Protein AF-A0A7W7GB30-F1 (afdb_monomer)

Mean predicted aligned error: 19.41 Å

InterPro domains:
  IPR011010 DNA breaking-rejoining enzyme, catalytic core [SSF56349] (79-182)

Structure (mmCIF, N/CA/C/O backbone):
data_AF-A0A7W7GB30-F1
#
_entry.id   AF-A0A7W7GB30-F1
#
loop_
_atom_site.group_PDB
_atom_site.id
_atom_site.type_symbol
_atom_site.label_atom_id
_atom_site.label_alt_id
_atom_site.label_comp_id
_atom_site.label_asym_id
_atom_site.label_entity_id
_atom_site.label_seq_id
_atom_site.pdbx_PDB_ins_code
_atom_site.Cartn_x
_atom_site.Cartn_y
_atom_site.Cartn_z
_atom_site.occupancy
_atom_site.B_iso_or_equiv
_atom_site.auth_seq_id
_atom_site.auth_comp_id
_atom_site.auth_asym_id
_atom_site.auth_atom_id
_atom_site.pdbx_PDB_model_num
ATOM 1 N N . MET A 1 1 ? -34.385 2.955 15.523 1.00 50.72 1 MET A N 1
ATOM 2 C CA . MET A 1 1 ? -33.123 3.112 16.278 1.00 50.72 1 MET A CA 1
ATOM 3 C C . MET A 1 1 ? -32.454 1.751 16.339 1.00 50.72 1 MET A C 1
ATOM 5 O O . MET A 1 1 ? -33.062 0.823 16.847 1.00 50.72 1 MET A O 1
ATOM 9 N N . THR A 1 2 ? -31.277 1.584 15.737 1.00 62.88 2 THR A N 1
ATOM 10 C CA . THR A 1 2 ? -30.484 0.353 15.895 1.00 62.88 2 THR A CA 1
ATOM 11 C C . THR A 1 2 ? -29.870 0.348 17.289 1.00 62.88 2 THR A C 1
ATOM 13 O O . THR A 1 2 ? -29.187 1.315 17.632 1.00 62.88 2 THR A O 1
ATOM 16 N N . LEU A 1 3 ? -30.128 -0.707 18.067 1.00 80.94 3 LEU A N 1
ATOM 17 C CA . LEU A 1 3 ? -29.499 -0.943 19.369 1.00 80.94 3 LEU A CA 1
ATOM 18 C C . LEU A 1 3 ? -27.974 -0.814 19.249 1.00 80.94 3 LEU A C 1
ATOM 20 O O . LEU A 1 3 ? -27.394 -1.232 18.243 1.00 80.94 3 LEU A O 1
ATOM 24 N N . ALA A 1 4 ? -27.342 -0.199 20.250 1.00 86.75 4 ALA A N 1
ATOM 25 C CA . ALA A 1 4 ? -25.893 -0.066 20.279 1.00 86.75 4 ALA A CA 1
ATOM 26 C C . ALA A 1 4 ? -25.252 -1.465 20.352 1.00 86.75 4 ALA A C 1
ATOM 28 O O . ALA A 1 4 ? -25.660 -2.276 21.189 1.00 86.75 4 ALA A O 1
ATOM 29 N N . PRO A 1 5 ? -24.276 -1.781 19.486 1.00 93.31 5 PRO A N 1
ATOM 30 C CA . PRO A 1 5 ? -23.567 -3.045 19.566 1.00 93.31 5 PRO A CA 1
ATOM 31 C C . PRO A 1 5 ? -22.719 -3.083 20.839 1.00 93.31 5 PRO A C 1
ATOM 33 O O . PRO A 1 5 ? -21.984 -2.143 21.137 1.00 93.31 5 PRO A O 1
ATOM 36 N N . VAL A 1 6 ? -22.799 -4.195 21.570 1.00 94.06 6 VAL A N 1
ATOM 37 C CA . VAL A 1 6 ? -21.991 -4.413 22.781 1.00 94.06 6 VAL A CA 1
ATOM 38 C C . VAL A 1 6 ? -20.529 -4.660 22.415 1.00 94.06 6 VAL A C 1
ATOM 40 O O . VAL A 1 6 ? -19.630 -4.211 23.118 1.00 94.06 6 VAL A O 1
ATOM 43 N N . GLU A 1 7 ? -20.276 -5.343 21.300 1.00 96.12 7 GLU A N 1
ATOM 44 C CA . GLU A 1 7 ? -18.932 -5.726 20.873 1.00 96.12 7 GLU A CA 1
ATOM 45 C C . GLU A 1 7 ? -18.311 -4.717 19.901 1.00 96.12 7 GLU A C 1
ATOM 47 O O . GLU A 1 7 ? -18.917 -4.319 18.901 1.00 96.12 7 GLU A O 1
ATOM 52 N N . TYR A 1 8 ? -17.038 -4.392 20.135 1.00 95.56 8 TYR A N 1
ATOM 53 C CA . TYR A 1 8 ? -16.217 -3.559 19.257 1.00 95.56 8 TYR A CA 1
ATOM 54 C C . TYR A 1 8 ? -16.175 -4.105 17.823 1.00 95.56 8 TYR A C 1
ATOM 56 O O . TYR A 1 8 ? -16.339 -3.353 16.866 1.00 95.56 8 TYR A O 1
ATOM 64 N N . ALA A 1 9 ? -16.002 -5.420 17.654 1.00 95.06 9 ALA A N 1
ATOM 65 C CA . ALA A 1 9 ? -15.925 -6.046 16.333 1.00 95.06 9 ALA A CA 1
ATOM 66 C C . ALA A 1 9 ? -17.226 -5.873 15.527 1.00 95.06 9 ALA A C 1
ATOM 68 O O . ALA A 1 9 ? -17.185 -5.582 14.331 1.00 95.06 9 ALA A O 1
ATOM 69 N N . VAL A 1 10 ? -18.381 -5.968 16.189 1.00 96.00 10 VAL A N 1
ATOM 70 C CA . VAL A 1 10 ? -19.688 -5.734 15.562 1.00 96.00 10 VAL A CA 1
ATOM 71 C C . VAL A 1 10 ? -19.838 -4.258 15.178 1.00 96.00 10 VAL A C 1
ATOM 73 O O . VAL A 1 10 ? -20.246 -3.944 14.058 1.00 96.00 10 VAL A O 1
ATOM 76 N N . ALA A 1 11 ? -19.423 -3.335 16.053 1.00 96.38 11 ALA A N 1
ATOM 77 C CA . ALA A 1 11 ? -19.405 -1.901 15.757 1.00 96.38 11 ALA A CA 1
ATOM 78 C C . ALA A 1 11 ? -18.512 -1.551 14.550 1.00 96.38 11 ALA A C 1
ATOM 80 O O . ALA A 1 11 ? -18.861 -0.677 13.747 1.00 96.38 11 ALA A O 1
ATOM 81 N N . VAL A 1 12 ? -17.382 -2.252 14.400 1.00 96.56 12 VAL A N 1
ATOM 82 C CA . VAL A 1 12 ? -16.482 -2.148 13.245 1.00 96.56 12 VAL A CA 1
ATOM 83 C C . VAL A 1 12 ? -17.181 -2.586 11.965 1.00 96.56 12 VAL A C 1
ATOM 85 O O . VAL A 1 12 ? -17.162 -1.831 10.996 1.00 96.56 12 VAL A O 1
ATOM 88 N N . GLU A 1 13 ? -17.825 -3.754 11.934 1.00 96.06 13 GLU A N 1
ATOM 89 C CA . GLU A 1 13 ? -18.503 -4.216 10.715 1.00 96.06 13 GLU A CA 1
ATOM 90 C C . GLU A 1 13 ? -19.661 -3.288 10.317 1.00 96.06 13 GLU A C 1
ATOM 92 O O . GLU A 1 13 ? -19.817 -2.988 9.131 1.00 96.06 13 GLU A O 1
ATOM 97 N N . HIS A 1 14 ? -20.399 -2.722 11.280 1.00 96.19 14 HIS A N 1
ATOM 98 C CA . HIS A 1 14 ? -21.390 -1.682 10.987 1.00 96.19 14 HIS A CA 1
ATOM 99 C C . HIS A 1 14 ? -20.763 -0.438 10.349 1.00 96.19 14 HIS A C 1
ATOM 101 O O . HIS A 1 14 ? -21.266 0.040 9.331 1.00 96.19 14 HIS A O 1
ATOM 107 N N . TYR A 1 15 ? -19.655 0.067 10.901 1.00 96.38 15 TYR A N 1
ATOM 108 C CA . TYR A 1 15 ? -18.940 1.210 10.332 1.00 96.38 15 TYR A CA 1
ATOM 109 C C . TYR A 1 15 ? -18.457 0.910 8.908 1.00 96.38 15 TYR A C 1
ATOM 111 O O . TYR A 1 15 ? -18.752 1.667 7.983 1.00 96.38 15 TYR A O 1
ATOM 119 N N . LEU A 1 16 ? -17.795 -0.231 8.692 1.00 96.19 16 LEU A N 1
ATOM 120 C CA . LEU A 1 16 ? -17.301 -0.642 7.373 1.00 96.19 16 LEU A CA 1
ATOM 121 C C . LEU A 1 16 ? -18.426 -0.868 6.357 1.00 96.19 16 LEU A C 1
ATOM 123 O O . LEU A 1 16 ? -18.218 -0.628 5.165 1.00 96.19 16 LEU A O 1
ATOM 127 N N . GLY A 1 17 ? -19.601 -1.303 6.815 1.00 94.81 17 GLY A N 1
ATOM 128 C CA . GLY A 1 17 ? -20.804 -1.446 5.998 1.00 94.81 17 GLY A CA 1
ATOM 129 C C . GLY A 1 17 ? -21.335 -0.116 5.461 1.00 94.81 17 GLY A C 1
ATOM 130 O O . GLY A 1 17 ? -21.933 -0.092 4.389 1.00 94.81 17 GLY A O 1
ATOM 131 N N . THR A 1 18 ? -21.069 1.003 6.146 1.00 94.19 18 THR A N 1
ATOM 132 C CA . THR A 1 18 ? -21.464 2.338 5.662 1.00 94.19 18 THR A CA 1
ATOM 133 C C . THR A 1 18 ? -20.530 2.914 4.601 1.00 94.19 18 THR A C 1
ATOM 135 O O . THR A 1 18 ? -20.921 3.808 3.850 1.00 94.19 18 THR A O 1
ATOM 138 N N . LEU A 1 19 ? -19.295 2.413 4.512 1.00 93.62 19 LEU A N 1
ATOM 139 C CA . LEU A 1 19 ? -18.290 2.960 3.611 1.00 93.62 19 LEU A CA 1
ATOM 140 C C . LEU A 1 19 ? -18.364 2.291 2.233 1.00 93.62 19 LEU A C 1
ATOM 142 O O . LEU A 1 19 ? -18.304 1.065 2.101 1.00 93.62 19 LEU A O 1
ATOM 146 N N . ARG A 1 20 ? -18.388 3.103 1.171 1.00 93.44 20 ARG A N 1
ATOM 147 C CA . ARG A 1 20 ? -18.291 2.633 -0.224 1.00 93.44 20 ARG A CA 1
ATOM 148 C C . ARG A 1 20 ? -16.833 2.349 -0.604 1.00 93.44 20 ARG A C 1
ATOM 150 O O . ARG A 1 20 ? -16.244 3.041 -1.428 1.00 93.44 20 ARG A O 1
ATOM 157 N N . LEU A 1 21 ? -16.236 1.347 0.037 1.00 90.75 21 LEU A N 1
ATOM 158 C CA . LEU A 1 21 ? -14.849 0.935 -0.193 1.00 90.75 21 LEU A CA 1
ATOM 159 C C . LEU A 1 21 ? -14.760 -0.264 -1.138 1.00 90.75 21 LEU A C 1
ATOM 161 O O . LEU A 1 21 ? -15.560 -1.195 -1.059 1.00 90.75 21 LEU A O 1
ATOM 165 N N . ALA A 1 22 ? -13.712 -0.282 -1.965 1.00 87.81 22 ALA A N 1
ATOM 166 C CA . ALA A 1 22 ? -13.272 -1.500 -2.638 1.00 87.81 22 ALA A CA 1
ATOM 167 C C . ALA A 1 22 ? -12.814 -2.550 -1.608 1.00 87.81 22 ALA A C 1
ATOM 169 O O . ALA A 1 22 ? -12.314 -2.204 -0.534 1.00 87.81 22 ALA A O 1
ATOM 170 N N . GLU A 1 23 ? -12.913 -3.835 -1.957 1.00 85.00 23 GLU A N 1
ATOM 171 C CA . GLU A 1 23 ? -12.659 -4.942 -1.021 1.00 85.00 23 GLU A CA 1
ATOM 172 C C . GLU A 1 23 ? -11.237 -4.925 -0.432 1.00 85.00 23 GLU A C 1
ATOM 174 O O . GLU A 1 23 ? -11.037 -5.156 0.761 1.00 85.00 23 GLU A O 1
ATOM 179 N N . ALA A 1 24 ? -10.241 -4.545 -1.238 1.00 82.56 24 ALA A N 1
ATOM 180 C CA . ALA A 1 24 ? -8.867 -4.378 -0.770 1.00 82.56 24 ALA A CA 1
ATOM 181 C C . ALA A 1 24 ? -8.749 -3.296 0.321 1.00 82.56 24 ALA A C 1
ATOM 183 O O . ALA A 1 24 ? -8.087 -3.512 1.337 1.00 82.56 24 ALA A O 1
ATOM 184 N N . SER A 1 25 ? -9.423 -2.157 0.149 1.00 89.62 25 SER A N 1
ATOM 185 C CA . SER A 1 25 ? -9.425 -1.059 1.122 1.00 89.62 25 SER A CA 1
ATOM 186 C C . SER A 1 25 ? -10.202 -1.429 2.383 1.00 89.62 25 SER A C 1
ATOM 188 O O . SER A 1 25 ? -9.717 -1.186 3.488 1.00 89.62 25 SER A O 1
ATOM 190 N N . ARG A 1 26 ? -11.358 -2.092 2.241 1.00 93.75 26 ARG A N 1
ATOM 191 C CA . ARG A 1 26 ? -12.136 -2.604 3.380 1.00 93.75 26 ARG A CA 1
ATOM 192 C C . ARG A 1 26 ? -11.302 -3.559 4.232 1.00 93.75 26 ARG A C 1
ATOM 194 O O . ARG A 1 26 ? -11.289 -3.439 5.455 1.00 93.75 26 ARG A O 1
ATOM 201 N N . ARG A 1 27 ? -10.535 -4.453 3.598 1.00 91.56 27 ARG A N 1
ATOM 202 C CA . ARG A 1 27 ? -9.600 -5.344 4.296 1.00 91.56 27 ARG A CA 1
ATOM 203 C C . ARG A 1 27 ? -8.535 -4.572 5.078 1.00 91.56 27 ARG A C 1
ATOM 205 O O . ARG A 1 27 ? -8.247 -4.944 6.212 1.00 91.56 27 ARG A O 1
ATOM 212 N N . VAL A 1 28 ? -7.962 -3.510 4.509 1.00 91.12 28 VAL A N 1
ATOM 213 C CA . VAL A 1 28 ? -6.982 -2.658 5.212 1.00 91.12 28 VAL A CA 1
ATOM 214 C C . VAL A 1 28 ? -7.612 -1.986 6.433 1.00 91.12 28 VAL A C 1
ATOM 216 O O . VAL A 1 28 ? -7.005 -1.998 7.501 1.00 91.12 28 VAL A O 1
ATOM 219 N N . TYR A 1 29 ? -8.831 -1.459 6.303 1.00 95.56 29 TYR A N 1
ATOM 220 C CA . TYR A 1 29 ? -9.545 -0.827 7.416 1.00 95.56 29 TYR A CA 1
ATOM 221 C C . TYR A 1 29 ? -9.851 -1.824 8.533 1.00 95.56 29 TYR A C 1
ATOM 223 O O . TYR A 1 29 ? -9.589 -1.537 9.699 1.00 95.56 29 TYR A O 1
ATOM 231 N N . ARG A 1 30 ? -10.328 -3.022 8.179 1.00 94.81 30 ARG A N 1
ATOM 232 C CA . ARG A 1 30 ? -10.577 -4.099 9.142 1.00 94.81 30 ARG A CA 1
ATOM 233 C C . ARG A 1 30 ? -9.308 -4.493 9.893 1.00 94.81 30 ARG A C 1
ATOM 235 O O . ARG A 1 30 ? -9.342 -4.613 11.109 1.00 94.81 30 ARG A O 1
ATOM 242 N N . ILE A 1 31 ? -8.181 -4.651 9.192 1.00 91.44 31 ILE A N 1
ATOM 243 C CA . ILE A 1 31 ? -6.888 -4.966 9.824 1.00 91.44 31 ILE A CA 1
ATOM 244 C C . ILE A 1 31 ? -6.461 -3.846 10.780 1.00 91.44 31 ILE A C 1
ATOM 246 O O . ILE A 1 31 ? -6.005 -4.142 11.883 1.00 91.44 31 ILE A O 1
ATOM 250 N N . ALA A 1 32 ? -6.611 -2.581 10.381 1.00 92.75 32 ALA A N 1
ATOM 251 C CA . ALA A 1 32 ? -6.275 -1.436 11.224 1.00 92.75 32 ALA A CA 1
ATOM 252 C C . ALA A 1 32 ? -7.112 -1.418 12.515 1.00 92.75 32 ALA A C 1
ATOM 254 O O . ALA A 1 32 ? -6.551 -1.366 13.603 1.00 92.75 32 ALA A O 1
ATOM 255 N N . LEU A 1 33 ? -8.437 -1.540 12.412 1.00 94.69 33 LEU A N 1
ATOM 256 C CA . LEU A 1 33 ? -9.340 -1.529 13.572 1.00 94.69 33 LEU A CA 1
ATOM 257 C C . LEU A 1 33 ? -9.144 -2.763 14.467 1.00 94.69 33 LEU A C 1
ATOM 259 O O . LEU A 1 33 ? -9.066 -2.637 15.684 1.00 94.69 33 LEU A O 1
ATOM 263 N N . ALA A 1 34 ? -8.953 -3.947 13.879 1.00 92.44 34 ALA A N 1
ATOM 264 C CA . ALA A 1 34 ? -8.632 -5.156 14.637 1.00 92.44 34 ALA A CA 1
ATOM 265 C C . ALA A 1 34 ? -7.302 -5.034 15.394 1.00 92.44 34 ALA A C 1
ATOM 267 O O . ALA A 1 34 ? -7.166 -5.593 16.475 1.00 92.44 34 ALA A O 1
ATOM 268 N N . THR A 1 35 ? -6.328 -4.295 14.853 1.00 90.44 35 THR A N 1
ATOM 269 C CA . THR A 1 35 ? -5.049 -4.037 15.534 1.00 90.44 35 THR A CA 1
ATOM 270 C C . THR A 1 35 ? -5.269 -3.244 16.825 1.00 90.44 35 THR A C 1
ATOM 272 O O . THR A 1 35 ? -4.697 -3.601 17.850 1.00 90.44 35 THR A O 1
ATOM 275 N N . TRP A 1 36 ? -6.158 -2.245 16.810 1.00 90.19 36 TRP A N 1
ATOM 276 C CA . TRP A 1 36 ? -6.515 -1.470 18.003 1.00 90.19 36 TRP A CA 1
ATOM 277 C C . TRP A 1 36 ? -7.332 -2.263 19.033 1.00 90.19 36 TRP A C 1
ATOM 279 O O . TRP A 1 36 ? -7.238 -1.970 20.220 1.00 90.19 36 TRP A O 1
ATOM 289 N N . ALA A 1 37 ? -8.070 -3.301 18.627 1.00 91.75 37 ALA A N 1
ATOM 290 C CA . ALA A 1 37 ? -8.775 -4.175 19.570 1.00 91.75 37 ALA A CA 1
ATOM 291 C C . ALA A 1 37 ? -7.814 -4.912 20.526 1.00 91.75 37 ALA A C 1
ATOM 293 O O . ALA A 1 37 ? -8.091 -5.000 21.716 1.00 91.75 37 ALA A O 1
ATOM 294 N N . TRP A 1 38 ? -6.661 -5.390 20.038 1.00 89.19 38 TRP A N 1
ATOM 295 C CA . TRP A 1 38 ? -5.622 -5.993 20.892 1.00 89.19 38 TRP A CA 1
ATOM 296 C C . TRP A 1 38 ? -5.118 -5.010 21.945 1.00 89.19 38 TRP A C 1
ATOM 298 O O . TRP A 1 38 ? -5.065 -5.315 23.135 1.00 89.19 38 TRP A O 1
ATOM 308 N N . SER A 1 39 ? -4.823 -3.800 21.488 1.00 81.56 39 SER A N 1
ATOM 309 C CA . SER A 1 39 ? -4.314 -2.713 22.307 1.00 81.56 39 SER A CA 1
ATOM 310 C C . SER A 1 39 ? -5.272 -2.260 23.406 1.00 81.56 39 SER A C 1
ATOM 312 O O . SER A 1 39 ? -4.826 -1.920 24.494 1.00 81.56 39 SER A O 1
ATOM 314 N N . LEU A 1 40 ? -6.579 -2.274 23.143 1.00 85.00 40 LEU A N 1
ATOM 315 C CA . LEU A 1 40 ? -7.595 -1.893 24.125 1.00 85.00 40 LEU A CA 1
ATOM 316 C C . LEU A 1 40 ? -7.622 -2.822 25.350 1.00 85.00 40 LEU A C 1
ATOM 318 O O . LEU A 1 40 ? -8.011 -2.389 26.429 1.00 85.00 40 LEU A O 1
ATOM 322 N N . VAL A 1 41 ? -7.162 -4.067 25.207 1.00 87.00 41 VAL A N 1
ATOM 323 C CA . VAL A 1 41 ? -7.065 -5.048 26.302 1.00 87.00 41 VAL A CA 1
ATOM 324 C C . VAL A 1 41 ? -5.623 -5.275 26.770 1.00 87.00 41 VAL A C 1
ATOM 326 O O . VAL A 1 41 ? -5.307 -6.350 27.274 1.00 87.00 41 VAL A O 1
ATOM 329 N N . ASP A 1 42 ? -4.743 -4.290 26.560 1.00 82.75 42 ASP A N 1
ATOM 330 C CA . ASP A 1 42 ? -3.316 -4.318 26.924 1.00 82.75 42 ASP A CA 1
ATOM 331 C C . ASP A 1 42 ? -2.546 -5.522 26.355 1.00 82.75 42 ASP A C 1
ATOM 333 O O . ASP A 1 42 ? -1.576 -6.005 26.939 1.00 82.75 42 ASP A O 1
ATOM 337 N N . ARG A 1 43 ? -2.967 -6.028 25.188 1.00 83.56 43 ARG A N 1
ATOM 338 C CA . ARG A 1 43 ? -2.262 -7.097 24.474 1.00 83.56 43 ARG A CA 1
ATOM 339 C C . ARG A 1 43 ? -1.596 -6.534 23.219 1.00 83.56 43 ARG A C 1
ATOM 341 O O . ARG A 1 43 ? -2.248 -5.828 22.447 1.00 83.56 43 ARG A O 1
ATOM 348 N N . PRO A 1 44 ? -0.320 -6.851 22.952 1.00 79.75 44 PRO A N 1
ATOM 349 C CA . PRO A 1 44 ? 0.294 -6.476 21.689 1.00 79.75 44 PRO A CA 1
ATOM 350 C C . PRO A 1 44 ? -0.354 -7.272 20.543 1.00 79.75 44 PRO A C 1
ATOM 352 O O . PRO A 1 44 ? -0.651 -8.462 20.702 1.00 79.75 44 PRO A O 1
ATOM 355 N N . PRO A 1 45 ? -0.598 -6.653 19.375 1.00 82.31 45 PRO A N 1
ATOM 356 C CA . PRO A 1 45 ? -1.080 -7.387 18.216 1.00 82.31 45 PRO A CA 1
ATOM 357 C C . PRO A 1 45 ? -0.008 -8.387 17.749 1.00 82.31 45 PRO A C 1
ATOM 359 O O . PRO A 1 45 ? 1.175 -8.050 17.724 1.00 82.31 45 PRO A O 1
ATOM 362 N N . PRO A 1 46 ? -0.390 -9.601 17.319 1.00 82.81 46 PRO A N 1
ATOM 363 C CA . PRO A 1 46 ? 0.573 -10.599 16.877 1.00 82.81 46 PRO A CA 1
ATOM 364 C C . PRO A 1 46 ? 1.321 -10.151 15.618 1.00 82.81 46 PRO A C 1
ATOM 366 O O . PRO A 1 46 ? 0.741 -9.592 14.679 1.00 82.81 46 PRO A O 1
ATOM 369 N N . GLU A 1 47 ? 2.616 -10.458 15.578 1.00 79.00 47 GLU A N 1
ATOM 370 C CA . GLU A 1 47 ? 3.526 -10.033 14.517 1.00 79.00 47 GLU A CA 1
ATOM 371 C C . GLU A 1 47 ? 3.876 -11.158 13.533 1.00 79.00 47 GLU A C 1
ATOM 373 O O . GLU A 1 47 ? 3.610 -12.346 13.743 1.00 79.00 47 GLU A O 1
ATOM 378 N N . GLY A 1 48 ? 4.471 -10.772 12.401 1.00 76.62 48 GLY A N 1
ATOM 379 C CA . GLY A 1 48 ? 5.047 -11.703 11.435 1.00 76.62 48 GLY A CA 1
ATOM 380 C C . GLY A 1 48 ? 4.085 -12.804 10.973 1.00 76.62 48 GLY A C 1
ATOM 381 O O . GLY A 1 48 ? 3.013 -12.541 10.421 1.00 76.62 48 GLY A O 1
ATOM 382 N N . ARG A 1 49 ? 4.497 -14.068 11.145 1.00 72.56 49 ARG A N 1
ATOM 383 C CA . ARG A 1 49 ? 3.698 -15.237 10.740 1.00 72.56 49 ARG A CA 1
ATOM 384 C C . ARG A 1 49 ? 2.496 -15.476 11.658 1.00 72.56 49 ARG A C 1
ATOM 386 O O . ARG A 1 49 ? 1.464 -15.893 11.141 1.00 72.56 49 ARG A O 1
ATOM 393 N N . ALA A 1 50 ? 2.603 -15.147 12.949 1.00 75.25 50 ALA A N 1
ATOM 394 C CA . ALA A 1 50 ? 1.537 -15.329 13.938 1.00 75.25 50 ALA A CA 1
ATOM 395 C C . ALA A 1 50 ? 0.317 -14.434 13.668 1.00 75.25 50 ALA A C 1
ATOM 397 O O . ALA A 1 50 ? -0.795 -14.750 14.075 1.00 75.25 50 ALA A O 1
ATOM 398 N N . ARG A 1 51 ? 0.491 -13.346 12.904 1.00 79.81 51 ARG A N 1
ATOM 399 C CA . ARG A 1 51 ? -0.617 -12.476 12.487 1.00 79.81 51 ARG A CA 1
ATOM 400 C C . ARG A 1 51 ? -1.619 -13.165 11.554 1.00 79.81 51 ARG A C 1
ATOM 402 O O . ARG A 1 51 ? -2.764 -12.728 11.448 1.00 79.81 51 ARG A O 1
ATOM 409 N N . ARG A 1 52 ? -1.211 -14.211 10.824 1.00 74.75 52 ARG A N 1
ATOM 410 C CA . ARG A 1 52 ? -2.115 -14.921 9.907 1.00 74.75 52 ARG A CA 1
ATOM 411 C C . ARG A 1 52 ? -3.039 -15.840 10.698 1.00 74.75 52 ARG A C 1
ATOM 413 O O . ARG A 1 52 ? -2.584 -16.833 11.244 1.00 74.75 52 ARG A O 1
ATOM 420 N N . GLY A 1 53 ? -4.331 -15.524 10.696 1.00 75.25 53 GLY A N 1
ATOM 421 C CA . GLY A 1 53 ? -5.354 -16.323 11.378 1.00 75.25 53 GLY A CA 1
ATOM 422 C C . GLY A 1 53 ? -5.561 -15.958 12.847 1.00 75.25 53 GLY A C 1
ATOM 423 O O . GLY A 1 53 ? -6.417 -16.554 13.489 1.00 75.25 53 GLY A O 1
ATOM 424 N N . ALA A 1 54 ? -4.836 -14.966 13.372 1.00 82.00 54 ALA A N 1
ATOM 425 C CA . ALA A 1 54 ? -5.089 -14.457 14.711 1.00 82.00 54 ALA A CA 1
ATOM 426 C C . ALA A 1 54 ? -6.476 -13.802 14.788 1.00 82.00 54 ALA A C 1
ATOM 428 O O . ALA A 1 54 ? -6.761 -12.849 14.056 1.00 82.00 54 ALA A O 1
ATOM 429 N N . ALA A 1 55 ? -7.317 -14.307 15.687 1.00 85.12 55 ALA A N 1
ATOM 430 C CA . ALA A 1 55 ? -8.601 -13.704 16.007 1.00 85.12 55 ALA A CA 1
ATOM 431 C C . ALA A 1 55 ? -8.383 -12.574 17.026 1.00 85.12 55 ALA A C 1
ATOM 433 O O . ALA A 1 55 ? -7.775 -12.834 18.066 1.00 85.12 55 ALA A O 1
ATOM 434 N N . PRO A 1 56 ? -8.824 -11.333 16.743 1.00 86.94 56 PRO A N 1
ATOM 435 C CA . PRO A 1 56 ? -8.740 -10.253 17.718 1.00 86.94 56 PRO A CA 1
ATOM 436 C C . PRO A 1 56 ? -9.534 -10.604 18.985 1.00 86.94 56 PRO A C 1
ATOM 438 O O . PRO A 1 56 ? -10.517 -11.345 18.899 1.00 86.94 56 PRO A O 1
ATOM 441 N N . PRO A 1 57 ? -9.127 -10.086 20.155 1.00 90.19 57 PRO A N 1
ATOM 442 C CA . PRO A 1 57 ? -9.862 -10.304 21.390 1.00 90.19 57 PRO A CA 1
ATOM 443 C C . PRO A 1 57 ? -11.271 -9.719 21.282 1.00 90.19 57 PRO A C 1
ATOM 445 O O . PRO A 1 57 ? -11.501 -8.730 20.581 1.00 90.19 57 PRO A O 1
ATOM 448 N N . ILE A 1 58 ? -12.211 -10.326 22.003 1.00 92.81 58 ILE A N 1
ATOM 449 C CA . ILE A 1 58 ? -13.560 -9.784 22.156 1.00 92.81 58 ILE A CA 1
ATOM 450 C C . ILE A 1 58 ? -13.458 -8.609 23.128 1.00 92.81 58 ILE A C 1
ATOM 452 O O . ILE A 1 58 ? -13.077 -8.785 24.284 1.00 92.81 58 ILE A O 1
ATOM 456 N N . VAL A 1 59 ? -13.758 -7.408 22.638 1.00 93.94 59 VAL A N 1
ATOM 457 C CA . VAL A 1 59 ? -13.657 -6.160 23.403 1.00 93.94 59 VAL A CA 1
ATOM 458 C C . VAL A 1 59 ? -15.035 -5.509 23.474 1.00 93.94 59 VAL A C 1
ATOM 460 O O . VAL A 1 59 ? -15.645 -5.306 22.418 1.00 93.94 59 VAL A O 1
ATOM 463 N N . PRO A 1 60 ? -15.538 -5.153 24.669 1.00 94.88 60 PRO A N 1
ATOM 464 C CA . PRO A 1 60 ? -16.740 -4.338 24.788 1.00 94.88 60 PRO A CA 1
ATOM 465 C C . PRO A 1 60 ? -16.520 -2.958 24.161 1.00 94.88 60 PRO A C 1
ATOM 467 O O . PRO A 1 60 ? -15.531 -2.292 24.463 1.00 94.88 60 PRO A O 1
ATOM 470 N N . LEU A 1 61 ? -17.450 -2.488 23.327 1.00 94.44 61 LEU A N 1
ATOM 471 C CA . LEU A 1 61 ? -17.379 -1.149 22.732 1.00 94.44 61 LEU A CA 1
ATOM 472 C C . LEU A 1 61 ? -17.341 -0.058 23.814 1.00 94.44 61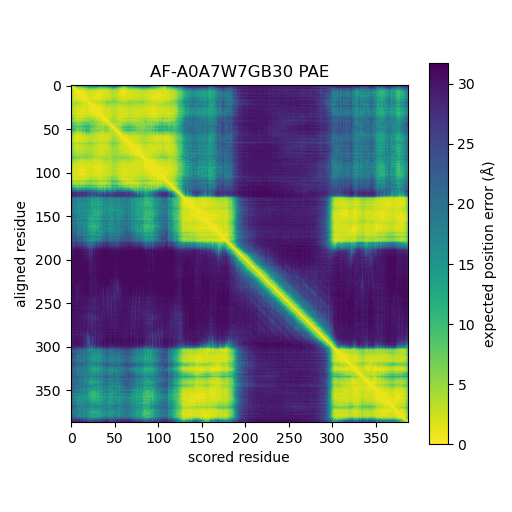 LEU A C 1
ATOM 474 O O . LEU A 1 61 ? -16.616 0.924 23.669 1.00 94.44 61 LEU A O 1
ATOM 478 N N . ALA A 1 62 ? -18.057 -0.277 24.922 1.00 93.12 62 ALA A N 1
ATOM 479 C CA . ALA A 1 62 ? -18.112 0.623 26.074 1.00 93.12 62 ALA A CA 1
ATOM 480 C C . ALA A 1 62 ? -16.744 0.877 26.732 1.00 93.12 62 ALA A C 1
ATOM 482 O O . ALA A 1 62 ? -16.583 1.878 27.422 1.00 93.12 62 ALA A O 1
ATOM 483 N N . LEU A 1 63 ? -15.734 0.031 26.483 1.00 92.69 63 LEU A N 1
ATOM 484 C CA . LEU A 1 63 ? -14.373 0.272 26.965 1.00 92.69 63 LEU A CA 1
ATOM 485 C C . LEU A 1 63 ? -13.780 1.571 26.391 1.00 92.69 63 LEU A C 1
ATOM 487 O O . LEU A 1 63 ? -12.883 2.146 26.989 1.00 92.69 63 LEU A O 1
ATOM 491 N N . LEU A 1 64 ? -14.288 2.066 25.257 1.00 92.69 64 LEU A N 1
ATOM 492 C CA . LEU A 1 64 ? -13.883 3.358 24.694 1.00 92.69 64 LEU A CA 1
ATOM 493 C C . LEU A 1 64 ? -14.388 4.568 25.497 1.00 92.69 64 LEU A C 1
ATOM 495 O O . LEU A 1 64 ? -13.810 5.642 25.361 1.00 92.69 64 LEU A O 1
ATOM 499 N N . ASP A 1 65 ? -15.430 4.401 26.314 1.00 93.06 65 ASP A N 1
ATOM 500 C CA . ASP A 1 65 ? -15.937 5.428 27.235 1.00 93.06 65 ASP A CA 1
ATOM 501 C C . ASP A 1 65 ? -15.346 5.286 28.650 1.00 93.06 65 ASP A C 1
ATOM 503 O O . ASP A 1 65 ? -15.626 6.105 29.527 1.00 93.06 65 ASP A O 1
ATOM 507 N N . ALA A 1 66 ? -14.517 4.263 28.889 1.00 91.25 66 ALA A N 1
ATOM 508 C CA . ALA A 1 66 ? -13.862 4.082 30.174 1.00 91.25 66 ALA A CA 1
ATOM 509 C C . ALA A 1 66 ? -12.865 5.232 30.447 1.00 91.25 66 ALA A C 1
ATOM 511 O O . ALA A 1 66 ? -12.170 5.675 29.526 1.00 91.25 66 ALA A O 1
ATOM 512 N N . PRO A 1 67 ? -12.737 5.710 31.702 1.00 89.38 67 PRO A N 1
ATOM 513 C CA . PRO A 1 67 ? -11.831 6.813 32.039 1.00 89.38 67 PRO A CA 1
ATOM 514 C C . PRO A 1 67 ? -10.359 6.561 31.673 1.00 89.38 67 PRO A C 1
ATOM 516 O O . PRO A 1 67 ? -9.619 7.503 31.400 1.00 89.38 67 PRO A O 1
ATOM 519 N N . ASP A 1 68 ? -9.931 5.298 31.652 1.00 88.31 68 ASP A N 1
ATOM 520 C CA . ASP A 1 68 ? -8.568 4.866 31.336 1.00 88.31 68 ASP A CA 1
ATOM 521 C C . ASP A 1 68 ? -8.323 4.635 29.831 1.00 88.31 68 ASP A C 1
ATOM 523 O O . ASP A 1 68 ? -7.175 4.454 29.412 1.00 88.31 68 ASP A O 1
ATOM 527 N N . ALA A 1 69 ? -9.363 4.699 28.991 1.00 89.50 69 ALA A N 1
ATOM 528 C CA . ALA A 1 69 ? -9.258 4.474 27.549 1.00 89.50 69 ALA A CA 1
ATOM 529 C C . ALA A 1 69 ? -8.224 5.382 26.849 1.00 89.50 69 ALA A C 1
ATOM 531 O O . ALA A 1 69 ? -7.440 4.860 26.047 1.00 89.50 69 ALA A O 1
ATOM 532 N N . PRO A 1 70 ? -8.129 6.699 27.148 1.00 89.31 70 PRO A N 1
ATOM 533 C CA . PRO A 1 70 ? -7.104 7.554 26.548 1.00 89.31 70 PRO A CA 1
ATOM 534 C C . PRO A 1 70 ? -5.678 7.098 26.880 1.00 89.31 70 PRO A C 1
ATOM 536 O O . PRO A 1 70 ? -4.802 7.120 26.015 1.00 89.31 70 PRO A O 1
ATOM 539 N N . HIS A 1 71 ? -5.443 6.636 28.113 1.00 86.81 71 HIS A N 1
ATOM 540 C CA . HIS A 1 71 ? -4.135 6.142 28.542 1.00 86.81 71 HIS A CA 1
ATOM 541 C C . HIS A 1 71 ? -3.774 4.833 27.827 1.00 86.81 71 HIS A C 1
ATOM 543 O O . HIS A 1 71 ? -2.679 4.722 27.275 1.00 86.81 71 HIS A O 1
ATOM 549 N N . ARG A 1 72 ? -4.713 3.878 27.747 1.00 87.50 72 ARG A N 1
ATOM 550 C CA . ARG A 1 72 ? -4.538 2.618 26.996 1.00 87.50 72 ARG A CA 1
ATOM 551 C C . ARG A 1 72 ? -4.201 2.875 25.530 1.00 87.50 72 ARG A C 1
ATOM 553 O O . ARG A 1 72 ? -3.251 2.306 24.999 1.00 87.50 72 ARG A O 1
ATOM 560 N N . LEU A 1 73 ? -4.941 3.773 24.876 1.00 89.38 73 LEU A N 1
ATOM 561 C CA . LEU A 1 73 ? -4.711 4.132 23.473 1.00 89.38 73 LEU A CA 1
ATOM 562 C C . LEU A 1 73 ? -3.374 4.856 23.267 1.00 89.38 73 LEU A C 1
ATOM 564 O O . LEU A 1 73 ? -2.722 4.638 22.245 1.00 89.38 73 LEU A O 1
ATOM 568 N N . SER A 1 74 ? -2.939 5.670 24.232 1.00 87.94 74 SER A N 1
ATOM 569 C CA . SER A 1 74 ? -1.625 6.322 24.208 1.00 87.94 74 SER A CA 1
ATOM 570 C C . SER A 1 74 ? -0.474 5.325 24.346 1.00 87.94 74 SER A C 1
ATOM 572 O O . SER A 1 74 ? 0.420 5.295 23.497 1.00 87.94 74 SER A O 1
ATOM 574 N N . ALA A 1 75 ? -0.533 4.440 25.344 1.00 86.12 75 ALA A N 1
ATOM 575 C CA . ALA A 1 75 ? 0.458 3.381 25.537 1.00 86.12 75 ALA A CA 1
ATOM 576 C C . ALA A 1 75 ? 0.528 2.446 24.318 1.00 86.12 75 ALA A C 1
ATOM 578 O O . ALA A 1 75 ? 1.609 2.106 23.830 1.00 86.12 75 ALA A O 1
ATOM 579 N N . ALA A 1 76 ? -0.630 2.097 23.760 1.00 85.75 76 ALA A N 1
ATOM 580 C CA . ALA A 1 76 ? -0.729 1.319 22.538 1.00 85.75 76 ALA A CA 1
ATOM 581 C C . ALA A 1 76 ? -0.100 2.014 21.331 1.00 85.75 76 ALA A C 1
ATOM 583 O O . ALA A 1 76 ? 0.619 1.375 20.563 1.00 85.75 76 ALA A O 1
ATOM 584 N N . LEU A 1 77 ? -0.345 3.315 21.158 1.00 87.62 77 LEU A N 1
ATOM 585 C CA . LEU A 1 77 ? 0.268 4.092 20.088 1.00 87.62 77 LEU A CA 1
ATOM 586 C C . LEU A 1 77 ? 1.795 4.108 20.221 1.00 87.62 77 LEU A C 1
ATOM 588 O O . LEU A 1 77 ? 2.479 3.891 19.223 1.00 87.62 77 LEU A O 1
ATOM 592 N N . ALA A 1 78 ? 2.321 4.313 21.432 1.00 85.69 78 ALA A N 1
ATOM 593 C CA . ALA A 1 78 ? 3.758 4.291 21.696 1.00 85.69 78 ALA A CA 1
ATOM 594 C C . ALA A 1 78 ? 4.378 2.923 21.359 1.00 85.69 78 ALA A C 1
ATOM 596 O O . ALA A 1 78 ? 5.365 2.853 20.629 1.00 85.69 78 ALA A O 1
ATOM 597 N N . HIS A 1 79 ? 3.750 1.828 21.800 1.00 83.56 79 HIS A N 1
ATOM 598 C CA . HIS A 1 79 ? 4.203 0.477 21.469 1.00 83.56 79 HIS A CA 1
ATOM 599 C C . HIS A 1 79 ? 4.159 0.210 19.957 1.00 83.56 79 HIS A C 1
ATOM 601 O O . HIS A 1 79 ? 5.101 -0.328 19.380 1.00 83.56 79 HIS A O 1
ATOM 607 N N . ARG A 1 80 ? 3.087 0.637 19.279 1.00 84.75 80 ARG A N 1
ATOM 608 C CA . ARG A 1 80 ? 2.944 0.478 17.826 1.00 84.75 80 ARG A CA 1
ATOM 609 C C . ARG A 1 80 ? 3.971 1.298 17.048 1.00 84.75 80 ARG A C 1
ATOM 611 O O . ARG A 1 80 ? 4.475 0.805 16.043 1.00 84.75 80 ARG A O 1
ATOM 618 N N . ALA A 1 81 ? 4.298 2.503 17.506 1.00 84.31 81 ALA A N 1
ATOM 619 C CA . ALA A 1 81 ? 5.312 3.358 16.893 1.00 84.31 81 ALA A CA 1
ATOM 620 C C . ALA A 1 81 ? 6.724 2.750 16.946 1.00 84.31 81 ALA A C 1
ATOM 622 O O . ALA A 1 81 ? 7.530 3.034 16.067 1.00 84.31 81 ALA A O 1
ATOM 623 N N . ALA A 1 82 ? 7.009 1.879 17.920 1.00 82.38 82 ALA A N 1
ATOM 624 C CA . ALA A 1 82 ? 8.291 1.180 18.011 1.00 82.38 82 ALA A CA 1
ATOM 625 C C . ALA A 1 82 ? 8.471 0.079 16.947 1.00 82.38 82 ALA A C 1
ATOM 627 O O . ALA A 1 82 ? 9.598 -0.289 16.630 1.00 82.38 82 ALA A O 1
ATOM 628 N N . VAL A 1 83 ? 7.375 -0.456 16.395 1.00 80.06 83 VAL A N 1
ATOM 629 C CA . VAL A 1 83 ? 7.401 -1.641 15.511 1.00 80.06 83 VAL A CA 1
ATOM 630 C C . VAL A 1 83 ? 6.856 -1.385 14.106 1.00 80.06 83 VAL A C 1
ATOM 632 O O . VAL A 1 83 ? 6.9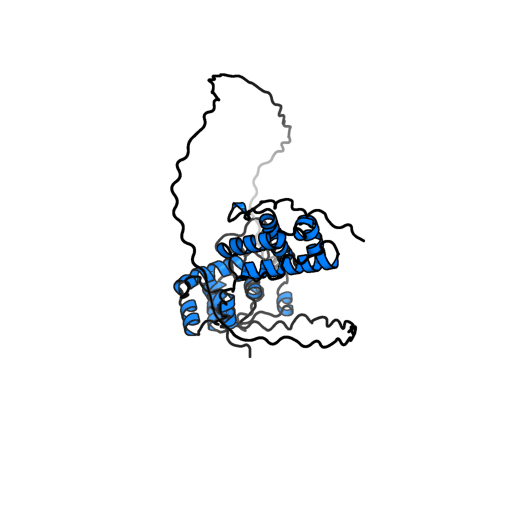28 -2.258 13.239 1.00 80.06 83 VAL A O 1
ATOM 635 N N . ALA A 1 84 ? 6.264 -0.217 13.853 1.00 81.75 84 ALA A N 1
ATOM 636 C CA . ALA A 1 84 ? 5.649 0.104 12.573 1.00 81.75 84 ALA A CA 1
ATOM 637 C C . ALA A 1 84 ? 6.008 1.506 12.080 1.00 81.75 84 ALA A C 1
ATOM 639 O O . ALA A 1 84 ? 6.097 2.462 12.842 1.00 81.75 84 ALA A O 1
ATOM 640 N N . ASP A 1 85 ? 6.128 1.609 10.757 1.00 80.06 85 ASP A N 1
ATOM 641 C CA . ASP A 1 85 ? 6.404 2.852 10.045 1.00 80.06 85 ASP A CA 1
ATOM 642 C C . ASP A 1 85 ? 5.381 3.968 10.385 1.00 80.06 85 ASP A C 1
ATOM 644 O O . ASP A 1 85 ? 4.166 3.701 10.403 1.00 80.06 85 ASP A O 1
ATOM 648 N N . PRO A 1 86 ? 5.823 5.230 10.583 1.00 79.62 86 PRO A N 1
ATOM 649 C CA . PRO A 1 86 ? 4.947 6.344 10.955 1.00 79.62 86 PRO A CA 1
ATOM 650 C C . PRO A 1 86 ? 3.767 6.574 10.007 1.00 79.62 86 PRO A C 1
ATOM 652 O O . PRO A 1 86 ? 2.680 6.964 10.441 1.00 79.62 86 PRO A O 1
ATOM 655 N N . ARG A 1 87 ? 3.925 6.295 8.708 1.00 79.06 87 ARG A N 1
ATOM 656 C CA . ARG A 1 87 ? 2.852 6.434 7.714 1.00 79.06 87 ARG A CA 1
ATOM 657 C C . ARG A 1 87 ? 1.769 5.381 7.919 1.00 79.06 87 ARG A C 1
ATOM 659 O O . ARG A 1 87 ? 0.578 5.666 7.761 1.00 79.06 87 ARG A O 1
ATOM 666 N N . THR A 1 88 ? 2.172 4.168 8.291 1.00 86.06 88 THR A N 1
ATOM 667 C CA . THR A 1 88 ? 1.248 3.092 8.671 1.00 86.06 88 THR A CA 1
ATOM 668 C C . THR A 1 88 ? 0.472 3.472 9.928 1.00 86.06 88 THR A C 1
ATOM 670 O O . THR A 1 88 ? -0.757 3.378 9.917 1.00 86.06 88 THR A O 1
ATOM 673 N N . ILE A 1 89 ? 1.158 3.986 10.952 1.00 87.38 89 ILE A N 1
ATOM 674 C CA . ILE A 1 89 ? 0.538 4.469 12.195 1.00 87.38 89 ILE A CA 1
ATOM 675 C C . ILE A 1 89 ? -0.444 5.612 11.931 1.00 87.38 89 ILE A C 1
ATOM 677 O O . ILE A 1 89 ? -1.589 5.563 12.379 1.00 87.38 89 ILE A O 1
ATOM 681 N N . GLY A 1 90 ? -0.047 6.611 11.139 1.00 88.69 90 GLY A N 1
ATOM 682 C CA . GLY A 1 90 ? -0.911 7.733 10.774 1.00 88.69 90 GLY A CA 1
ATOM 683 C C . GLY A 1 90 ? -2.185 7.284 10.051 1.00 88.69 90 GLY A C 1
ATOM 684 O O . GLY A 1 90 ? -3.277 7.783 10.341 1.00 88.69 90 GLY A O 1
ATOM 685 N N . ARG A 1 91 ? -2.081 6.290 9.158 1.00 90.00 91 ARG A N 1
ATOM 686 C CA . ARG A 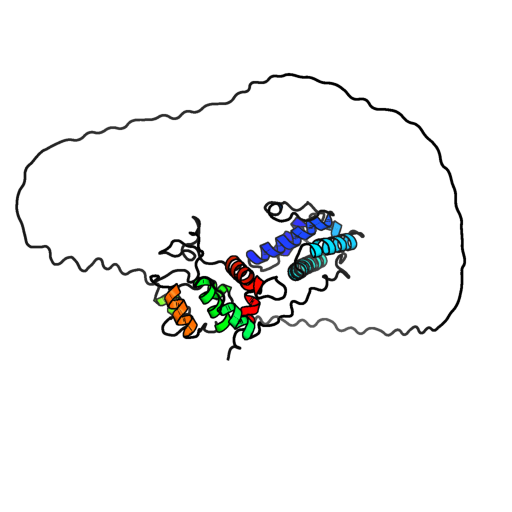1 91 ? -3.248 5.690 8.494 1.00 90.00 91 ARG A CA 1
ATOM 687 C C . ARG A 1 91 ? -4.140 4.934 9.479 1.00 90.00 91 ARG A C 1
ATOM 689 O O . ARG A 1 91 ? -5.353 5.113 9.433 1.00 90.00 91 ARG A O 1
ATOM 696 N N . GLU A 1 92 ? -3.568 4.100 10.346 1.00 92.00 92 GLU A N 1
ATOM 697 C CA . GLU A 1 92 ? -4.323 3.347 11.359 1.00 92.00 92 GLU A CA 1
ATOM 698 C C . GLU A 1 92 ? -5.082 4.285 12.308 1.00 92.00 92 GLU A C 1
ATOM 700 O O . GLU A 1 92 ? -6.272 4.078 12.544 1.00 92.00 92 GLU A O 1
ATOM 705 N N . LEU A 1 93 ? -4.436 5.359 12.774 1.00 91.38 93 LEU A N 1
ATOM 706 C CA . LEU A 1 93 ? -5.070 6.401 13.585 1.00 91.38 93 LEU A CA 1
ATOM 707 C C . LEU A 1 93 ? -6.177 7.137 12.827 1.00 91.38 93 LEU A C 1
ATOM 709 O O . LEU A 1 93 ? -7.239 7.388 13.390 1.00 91.38 93 LEU A O 1
ATOM 713 N N . SER A 1 94 ? -5.963 7.468 11.552 1.00 92.31 94 SER A N 1
ATOM 714 C CA . SER A 1 94 ? -6.984 8.135 10.730 1.00 92.31 94 SER A CA 1
ATOM 715 C C . SER A 1 94 ? -8.235 7.267 10.566 1.00 92.31 94 SER A C 1
ATOM 717 O O . SER A 1 94 ? -9.356 7.765 10.663 1.00 92.31 94 SER A O 1
ATOM 719 N N . ILE A 1 95 ? -8.054 5.956 10.373 1.00 95.62 95 ILE A N 1
ATOM 720 C CA . ILE A 1 95 ? -9.154 4.988 10.282 1.00 95.62 95 ILE A CA 1
ATOM 721 C C . ILE A 1 95 ? -9.906 4.897 11.615 1.00 95.62 95 ILE A C 1
ATOM 723 O O . ILE A 1 95 ? -11.137 4.961 11.615 1.00 95.62 95 ILE A O 1
ATOM 727 N N . LEU A 1 96 ? -9.184 4.789 12.738 1.00 94.69 96 LEU A N 1
ATOM 728 C CA . LEU A 1 96 ? -9.786 4.718 14.071 1.00 94.69 96 LEU A CA 1
ATOM 729 C C . LEU A 1 96 ? -10.564 5.996 14.415 1.00 94.69 96 LEU A C 1
ATOM 731 O O . LEU A 1 96 ? -11.686 5.908 14.905 1.00 94.69 96 LEU A O 1
ATOM 735 N N . ARG A 1 97 ? -10.020 7.178 14.094 1.00 95.06 97 ARG A N 1
ATOM 736 C CA . ARG A 1 97 ? -10.715 8.465 14.270 1.00 95.06 97 ARG A CA 1
ATOM 737 C C . ARG A 1 97 ? -12.025 8.522 13.495 1.00 95.06 97 ARG A C 1
ATOM 739 O O . ARG A 1 97 ? -13.029 8.954 14.050 1.00 95.06 97 ARG A O 1
ATOM 746 N N . GLY A 1 98 ? -12.029 8.069 12.240 1.00 95.75 98 GLY A N 1
ATOM 747 C CA . GLY A 1 98 ? -13.250 8.004 11.433 1.00 95.75 98 GLY A CA 1
ATOM 748 C C . GLY A 1 98 ? -14.308 7.082 12.047 1.00 95.75 98 GLY A C 1
ATOM 749 O O . GLY A 1 98 ? -15.475 7.460 12.126 1.00 95.75 98 GLY A O 1
ATOM 750 N N . ALA A 1 99 ? -13.890 5.914 12.546 1.00 96.81 99 ALA A N 1
ATOM 751 C CA . ALA A 1 99 ? -14.785 4.970 13.211 1.00 96.81 99 ALA A CA 1
ATOM 752 C C . ALA A 1 99 ? -15.378 5.554 14.504 1.00 96.81 99 ALA A C 1
ATOM 754 O O . ALA A 1 99 ? -16.594 5.557 14.664 1.00 96.81 99 ALA A O 1
ATOM 755 N N . ILE A 1 100 ? -14.540 6.124 15.379 1.00 95.56 100 ILE A N 1
ATOM 756 C CA . ILE A 1 100 ? -14.966 6.758 16.637 1.00 95.56 100 ILE A CA 1
ATOM 757 C C . ILE A 1 100 ? -15.906 7.927 16.371 1.00 95.56 100 ILE A C 1
ATOM 759 O O . ILE A 1 100 ? -16.968 8.002 16.982 1.00 95.56 100 ILE A O 1
ATOM 763 N N . ALA A 1 101 ? -15.567 8.814 15.433 1.00 95.69 101 ALA A N 1
ATOM 764 C CA . ALA A 1 101 ? -16.444 9.918 15.061 1.00 95.69 101 ALA A CA 1
ATOM 765 C C . ALA A 1 101 ? -17.820 9.400 14.620 1.00 95.69 101 ALA A C 1
ATOM 767 O O . ALA A 1 101 ? -18.844 9.888 15.093 1.00 95.69 101 ALA A O 1
ATOM 768 N N . TRP A 1 102 ? -17.851 8.362 13.782 1.00 96.19 102 TRP A N 1
ATOM 769 C CA . TRP A 1 102 ? -19.097 7.755 13.329 1.00 96.19 102 TRP A CA 1
ATOM 770 C C . TRP A 1 102 ? -19.883 7.085 14.470 1.00 96.19 102 TRP A C 1
ATOM 772 O O . TRP A 1 102 ? -21.083 7.333 14.595 1.00 96.19 102 TRP A O 1
ATOM 782 N N . TRP A 1 103 ? -19.241 6.315 15.356 1.00 96.75 103 TRP A N 1
ATOM 783 C CA . TRP A 1 103 ? -19.897 5.714 16.529 1.00 96.75 103 TRP A CA 1
ATOM 784 C C . TRP A 1 103 ? -20.480 6.769 17.478 1.00 96.75 103 TRP A C 1
ATOM 786 O O . TRP A 1 103 ? -21.590 6.590 17.980 1.00 96.75 103 TRP A O 1
ATOM 796 N N . ARG A 1 104 ? -19.797 7.909 17.644 1.00 95.56 104 ARG A N 1
ATOM 797 C CA . ARG A 1 104 ? -20.316 9.067 18.391 1.00 95.56 104 ARG A CA 1
ATOM 798 C C . ARG A 1 104 ? -21.548 9.671 17.726 1.00 95.56 104 ARG A C 1
ATOM 800 O O . ARG A 1 104 ? -22.526 9.939 18.413 1.00 95.56 104 ARG A O 1
ATOM 807 N N . THR A 1 105 ? -21.569 9.814 16.394 1.00 95.19 105 THR A N 1
ATOM 808 C CA . THR A 1 105 ? -22.781 10.297 15.690 1.00 95.19 105 THR A CA 1
ATOM 809 C C . THR A 1 105 ? -23.986 9.370 15.858 1.00 95.19 105 THR A C 1
ATOM 811 O O . THR A 1 105 ? -25.126 9.815 15.764 1.00 95.19 105 THR A O 1
ATOM 814 N N . ARG A 1 106 ? -23.747 8.079 16.121 1.00 94.50 106 ARG A N 1
ATOM 815 C CA . ARG A 1 106 ? -24.790 7.086 16.412 1.00 94.50 106 ARG A CA 1
ATOM 816 C C . ARG A 1 106 ? -25.205 7.049 17.884 1.00 94.50 106 ARG A C 1
ATOM 818 O O . ARG A 1 106 ? -26.161 6.345 18.199 1.00 94.50 106 ARG A O 1
ATOM 825 N N . GLY A 1 107 ? -24.504 7.770 18.760 1.00 94.31 107 GLY A N 1
ATOM 826 C CA . GLY A 1 107 ? -24.712 7.727 20.207 1.00 94.31 107 GLY A CA 1
ATOM 827 C C . GLY A 1 107 ? -24.307 6.396 20.846 1.00 94.31 107 GLY A C 1
ATOM 828 O O . GLY A 1 107 ? -24.842 6.042 21.888 1.00 94.31 107 GLY A O 1
ATOM 829 N N . TRP A 1 108 ? -23.419 5.623 20.211 1.00 95.31 108 TRP A N 1
ATOM 830 C CA . TRP A 1 108 ? -22.951 4.338 20.756 1.00 95.31 108 TRP A CA 1
ATOM 831 C C . TRP A 1 108 ? -21.817 4.496 21.765 1.00 95.31 108 TRP A C 1
ATOM 833 O O . TRP A 1 108 ? -21.617 3.619 22.597 1.00 95.31 108 TRP A O 1
ATOM 843 N N . ILE A 1 109 ? -21.082 5.602 21.655 1.00 94.62 109 ILE A N 1
ATOM 844 C CA . ILE A 1 109 ? -20.072 6.051 22.611 1.00 94.62 109 ILE A CA 1
ATOM 845 C C . ILE A 1 109 ? -20.246 7.555 22.828 1.00 94.62 109 ILE A C 1
ATOM 847 O O . ILE A 1 109 ? -20.706 8.272 21.929 1.00 94.62 109 ILE A O 1
ATOM 851 N N . THR A 1 110 ? -19.874 8.032 24.008 1.00 91.12 110 THR A N 1
ATOM 852 C CA . THR A 1 110 ? -20.105 9.413 24.450 1.00 91.12 110 THR A CA 1
ATOM 853 C C . THR A 1 110 ? -18.858 10.275 24.240 1.00 91.12 110 THR A C 1
ATOM 855 O O . THR A 1 110 ? -18.918 11.372 23.666 1.00 91.12 110 THR A O 1
ATOM 858 N N . GLY A 1 111 ? -17.708 9.767 24.683 1.00 88.06 111 GLY A N 1
ATOM 859 C CA . GLY A 1 111 ? -16.431 10.469 24.702 1.00 88.06 111 GLY A CA 1
ATOM 860 C C . GLY A 1 111 ? -15.645 10.382 23.394 1.00 88.06 111 GLY A C 1
ATOM 861 O O . GLY A 1 111 ? -15.928 9.584 22.502 1.00 88.06 111 GLY A O 1
ATOM 862 N N . ASP A 1 112 ? -14.622 11.232 23.282 1.00 90.75 112 ASP A N 1
ATOM 863 C CA . ASP A 1 112 ? -13.544 11.059 22.305 1.00 90.75 112 ASP A CA 1
ATOM 864 C C . ASP A 1 112 ? -12.285 10.570 23.028 1.00 90.75 112 ASP A C 1
ATOM 866 O O . ASP A 1 112 ? -11.535 11.398 23.557 1.00 90.75 112 ASP A O 1
ATOM 870 N N . PRO A 1 113 ? -12.023 9.253 23.062 1.00 90.06 113 PRO A N 1
ATOM 871 C CA . PRO A 1 113 ? -10.852 8.722 23.750 1.00 90.06 113 PRO A CA 1
ATOM 872 C C . PRO A 1 113 ? -9.544 9.026 23.001 1.00 90.06 113 PRO A C 1
ATOM 874 O O . PRO A 1 113 ? -8.462 8.790 23.530 1.00 90.06 113 PRO A O 1
ATOM 877 N N . LEU A 1 114 ? -9.617 9.575 21.780 1.00 88.69 114 LEU A N 1
ATOM 878 C CA . LEU A 1 114 ? -8.459 10.037 21.011 1.00 88.69 114 LEU A CA 1
ATOM 879 C C . LEU A 1 114 ? -8.195 11.537 21.169 1.00 88.69 114 LEU A C 1
ATOM 881 O O . LEU A 1 114 ? -7.287 12.072 20.519 1.00 88.69 114 LEU A O 1
ATOM 885 N N . ARG A 1 115 ? -8.967 12.239 22.006 1.00 84.56 115 ARG A N 1
ATOM 886 C CA . ARG A 1 115 ? -8.774 13.669 22.247 1.00 84.56 115 ARG A CA 1
ATOM 887 C C . ARG A 1 115 ? -7.360 13.917 22.776 1.00 84.56 115 ARG A C 1
ATOM 889 O O . ARG A 1 115 ? -6.954 13.366 23.788 1.00 84.56 115 ARG A O 1
ATOM 896 N N . GLY A 1 116 ? -6.602 14.754 22.070 1.00 77.12 116 GLY A N 1
ATOM 897 C CA . GLY A 1 116 ? -5.210 15.071 22.418 1.00 77.12 116 GLY A CA 1
ATOM 898 C C . GLY A 1 116 ? -4.171 14.061 21.917 1.00 77.12 116 GLY A C 1
ATOM 899 O O . GLY A 1 116 ? -2.994 14.406 21.860 1.00 77.12 116 GLY A O 1
ATOM 900 N N . LEU A 1 117 ? -4.576 12.875 21.445 1.00 81.44 117 LEU A N 1
ATOM 901 C CA . LEU A 1 117 ? -3.646 11.887 20.903 1.00 81.44 117 LEU A CA 1
ATOM 902 C C . LEU A 1 117 ? -3.094 12.363 19.552 1.00 81.44 117 LEU A C 1
ATOM 904 O O . LEU A 1 117 ? -3.840 12.568 18.584 1.00 81.44 117 LEU A O 1
ATOM 908 N N . ARG A 1 118 ? -1.777 12.549 19.466 1.00 73.75 118 ARG A N 1
ATOM 909 C CA . ARG A 1 118 ? -1.074 12.912 18.230 1.00 73.75 118 ARG A CA 1
ATOM 910 C C . ARG A 1 118 ? -0.288 11.705 17.722 1.00 73.75 118 ARG A C 1
ATOM 912 O O . ARG A 1 118 ? 0.294 11.000 18.540 1.00 73.75 118 ARG A O 1
ATOM 919 N N . PRO A 1 119 ? -0.264 11.451 16.399 1.00 67.56 119 PRO A N 1
ATOM 920 C CA . PRO A 1 119 ? 0.719 10.531 15.845 1.00 67.56 119 PRO A CA 1
ATOM 921 C C . PRO A 1 119 ? 2.116 10.986 16.288 1.00 67.56 119 PRO A C 1
ATOM 923 O O . PRO A 1 119 ? 2.324 12.202 16.383 1.00 67.56 119 PRO A O 1
ATOM 926 N N . PRO A 1 120 ? 3.067 10.064 16.521 1.00 64.06 120 PRO A N 1
ATOM 927 C CA . PRO A 1 120 ? 4.463 10.467 16.621 1.00 64.06 120 PRO A CA 1
ATOM 928 C C . PRO A 1 120 ? 4.801 11.314 15.386 1.00 64.06 120 PRO A C 1
ATOM 930 O O . PRO A 1 120 ? 4.257 11.019 14.310 1.00 64.06 120 PRO A O 1
ATOM 933 N N . PRO A 1 121 ? 5.624 12.373 15.517 1.00 58.94 121 PRO A N 1
ATOM 934 C CA . PRO A 1 121 ? 6.091 13.101 14.352 1.00 58.94 121 PRO A CA 1
ATOM 935 C C . PRO A 1 121 ? 6.703 12.058 13.428 1.00 58.94 121 PRO A C 1
ATOM 937 O O . PRO A 1 121 ? 7.698 11.416 13.760 1.00 58.94 121 PRO A O 1
ATOM 940 N N . GLY A 1 122 ? 6.034 11.802 12.304 1.00 53.31 122 GLY A N 1
ATOM 941 C CA . GLY A 1 122 ? 6.664 11.013 11.272 1.00 53.31 122 GLY A CA 1
ATOM 942 C C . GLY A 1 122 ? 7.912 11.781 10.898 1.00 53.31 122 GLY A C 1
ATOM 943 O O . GLY A 1 122 ? 7.831 13.002 10.742 1.00 53.31 122 GLY A O 1
ATOM 944 N N . GLN A 1 123 ? 9.042 11.091 10.738 1.00 46.00 123 GLN A N 1
ATOM 945 C CA . GLN A 1 123 ? 10.020 11.595 9.791 1.00 46.00 123 GLN A CA 1
ATOM 946 C C . GLN A 1 123 ? 9.194 11.892 8.549 1.00 46.00 123 GLN A C 1
ATOM 948 O O . GLN A 1 123 ? 8.569 10.996 7.968 1.00 46.00 123 GLN A O 1
ATOM 953 N N . ALA A 1 124 ? 9.036 13.176 8.240 1.00 43.72 124 ALA A N 1
ATOM 954 C CA . ALA A 1 124 ? 8.618 13.537 6.920 1.00 43.72 124 ALA A CA 1
ATOM 955 C C . ALA A 1 124 ? 9.695 12.869 6.076 1.00 43.72 124 ALA A C 1
ATOM 957 O O . ALA A 1 124 ? 10.824 13.342 6.050 1.00 43.72 124 ALA A O 1
ATOM 958 N N . SER A 1 125 ? 9.392 11.722 5.458 1.00 47.66 125 SER A N 1
ATOM 959 C CA . SER A 1 125 ? 10.055 11.383 4.215 1.00 47.66 125 SER A CA 1
ATOM 960 C C . SER A 1 125 ? 9.636 12.532 3.326 1.00 47.66 125 SER A C 1
ATOM 962 O O . SER A 1 125 ? 8.561 12.504 2.703 1.00 47.66 125 SER A O 1
ATOM 964 N N . GLU A 1 126 ? 10.402 13.618 3.436 1.00 46.19 126 GLU A N 1
ATOM 965 C CA . GLU A 1 126 ? 10.375 14.734 2.538 1.00 46.19 126 GLU A CA 1
ATOM 966 C C . GLU A 1 126 ? 10.291 14.063 1.191 1.00 46.19 126 GLU A C 1
ATOM 968 O O . GLU A 1 126 ? 11.016 13.112 0.887 1.00 46.19 126 GLU A O 1
ATOM 973 N N . SER A 1 127 ? 9.253 14.420 0.450 1.00 49.88 127 SER A N 1
ATOM 974 C CA . SER A 1 127 ? 9.062 13.907 -0.890 1.00 49.88 127 SER A CA 1
ATOM 975 C C . SER A 1 127 ? 10.140 14.531 -1.771 1.00 49.88 127 SER A C 1
ATOM 977 O O . SER A 1 127 ? 9.815 15.268 -2.694 1.00 49.88 127 SER A O 1
ATOM 979 N N . MET A 1 128 ? 11.412 14.273 -1.456 1.00 60.16 128 MET A N 1
ATOM 980 C CA . MET A 1 128 ? 12.537 14.468 -2.332 1.00 60.16 128 MET A CA 1
ATOM 981 C C . MET A 1 128 ? 12.237 13.581 -3.525 1.00 60.16 128 MET A C 1
ATOM 983 O O . MET A 1 128 ? 12.347 12.353 -3.495 1.00 60.16 128 MET A O 1
ATOM 987 N N . ALA A 1 129 ? 11.731 14.225 -4.571 1.00 71.62 129 ALA A N 1
ATOM 988 C CA . ALA A 1 129 ? 11.856 13.676 -5.897 1.00 71.62 129 ALA A CA 1
ATOM 989 C C . ALA A 1 129 ? 13.338 13.331 -6.088 1.00 71.62 129 ALA A C 1
ATOM 991 O O . ALA A 1 129 ? 14.208 14.121 -5.720 1.00 71.62 129 ALA A O 1
ATOM 992 N N . LEU A 1 130 ? 13.602 12.127 -6.590 1.00 89.50 130 LEU A N 1
ATOM 993 C CA . LEU A 1 130 ? 14.967 11.679 -6.844 1.00 89.50 130 LEU A CA 1
ATOM 994 C C . LEU A 1 130 ? 15.665 12.689 -7.754 1.00 89.50 130 LEU A C 1
ATOM 996 O O . LEU A 1 130 ? 15.062 13.148 -8.729 1.00 89.50 130 LEU A O 1
ATOM 1000 N N . THR A 1 131 ? 16.919 13.015 -7.450 1.00 91.31 131 THR A N 1
ATOM 1001 C CA . THR A 1 131 ? 17.712 13.888 -8.320 1.00 91.31 131 THR A CA 1
ATOM 1002 C C . THR A 1 131 ? 17.984 13.189 -9.659 1.00 91.31 131 THR A C 1
ATOM 1004 O O . THR A 1 131 ? 17.920 11.954 -9.736 1.00 91.31 131 THR A O 1
ATOM 1007 N N . PRO A 1 132 ? 18.292 13.933 -10.735 1.00 91.50 132 PRO A N 1
ATOM 1008 C CA . PRO A 1 132 ? 18.674 13.335 -12.013 1.00 91.50 132 PRO A CA 1
ATOM 1009 C C . PRO A 1 132 ? 19.807 12.307 -11.876 1.00 91.50 132 PRO A C 1
ATOM 1011 O O . PRO A 1 132 ? 19.711 11.216 -12.433 1.00 91.50 132 PRO A O 1
ATOM 1014 N N . GLU A 1 133 ? 20.814 12.595 -11.051 1.00 92.81 133 GLU A N 1
ATOM 1015 C CA . GLU A 1 133 ? 21.966 11.721 -10.801 1.00 92.81 133 GLU A CA 1
ATOM 1016 C C . GLU A 1 133 ? 21.541 10.424 -10.096 1.00 92.81 133 GLU A C 1
ATOM 1018 O O . GLU A 1 133 ? 21.986 9.332 -10.454 1.00 92.81 133 GLU A O 1
ATOM 1023 N N . GLN A 1 134 ? 20.624 10.516 -9.126 1.00 95.12 134 GLN A N 1
ATOM 1024 C CA . GLN A 1 134 ? 20.055 9.342 -8.458 1.00 95.12 134 GLN A CA 1
ATOM 1025 C C . GLN A 1 134 ? 19.253 8.477 -9.437 1.00 95.12 134 GLN A C 1
ATOM 1027 O O . GLN A 1 134 ? 19.354 7.250 -9.415 1.00 95.12 134 GLN A O 1
ATOM 1032 N N . VAL A 1 135 ? 18.473 9.095 -10.328 1.00 95.50 135 VAL A N 1
ATOM 1033 C CA . VAL A 1 135 ? 17.729 8.375 -11.373 1.00 95.50 135 VAL A CA 1
ATOM 1034 C C . VAL A 1 135 ? 18.679 7.676 -12.347 1.00 95.50 135 VAL A C 1
ATOM 1036 O O . VAL A 1 135 ? 18.447 6.519 -12.710 1.00 95.50 135 VAL A O 1
ATOM 1039 N N . GLU A 1 136 ? 19.761 8.338 -12.751 1.00 95.50 136 GLU A N 1
ATOM 1040 C CA . GLU A 1 136 ? 20.792 7.736 -13.596 1.00 95.50 136 GLU A CA 1
ATOM 1041 C C . GLU A 1 136 ? 21.449 6.531 -12.916 1.00 95.50 136 GLU A C 1
ATOM 1043 O O . GLU A 1 136 ? 21.540 5.463 -13.532 1.00 95.50 136 GLU A O 1
ATOM 1048 N N . ALA A 1 137 ? 21.800 6.646 -11.631 1.00 96.62 137 ALA A N 1
ATOM 1049 C CA . ALA A 1 137 ? 22.345 5.541 -10.844 1.00 96.62 137 ALA A CA 1
ATOM 1050 C C . ALA A 1 137 ? 21.381 4.341 -10.780 1.00 96.62 137 ALA A C 1
ATOM 1052 O O . ALA A 1 137 ? 21.792 3.200 -11.004 1.00 96.62 137 ALA A O 1
ATOM 1053 N N . ILE A 1 138 ? 20.078 4.580 -10.574 1.00 97.00 138 ILE A N 1
ATOM 1054 C CA . ILE A 1 138 ? 19.047 3.524 -10.608 1.00 97.00 138 ILE A CA 1
ATOM 1055 C C . ILE A 1 138 ? 19.033 2.814 -11.964 1.00 97.00 138 ILE A C 1
ATOM 1057 O O . ILE A 1 138 ? 18.927 1.588 -12.032 1.00 97.00 138 ILE A O 1
ATOM 1061 N N . PHE A 1 139 ? 19.127 3.563 -13.064 1.00 96.25 139 PHE A N 1
ATOM 1062 C CA . PHE A 1 139 ? 19.111 2.988 -14.408 1.00 96.25 139 PHE A CA 1
ATOM 1063 C C . PHE A 1 139 ? 20.415 2.289 -14.808 1.00 96.25 139 PHE A C 1
ATOM 1065 O O . PHE A 1 139 ? 20.387 1.485 -15.750 1.00 96.25 139 PHE A O 1
ATOM 1072 N N . ALA A 1 140 ? 21.512 2.545 -14.094 1.00 96.81 140 ALA A N 1
ATOM 1073 C CA . ALA A 1 140 ? 22.784 1.844 -14.236 1.00 96.81 140 ALA A CA 1
ATOM 1074 C C . ALA A 1 140 ? 22.828 0.503 -13.476 1.00 96.81 140 ALA A C 1
ATOM 1076 O O . ALA A 1 140 ? 23.687 -0.330 -13.774 1.00 96.81 140 ALA A O 1
ATOM 1077 N N . LEU A 1 141 ? 21.890 0.246 -12.552 1.00 97.31 141 LEU A N 1
ATOM 1078 C CA . LEU A 1 141 ? 21.879 -0.984 -11.757 1.00 97.31 141 LEU A CA 1
ATOM 1079 C C . LEU A 1 141 ? 21.868 -2.261 -12.632 1.00 97.31 141 LEU A C 1
ATOM 1081 O O . LEU A 1 141 ? 21.132 -2.345 -13.632 1.00 97.31 141 LEU A O 1
ATOM 1085 N N . PRO A 1 142 ? 22.620 -3.310 -12.242 1.00 96.50 142 PRO A N 1
ATOM 1086 C CA . PRO A 1 142 ? 22.692 -4.583 -12.959 1.00 96.50 142 PRO A CA 1
ATOM 1087 C C . PRO A 1 142 ? 21.469 -5.475 -12.671 1.00 96.50 142 PRO A C 1
ATOM 1089 O O . PRO A 1 142 ? 21.591 -6.618 -12.241 1.00 96.50 142 PRO A O 1
ATOM 1092 N N . VAL A 1 143 ? 20.262 -4.958 -12.907 1.00 96.25 143 VAL A N 1
ATOM 1093 C CA . VAL A 1 143 ? 19.004 -5.696 -12.714 1.00 96.25 143 VAL A CA 1
ATOM 1094 C C . VAL A 1 143 ? 18.500 -6.353 -14.003 1.00 96.25 143 VAL A C 1
ATOM 1096 O O . VAL A 1 143 ? 18.889 -5.934 -15.102 1.00 96.25 143 VAL A O 1
ATOM 1099 N N . PRO A 1 144 ? 17.620 -7.370 -13.912 1.00 96.56 144 PRO A N 1
ATOM 1100 C CA . PRO A 1 144 ? 17.086 -8.022 -15.098 1.00 96.56 144 PRO A CA 1
ATOM 1101 C C . PRO A 1 144 ? 16.294 -7.055 -15.993 1.00 96.56 144 PRO A C 1
ATOM 1103 O O . PRO A 1 144 ? 15.800 -6.007 -15.571 1.00 96.56 144 PRO A O 1
ATOM 1106 N N . LEU A 1 145 ? 16.159 -7.420 -17.271 1.00 96.50 145 LEU A N 1
ATOM 1107 C CA . LEU A 1 145 ? 15.543 -6.563 -18.290 1.00 96.50 145 LEU A CA 1
ATOM 1108 C C . LEU A 1 145 ? 14.105 -6.143 -17.935 1.00 96.50 145 LEU A C 1
ATOM 1110 O O . LEU A 1 145 ? 13.706 -5.019 -18.232 1.00 96.50 145 LEU A O 1
ATOM 1114 N N . ARG A 1 146 ? 13.338 -7.019 -17.270 1.00 97.12 146 ARG A N 1
ATOM 1115 C CA . ARG A 1 146 ? 11.970 -6.729 -16.810 1.00 97.12 146 ARG A CA 1
ATOM 1116 C C . ARG A 1 146 ? 11.937 -5.496 -15.909 1.00 97.12 146 ARG A C 1
ATOM 1118 O O . ARG A 1 146 ? 11.112 -4.611 -16.127 1.00 97.12 146 ARG A O 1
ATOM 1125 N N . GLU A 1 147 ? 12.808 -5.456 -14.906 1.00 97.50 147 GLU A N 1
ATOM 1126 C CA . GLU A 1 147 ? 12.948 -4.354 -13.957 1.00 97.50 147 GLU A CA 1
ATOM 1127 C C . GLU A 1 147 ? 13.367 -3.082 -14.691 1.00 97.50 147 GLU A C 1
ATOM 1129 O O . GLU A 1 147 ? 12.673 -2.074 -14.577 1.00 97.50 147 GLU A O 1
ATOM 1134 N N . LYS A 1 148 ? 14.407 -3.154 -15.539 1.00 97.06 148 LYS A N 1
ATOM 1135 C CA . LYS A 1 148 ? 14.877 -2.003 -16.335 1.00 97.06 148 LYS A CA 1
ATOM 1136 C C . LYS A 1 148 ? 13.753 -1.370 -17.154 1.00 97.06 148 LYS A C 1
ATOM 1138 O O . LYS A 1 148 ? 13.590 -0.151 -17.136 1.00 97.06 148 LYS A O 1
ATOM 1143 N N . VAL A 1 149 ? 12.961 -2.188 -17.852 1.00 97.31 149 VAL A N 1
ATOM 1144 C CA . VAL A 1 149 ? 11.813 -1.716 -18.644 1.00 97.31 149 VAL A CA 1
ATOM 1145 C C . VAL A 1 149 ? 10.732 -1.128 -17.743 1.00 97.31 149 VAL A C 1
ATOM 1147 O O . VAL A 1 149 ? 10.240 -0.040 -18.024 1.00 97.31 149 VAL A O 1
ATOM 1150 N N . CYS A 1 150 ? 10.363 -1.819 -16.660 1.00 97.50 150 CYS A N 1
ATOM 1151 C CA . CYS A 1 150 ? 9.309 -1.368 -15.751 1.00 97.50 150 CYS A CA 1
ATOM 1152 C C . CYS A 1 150 ? 9.636 -0.002 -15.1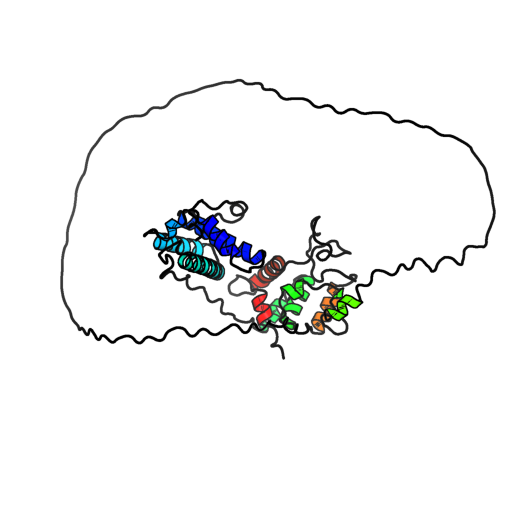41 1.00 97.50 150 CYS A C 1
ATOM 1154 O O . CYS A 1 150 ? 8.767 0.865 -15.065 1.00 97.50 150 CYS A O 1
ATOM 1156 N N . TRP A 1 151 ? 10.882 0.191 -14.711 1.00 97.38 151 TRP A N 1
ATOM 1157 C CA . TRP A 1 151 ? 11.325 1.411 -14.046 1.00 97.38 151 TRP A CA 1
ATOM 1158 C C . TRP A 1 151 ? 11.445 2.574 -15.027 1.00 97.38 151 TRP A C 1
ATOM 1160 O O . TRP A 1 151 ? 10.942 3.656 -14.739 1.00 97.38 151 TRP A O 1
ATOM 1170 N N . ARG A 1 152 ? 12.014 2.349 -16.221 1.00 95.94 152 ARG A N 1
ATOM 1171 C CA . ARG A 1 152 ? 12.071 3.380 -17.271 1.00 95.94 152 ARG A CA 1
ATOM 1172 C C . ARG A 1 152 ? 10.685 3.794 -17.741 1.00 95.94 152 ARG A C 1
ATOM 1174 O O . ARG A 1 152 ? 10.422 4.984 -17.860 1.00 95.94 152 ARG A O 1
ATOM 1181 N N . LEU A 1 153 ? 9.780 2.836 -17.937 1.00 95.06 153 LEU A N 1
ATOM 1182 C CA . LEU A 1 153 ? 8.404 3.130 -18.328 1.00 95.06 153 LEU A CA 1
ATOM 1183 C C . LEU A 1 153 ? 7.676 3.933 -17.240 1.00 95.06 153 LEU A C 1
ATOM 1185 O O . LEU A 1 153 ? 6.974 4.889 -17.557 1.00 95.06 153 LEU A O 1
ATOM 1189 N N . LEU A 1 154 ? 7.863 3.584 -15.962 1.00 95.25 154 LEU A N 1
ATOM 1190 C CA . LEU A 1 154 ? 7.288 4.327 -14.837 1.00 95.25 154 LEU A CA 1
ATOM 1191 C C . LEU A 1 154 ? 7.809 5.764 -14.765 1.00 95.25 154 LEU A C 1
ATOM 1193 O O . LEU A 1 154 ? 7.012 6.684 -14.595 1.00 95.25 154 LEU A O 1
ATOM 1197 N N . TYR A 1 155 ? 9.120 5.934 -14.914 1.00 94.50 155 TYR A N 1
ATOM 1198 C CA . TYR A 1 155 ? 9.773 7.235 -14.916 1.00 94.50 155 TYR A CA 1
ATOM 1199 C C . TYR A 1 155 ? 9.307 8.095 -16.096 1.00 94.50 155 TYR A C 1
ATOM 1201 O O . TYR A 1 155 ? 8.783 9.179 -15.886 1.00 94.50 155 TYR A O 1
ATOM 1209 N N . GLU A 1 156 ? 9.412 7.600 -17.332 1.00 93.06 156 GLU A N 1
ATOM 1210 C CA . GLU A 1 156 ? 9.118 8.385 -18.540 1.00 93.06 156 GLU A CA 1
ATOM 1211 C C . GLU A 1 156 ? 7.644 8.774 -18.670 1.00 93.06 156 GLU A C 1
ATOM 1213 O O . GLU A 1 156 ? 7.335 9.847 -19.179 1.00 93.06 156 GLU A O 1
ATOM 1218 N N . THR A 1 157 ? 6.731 7.900 -18.243 1.00 91.31 157 THR A N 1
ATOM 1219 C CA . THR A 1 157 ? 5.286 8.115 -18.434 1.00 91.31 157 THR A CA 1
ATOM 1220 C C . THR A 1 157 ? 4.627 8.848 -17.265 1.00 91.31 157 THR A C 1
ATOM 1222 O O . THR A 1 157 ? 3.487 9.317 -17.396 1.00 91.31 157 THR A O 1
ATOM 1225 N N . ALA A 1 158 ? 5.285 8.846 -16.097 1.00 90.56 158 ALA A N 1
ATOM 1226 C CA . ALA A 1 158 ? 4.718 9.198 -14.795 1.00 90.56 158 ALA A CA 1
ATOM 1227 C C . ALA A 1 158 ? 3.341 8.544 -14.518 1.00 90.56 158 ALA A C 1
ATOM 1229 O O . ALA A 1 158 ? 2.546 9.034 -13.710 1.00 90.56 158 ALA A O 1
ATOM 1230 N N . ALA A 1 159 ? 3.016 7.439 -15.202 1.00 89.81 159 ALA A N 1
ATOM 1231 C CA . ALA A 1 159 ? 1.708 6.806 -15.122 1.00 89.81 159 ALA A CA 1
ATOM 1232 C C . ALA A 1 159 ? 1.523 6.075 -13.778 1.00 89.81 159 ALA A C 1
ATOM 1234 O O . ALA A 1 159 ? 2.499 5.682 -13.132 1.00 89.81 159 ALA A O 1
ATOM 1235 N N . PRO A 1 160 ? 0.273 5.833 -13.340 1.00 90.69 160 PRO A N 1
ATOM 1236 C CA . PRO A 1 160 ? 0.016 4.940 -12.216 1.00 90.69 160 PRO A CA 1
ATOM 1237 C C . PRO A 1 160 ? 0.651 3.567 -12.469 1.00 90.69 160 PRO A C 1
ATOM 1239 O O . PRO A 1 160 ? 0.415 2.949 -13.510 1.00 90.69 160 PRO A O 1
ATOM 1242 N N . ILE A 1 161 ? 1.452 3.081 -11.520 1.00 93.62 161 ILE A N 1
ATOM 1243 C CA . ILE A 1 161 ? 2.177 1.812 -11.650 1.00 93.62 161 ILE A CA 1
ATOM 1244 C C . ILE A 1 161 ? 1.222 0.634 -11.851 1.00 93.62 161 ILE A C 1
ATOM 1246 O O . ILE A 1 161 ? 1.508 -0.274 -12.622 1.00 93.62 161 ILE A O 1
ATOM 1250 N N . GLU A 1 162 ? 0.049 0.673 -11.226 1.00 91.75 162 GLU A N 1
ATOM 1251 C CA . GLU A 1 162 ? -1.004 -0.325 -11.385 1.00 91.75 162 GLU A CA 1
ATOM 1252 C C . GLU A 1 162 ? -1.449 -0.428 -12.845 1.00 91.75 162 GLU A C 1
ATOM 1254 O O . GLU A 1 162 ? -1.662 -1.529 -13.350 1.00 91.75 162 GLU A O 1
ATOM 1259 N N . ARG A 1 163 ? -1.518 0.710 -13.548 1.00 92.88 163 ARG A N 1
ATOM 1260 C CA . ARG A 1 163 ? -1.860 0.749 -14.970 1.00 92.88 163 ARG A CA 1
ATOM 1261 C C . ARG A 1 163 ? -0.751 0.148 -15.826 1.00 92.88 163 ARG A C 1
ATOM 1263 O O . ARG A 1 163 ? -1.063 -0.610 -16.734 1.00 92.88 163 ARG A O 1
ATOM 1270 N N . LEU A 1 164 ? 0.518 0.428 -15.522 1.00 94.56 164 LEU A N 1
ATOM 1271 C CA . LEU A 1 164 ? 1.655 -0.154 -16.248 1.00 94.56 164 LEU A CA 1
ATOM 1272 C C . LEU A 1 164 ? 1.764 -1.670 -16.039 1.00 94.56 164 LEU A C 1
ATOM 1274 O O . LEU A 1 164 ? 1.972 -2.415 -16.993 1.00 94.56 164 LEU A O 1
ATOM 1278 N N . LEU A 1 165 ? 1.571 -2.143 -14.806 1.00 95.81 165 LEU A N 1
ATOM 1279 C CA . LEU A 1 165 ? 1.596 -3.571 -14.481 1.00 95.81 165 LEU A CA 1
ATOM 1280 C C . LEU A 1 165 ? 0.401 -4.332 -15.072 1.00 95.81 165 LEU A C 1
ATOM 1282 O O . LEU A 1 165 ? 0.503 -5.539 -15.304 1.00 95.81 165 LEU A O 1
ATOM 1286 N N . ALA A 1 166 ? -0.714 -3.647 -15.342 1.00 93.75 166 ALA A N 1
ATOM 1287 C CA . ALA A 1 166 ? -1.899 -4.212 -15.983 1.00 93.75 166 ALA A CA 1
ATOM 1288 C C . ALA A 1 166 ? -1.779 -4.355 -17.513 1.00 93.75 166 ALA A C 1
ATOM 1290 O O . ALA A 1 166 ? -2.580 -5.083 -18.097 1.00 93.75 166 ALA A O 1
ATOM 1291 N N . LEU A 1 167 ? -0.772 -3.750 -18.157 1.00 94.31 167 LEU A N 1
ATOM 1292 C CA . LEU A 1 167 ? -0.605 -3.819 -19.613 1.00 94.31 167 LEU A CA 1
ATOM 1293 C C . LEU A 1 167 ? -0.406 -5.259 -20.104 1.00 94.31 167 LEU A C 1
ATOM 1295 O O . LEU A 1 167 ? 0.328 -6.056 -19.502 1.00 94.31 167 LEU A O 1
ATOM 1299 N N . ASN A 1 168 ? -1.043 -5.579 -21.225 1.00 93.81 168 ASN A N 1
ATOM 1300 C CA . ASN A 1 168 ? -0.763 -6.745 -22.053 1.00 93.81 168 ASN A CA 1
ATOM 1301 C C . ASN A 1 168 ? -0.005 -6.330 -23.311 1.00 93.81 168 ASN A C 1
ATOM 1303 O O . ASN A 1 168 ? -0.000 -5.161 -23.685 1.00 93.81 168 ASN A O 1
ATOM 1307 N N . VAL A 1 169 ? 0.635 -7.292 -23.974 1.00 93.25 169 VAL A N 1
ATOM 1308 C CA . VAL A 1 169 ? 1.329 -7.049 -25.248 1.00 93.25 169 VAL A CA 1
ATOM 1309 C C . VAL A 1 169 ? 0.373 -6.463 -26.292 1.00 93.25 169 VAL A C 1
ATOM 1311 O O . VAL A 1 169 ? 0.744 -5.538 -27.008 1.00 93.25 169 VAL A O 1
ATOM 1314 N N . ASP A 1 170 ? -0.876 -6.930 -26.301 1.00 89.75 170 ASP A N 1
ATOM 1315 C CA . ASP A 1 170 ? -1.936 -6.485 -27.212 1.00 89.75 170 ASP A CA 1
ATOM 1316 C C . ASP A 1 170 ? -2.343 -5.016 -26.997 1.00 89.75 170 ASP A C 1
ATOM 1318 O O . ASP A 1 170 ? -2.859 -4.367 -27.906 1.00 89.75 170 ASP A O 1
ATOM 1322 N N . ASP A 1 171 ? -2.060 -4.463 -25.812 1.00 90.50 171 ASP A N 1
ATOM 1323 C CA . ASP A 1 171 ? -2.339 -3.065 -25.478 1.00 90.50 171 ASP A CA 1
ATOM 1324 C C . ASP A 1 171 ? -1.268 -2.111 -26.028 1.00 90.50 171 ASP A C 1
ATOM 1326 O O . ASP A 1 171 ? -1.416 -0.895 -25.927 1.00 90.50 171 ASP A O 1
ATOM 1330 N N . LEU A 1 172 ? -0.170 -2.622 -26.592 1.00 92.19 172 LEU A N 1
ATOM 1331 C CA . LEU A 1 172 ? 0.968 -1.811 -27.017 1.00 92.19 172 LEU A CA 1
ATOM 1332 C C . LEU A 1 172 ? 0.931 -1.528 -28.524 1.00 92.19 172 LEU A C 1
ATOM 1334 O O . LEU A 1 172 ? 0.724 -2.409 -29.362 1.00 92.19 172 LEU A O 1
ATOM 1338 N N . ASP A 1 173 ? 1.190 -0.276 -28.887 1.00 90.88 173 ASP A N 1
ATOM 1339 C CA . ASP A 1 173 ? 1.608 0.122 -30.228 1.00 90.88 173 ASP A CA 1
ATOM 1340 C C . ASP A 1 173 ? 3.107 0.440 -30.164 1.00 90.88 173 ASP A C 1
ATOM 1342 O O . ASP A 1 173 ? 3.517 1.564 -29.866 1.00 90.88 173 ASP A O 1
ATOM 1346 N N . LEU A 1 174 ? 3.936 -0.589 -30.384 1.00 88.56 174 LEU A N 1
ATOM 1347 C CA . LEU A 1 174 ? 5.397 -0.460 -30.346 1.00 88.56 174 LEU A CA 1
ATOM 1348 C C . LEU A 1 174 ? 5.916 0.503 -31.424 1.00 88.56 174 LEU A C 1
ATOM 1350 O O . LEU A 1 174 ? 6.898 1.200 -31.180 1.00 88.56 174 LEU A O 1
ATOM 1354 N N . GLY A 1 175 ? 5.236 0.585 -32.575 1.00 87.06 175 GLY A N 1
ATOM 1355 C CA . GLY A 1 175 ? 5.610 1.475 -33.676 1.00 87.06 175 GLY A CA 1
ATOM 1356 C C . GLY A 1 175 ? 5.349 2.947 -33.361 1.00 87.06 175 GLY A C 1
ATOM 1357 O O . GLY A 1 175 ? 6.153 3.804 -33.711 1.00 87.06 175 GLY A O 1
ATOM 1358 N N . ARG A 1 176 ? 4.257 3.247 -32.647 1.00 89.19 176 ARG A N 1
ATOM 1359 C CA . ARG A 1 176 ? 3.924 4.616 -32.204 1.00 89.19 176 ARG A CA 1
ATOM 1360 C C . ARG A 1 176 ? 4.366 4.939 -30.777 1.00 89.19 176 ARG A C 1
ATOM 1362 O O . ARG A 1 176 ? 4.067 6.029 -30.289 1.00 89.19 176 ARG A O 1
ATOM 1369 N N . MET A 1 177 ? 5.068 4.010 -30.125 1.00 92.56 177 MET A N 1
ATOM 1370 C CA . MET A 1 177 ? 5.601 4.132 -28.765 1.00 92.56 177 MET A CA 1
ATOM 1371 C C . MET A 1 177 ? 4.541 4.557 -27.738 1.00 92.56 177 MET A C 1
ATOM 1373 O O . MET A 1 177 ? 4.753 5.471 -26.936 1.00 92.56 177 MET A O 1
ATOM 1377 N N . ARG A 1 178 ? 3.369 3.918 -27.798 1.00 91.62 178 ARG A N 1
ATOM 1378 C CA . ARG A 1 178 ? 2.225 4.261 -26.950 1.00 91.62 178 ARG A CA 1
ATOM 1379 C C . ARG A 1 178 ? 1.372 3.064 -26.569 1.00 91.62 178 ARG A C 1
ATOM 1381 O O . ARG A 1 178 ? 1.356 2.044 -27.257 1.00 91.62 178 ARG A O 1
ATOM 1388 N N . VAL A 1 179 ? 0.595 3.223 -25.505 1.00 90.38 179 VAL A N 1
ATOM 1389 C CA . VAL A 1 179 ? -0.515 2.315 -25.201 1.00 90.38 179 VAL A CA 1
ATOM 1390 C C . VAL A 1 179 ? -1.684 2.644 -26.132 1.00 90.38 179 VAL A C 1
ATOM 1392 O O . VAL A 1 179 ? -2.039 3.812 -26.296 1.00 90.38 179 VAL A O 1
ATOM 1395 N N . ARG A 1 180 ? -2.271 1.616 -26.744 1.00 87.81 180 ARG A N 1
ATOM 1396 C CA . ARG A 1 180 ? -3.473 1.713 -27.579 1.00 87.81 180 ARG A CA 1
ATOM 1397 C C . ARG A 1 180 ? -4.647 2.227 -26.755 1.00 87.81 180 ARG A C 1
ATOM 1399 O O . ARG A 1 180 ? -4.768 1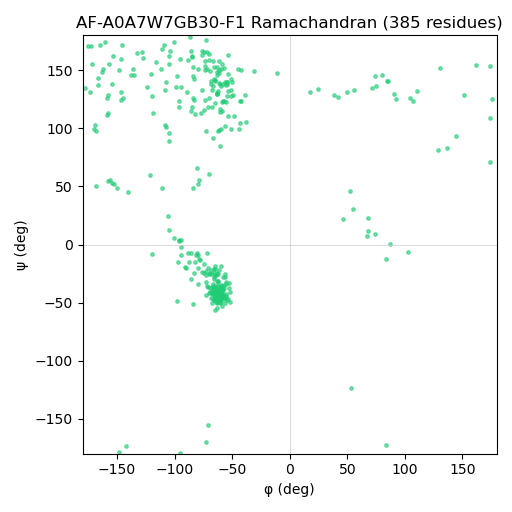.951 -25.560 1.00 87.81 180 ARG A O 1
ATOM 1406 N N . THR A 1 181 ? -5.536 2.976 -27.393 1.00 77.81 181 THR A N 1
ATOM 1407 C CA . THR A 1 181 ? -6.771 3.402 -26.728 1.00 77.81 181 THR A CA 1
ATOM 1408 C C . THR A 1 181 ? -7.721 2.206 -26.571 1.00 77.81 181 THR A C 1
ATOM 1410 O O . THR A 1 181 ? -7.708 1.302 -27.409 1.00 77.81 181 THR A O 1
ATOM 1413 N N . PRO A 1 182 ? -8.587 2.170 -25.538 1.00 63.91 182 PRO A N 1
ATOM 1414 C CA . PRO A 1 182 ? -9.465 1.022 -25.283 1.00 63.91 182 PRO A CA 1
ATOM 1415 C C . PRO A 1 182 ? -10.305 0.586 -26.496 1.00 63.91 182 PRO A C 1
ATOM 1417 O O . PRO A 1 182 ? -10.555 -0.603 -26.680 1.00 63.91 182 PRO A O 1
ATOM 1420 N N . HIS A 1 183 ? -10.709 1.528 -27.353 1.00 55.88 183 HIS A N 1
ATOM 1421 C CA . HIS A 1 183 ? -11.487 1.250 -28.562 1.00 55.88 183 HIS A CA 1
ATOM 1422 C C . HIS A 1 183 ? -10.660 0.607 -29.697 1.00 55.88 183 HIS A C 1
ATOM 1424 O O . HIS A 1 183 ? -11.206 -0.117 -30.526 1.00 55.88 183 HIS A O 1
ATOM 1430 N N . GLU A 1 184 ? -9.339 0.812 -29.725 1.00 59.22 184 GLU A N 1
ATOM 1431 C CA . GLU A 1 184 ? -8.424 0.156 -30.672 1.00 59.22 184 GLU A CA 1
ATOM 1432 C C . GLU A 1 184 ? -8.090 -1.280 -30.237 1.00 59.22 184 GLU A C 1
ATOM 1434 O O . GLU A 1 184 ? -7.964 -2.169 -31.089 1.00 59.22 184 GLU A O 1
ATOM 1439 N N . SER A 1 185 ? -8.004 -1.522 -28.923 1.00 54.28 185 SER A N 1
ATOM 1440 C CA . SER A 1 185 ? -7.734 -2.846 -28.344 1.00 54.28 185 SER A CA 1
ATOM 1441 C C . SER A 1 185 ? -8.863 -3.847 -28.630 1.00 54.28 185 SER A C 1
ATOM 1443 O O . SER A 1 185 ? -8.598 -4.997 -28.973 1.00 54.28 185 SER A O 1
ATOM 1445 N N . HIS A 1 186 ? -10.129 -3.408 -28.592 1.00 49.12 186 HIS A N 1
ATOM 1446 C CA . HIS A 1 186 ? -11.288 -4.276 -28.862 1.00 49.12 186 HIS A CA 1
ATOM 1447 C C . HIS A 1 186 ? -11.393 -4.738 -30.326 1.00 49.12 186 HIS A C 1
ATOM 1449 O O . HIS A 1 186 ? -12.007 -5.767 -30.593 1.00 49.12 186 HIS A O 1
ATOM 1455 N N . ARG A 1 187 ? -10.775 -4.034 -31.287 1.00 44.66 187 ARG A N 1
ATOM 1456 C CA . ARG A 1 187 ? -10.819 -4.431 -32.710 1.00 44.66 187 ARG A CA 1
ATOM 1457 C C . ARG A 1 187 ? -9.899 -5.606 -33.043 1.00 44.66 187 ARG A C 1
ATOM 1459 O O . ARG A 1 187 ? -10.152 -6.312 -34.013 1.00 44.66 187 ARG A O 1
ATOM 1466 N N . HIS A 1 188 ? -8.854 -5.826 -32.245 1.00 46.44 188 HIS A N 1
ATOM 1467 C CA . HIS A 1 188 ? -7.869 -6.891 -32.470 1.00 46.44 188 HIS A CA 1
ATOM 1468 C C . HIS A 1 188 ? -8.196 -8.174 -31.686 1.00 46.44 188 HIS A C 1
ATOM 1470 O O . HIS A 1 188 ? -7.616 -9.221 -31.954 1.00 46.44 188 HIS A O 1
ATOM 1476 N N . GLY A 1 189 ? -9.185 -8.126 -30.786 1.00 37.72 189 GLY A N 1
ATOM 1477 C CA . GLY A 1 189 ? -9.803 -9.295 -30.162 1.00 37.72 189 GLY A CA 1
ATOM 1478 C C . GLY A 1 189 ? -10.839 -9.966 -31.067 1.00 37.72 189 GLY A C 1
ATOM 1479 O O . GLY A 1 189 ? -11.971 -10.172 -30.647 1.00 37.72 189 GLY A O 1
ATOM 1480 N N . THR A 1 190 ? -10.490 -10.288 -32.315 1.00 33.62 190 THR A N 1
ATOM 1481 C CA . THR A 1 190 ? -11.261 -11.265 -33.097 1.00 33.62 190 THR A CA 1
ATOM 1482 C C . THR A 1 190 ? -10.582 -12.623 -32.974 1.00 33.62 190 THR A C 1
ATOM 1484 O O . THR A 1 190 ? -9.392 -12.764 -33.244 1.00 33.62 190 THR A O 1
ATOM 1487 N N . ALA A 1 191 ? -11.356 -13.610 -32.517 1.00 32.66 191 ALA A N 1
ATOM 1488 C CA . ALA A 1 191 ? -10.999 -15.023 -32.446 1.00 32.66 191 ALA A CA 1
ATOM 1489 C C . ALA A 1 191 ? -10.270 -15.500 -33.720 1.00 32.66 191 ALA A C 1
ATOM 1491 O O . ALA A 1 191 ? -10.534 -14.967 -34.804 1.00 32.66 191 ALA A O 1
ATOM 1492 N N . PRO A 1 192 ? -9.375 -16.505 -33.630 1.00 33.28 192 PRO A N 1
ATOM 1493 C CA . PRO A 1 192 ? -8.662 -16.991 -34.800 1.00 33.28 192 PRO A CA 1
ATOM 1494 C C . PRO A 1 192 ? -9.685 -17.479 -35.826 1.00 33.28 192 PRO A C 1
ATOM 1496 O O . PRO A 1 192 ? -10.427 -18.429 -35.581 1.00 33.28 192 PRO A O 1
ATOM 1499 N N . ARG A 1 193 ? -9.742 -16.803 -36.980 1.00 31.28 193 ARG A N 1
ATOM 1500 C CA . ARG A 1 193 ? -10.425 -17.335 -38.155 1.00 31.28 193 ARG A CA 1
ATOM 1501 C C . ARG A 1 193 ? -9.726 -18.631 -38.521 1.00 31.28 193 ARG A C 1
ATOM 1503 O O . ARG A 1 193 ? -8.557 -18.627 -38.904 1.00 31.28 193 ARG A O 1
ATOM 1510 N N . ASP A 1 194 ? -10.480 -19.704 -38.364 1.00 32.06 194 ASP A N 1
ATOM 1511 C CA . ASP A 1 194 ? -10.189 -21.051 -38.804 1.00 32.06 194 ASP A CA 1
ATOM 1512 C C . ASP A 1 194 ? -9.639 -21.031 -40.243 1.00 32.06 194 ASP A C 1
ATOM 1514 O O . ASP A 1 194 ? -10.380 -20.890 -41.217 1.00 32.06 194 ASP A O 1
ATOM 1518 N N . ARG A 1 195 ? -8.309 -21.116 -40.394 1.00 37.81 195 ARG A N 1
ATOM 1519 C CA . ARG A 1 195 ? -7.646 -21.358 -41.688 1.00 37.81 195 ARG A CA 1
ATOM 1520 C C . ARG A 1 195 ? -7.617 -22.860 -41.979 1.00 37.81 195 ARG A C 1
ATOM 1522 O O . ARG A 1 195 ? -6.594 -23.401 -42.380 1.00 37.81 195 ARG A O 1
ATOM 1529 N N . SER A 1 196 ? -8.763 -23.511 -41.821 1.00 37.00 196 SER A N 1
ATOM 1530 C CA . SER A 1 196 ? -8.994 -24.908 -42.199 1.00 37.00 196 SER A CA 1
ATOM 1531 C C . SER A 1 196 ? -9.961 -24.975 -43.378 1.00 37.00 196 SER A C 1
ATOM 1533 O O . SER A 1 196 ? -10.955 -25.689 -43.347 1.00 37.00 196 SER A O 1
ATOM 1535 N N . ARG A 1 197 ? -9.722 -24.179 -44.427 1.00 35.88 197 ARG A N 1
ATOM 1536 C CA . ARG A 1 197 ? -10.445 -24.302 -45.706 1.00 35.88 197 ARG A CA 1
ATOM 1537 C C . ARG A 1 197 ? -9.634 -23.730 -46.869 1.00 35.88 197 ARG A C 1
ATOM 1539 O O . ARG A 1 197 ? -10.068 -22.846 -47.592 1.00 35.88 197 ARG A O 1
ATOM 1546 N N . ALA A 1 198 ? -8.415 -24.239 -47.022 1.00 34.00 198 ALA A N 1
ATOM 1547 C CA . ALA A 1 198 ? -7.614 -24.094 -48.238 1.00 34.00 198 ALA A CA 1
ATOM 1548 C C . ALA A 1 198 ? -6.644 -25.283 -48.373 1.00 34.00 198 ALA A C 1
ATOM 1550 O O . ALA A 1 198 ? -5.439 -25.110 -48.485 1.00 34.00 198 ALA A O 1
ATOM 1551 N N . ALA A 1 199 ? -7.175 -26.507 -48.285 1.00 33.75 199 ALA A N 1
ATOM 1552 C CA . ALA A 1 199 ? -6.457 -27.745 -48.600 1.00 33.75 199 ALA A CA 1
ATOM 1553 C C . ALA A 1 199 ? -7.462 -28.868 -48.929 1.00 33.75 199 ALA A C 1
ATOM 1555 O O . ALA A 1 199 ? -7.491 -29.917 -48.294 1.00 33.75 199 ALA A O 1
ATOM 1556 N N . THR A 1 200 ? -8.366 -28.633 -49.885 1.00 33.25 200 THR A N 1
ATOM 1557 C CA . THR A 1 200 ? -9.282 -29.677 -50.397 1.00 33.25 200 THR A CA 1
ATOM 1558 C C . THR A 1 200 ? -9.460 -29.554 -51.910 1.00 33.25 200 THR A C 1
ATOM 1560 O O . THR A 1 200 ? -10.566 -29.600 -52.432 1.00 33.25 200 THR A O 1
ATOM 1563 N N . ALA A 1 201 ? -8.350 -29.363 -52.624 1.00 37.88 201 ALA A N 1
ATOM 1564 C CA . ALA A 1 201 ? -8.320 -29.401 -54.085 1.00 37.88 201 ALA A CA 1
ATOM 1565 C C . ALA A 1 201 ? -6.921 -29.776 -54.604 1.00 37.88 201 ALA A C 1
ATOM 1567 O O . ALA A 1 201 ? -6.344 -29.038 -55.388 1.00 37.88 201 ALA A O 1
ATOM 1568 N N . ALA A 1 202 ? -6.344 -30.887 -54.128 1.00 34.47 202 ALA A N 1
ATOM 1569 C CA . ALA A 1 202 ? -5.168 -31.512 -54.756 1.00 34.47 202 ALA A CA 1
ATOM 1570 C C . ALA A 1 202 ? -4.871 -32.916 -54.189 1.00 34.47 202 ALA A C 1
ATOM 1572 O O . ALA A 1 202 ? -3.747 -33.193 -53.804 1.00 34.47 202 ALA A O 1
ATOM 1573 N N . GLN A 1 203 ? -5.850 -33.824 -54.107 1.00 36.78 203 GLN A N 1
ATOM 1574 C CA . GLN A 1 203 ? -5.536 -35.249 -53.891 1.00 36.78 203 GLN A CA 1
ATOM 1575 C C . GLN A 1 203 ? -6.593 -36.154 -54.541 1.00 36.78 203 GLN A C 1
ATOM 1577 O O . GLN A 1 203 ? -7.123 -37.080 -53.938 1.00 36.78 203 GLN A O 1
ATOM 1582 N N . THR A 1 204 ? -6.912 -35.880 -55.807 1.00 37.09 204 THR A N 1
ATOM 1583 C CA . THR A 1 204 ? -7.699 -36.782 -56.663 1.00 37.09 204 THR A CA 1
ATOM 1584 C C . THR A 1 204 ? -6.887 -37.150 -57.894 1.00 37.09 204 THR A C 1
ATOM 1586 O O . THR A 1 204 ? -7.280 -36.860 -59.017 1.00 37.09 204 THR A O 1
ATOM 1589 N N . ARG A 1 205 ? -5.718 -37.769 -57.695 1.00 33.69 205 ARG A N 1
ATOM 1590 C CA . ARG A 1 205 ? -5.113 -38.659 -58.697 1.00 33.69 205 ARG A CA 1
ATOM 1591 C C . ARG A 1 205 ? -3.944 -39.432 -58.086 1.00 33.69 205 ARG A C 1
ATOM 1593 O O . ARG A 1 205 ? -2.837 -38.913 -58.019 1.00 33.69 205 ARG A O 1
ATOM 1600 N N . ARG A 1 206 ? -4.203 -40.667 -57.658 1.00 31.89 206 ARG A N 1
ATOM 1601 C CA . ARG A 1 206 ? -3.426 -41.882 -57.979 1.00 31.89 206 ARG A CA 1
ATOM 1602 C C . ARG A 1 206 ? -3.988 -43.037 -57.155 1.00 31.89 206 ARG A C 1
ATOM 1604 O O . ARG A 1 206 ? -3.913 -43.058 -55.934 1.00 31.89 206 ARG A O 1
ATOM 1611 N N . GLN A 1 207 ? -4.648 -43.925 -57.882 1.00 33.28 207 GLN A N 1
ATOM 1612 C CA . GLN A 1 207 ? -5.162 -45.200 -57.422 1.00 33.28 207 GLN A CA 1
ATOM 1613 C C . GLN A 1 207 ? -4.024 -46.225 -57.289 1.00 33.28 207 GLN A C 1
ATOM 1615 O O . GLN A 1 207 ? -3.006 -46.103 -57.970 1.00 33.28 207 GLN A O 1
ATOM 1620 N N . ALA A 1 208 ? -4.350 -47.280 -56.538 1.00 28.00 208 ALA A N 1
ATOM 1621 C CA . ALA A 1 208 ? -4.135 -48.695 -56.859 1.00 28.00 208 ALA A CA 1
ATOM 1622 C C . ALA A 1 208 ? -3.000 -49.459 -56.152 1.00 28.00 208 ALA A C 1
ATOM 1624 O O . ALA A 1 208 ? -1.824 -49.127 -56.249 1.00 28.00 208 ALA A O 1
ATOM 1625 N N . GLY A 1 209 ? -3.435 -50.581 -55.561 1.00 26.91 209 GLY A N 1
ATOM 1626 C CA . GLY A 1 209 ? -2.660 -51.752 -55.147 1.00 26.91 209 GLY A CA 1
ATOM 1627 C C . GLY A 1 209 ? -2.499 -51.845 -53.629 1.00 26.91 209 GLY A C 1
ATOM 1628 O O . GLY A 1 209 ? -2.025 -50.906 -53.014 1.00 26.91 209 GLY A O 1
ATOM 1629 N N . THR A 1 210 ? -2.868 -52.902 -52.912 1.00 30.72 210 THR A N 1
ATOM 1630 C CA . THR A 1 210 ? -3.420 -54.232 -53.221 1.00 30.72 210 THR A CA 1
ATOM 1631 C C . THR A 1 210 ? -3.915 -54.800 -51.884 1.00 30.72 210 THR A C 1
ATOM 1633 O O . THR A 1 210 ? -3.288 -54.573 -50.851 1.00 30.72 210 THR A O 1
ATOM 1636 N N . ALA A 1 211 ? -5.035 -55.522 -51.899 1.00 29.58 211 ALA A N 1
ATOM 1637 C CA . ALA A 1 211 ? -5.641 -56.145 -50.726 1.00 29.58 211 ALA A CA 1
ATOM 1638 C C . ALA A 1 211 ? -5.019 -57.513 -50.391 1.00 29.58 211 ALA A C 1
ATOM 1640 O O . ALA A 1 211 ? -4.693 -58.280 -51.291 1.00 29.58 211 ALA A O 1
ATOM 1641 N N . SER A 1 212 ? -4.932 -57.820 -49.095 1.00 29.44 212 SER A N 1
ATOM 1642 C CA . SER A 1 212 ? -4.883 -59.157 -48.472 1.00 29.44 212 SER A CA 1
ATOM 1643 C C . SER A 1 212 ? -4.682 -58.901 -46.973 1.00 29.44 212 SER A C 1
ATOM 1645 O O . SER A 1 212 ? -3.763 -58.176 -46.622 1.00 29.44 212 SER A O 1
ATOM 1647 N N . GLY A 1 213 ? -5.455 -59.358 -45.995 1.00 27.11 213 GLY A N 1
ATOM 1648 C CA . GLY A 1 213 ? -6.518 -60.346 -45.857 1.00 27.11 213 GLY A CA 1
ATOM 1649 C C . GLY A 1 213 ? -6.601 -60.637 -44.341 1.00 27.11 213 GLY A C 1
ATOM 1650 O O . GLY A 1 213 ? -5.610 -60.444 -43.642 1.00 27.11 213 GLY A O 1
ATOM 1651 N N . GLY A 1 214 ? -7.749 -61.077 -43.812 1.00 27.55 214 GLY A N 1
ATOM 1652 C CA . GLY A 1 214 ? -7.798 -61.675 -42.461 1.00 27.55 214 GLY A CA 1
ATOM 1653 C C . GLY A 1 214 ? -8.833 -61.115 -41.479 1.00 27.55 214 GLY A C 1
ATOM 1654 O O . GLY A 1 214 ? -8.529 -60.315 -40.608 1.00 27.55 214 GLY A O 1
ATOM 1655 N N . ARG A 1 215 ? -10.062 -61.606 -41.651 1.00 26.72 215 ARG A N 1
ATOM 1656 C CA . ARG A 1 215 ? -11.154 -61.868 -40.689 1.00 26.72 215 ARG A CA 1
ATOM 1657 C C . ARG A 1 215 ? -10.902 -61.815 -39.155 1.00 26.72 215 ARG A C 1
ATOM 1659 O O . ARG A 1 215 ? -9.950 -62.409 -38.671 1.00 26.72 215 ARG A O 1
ATOM 1666 N N . SER A 1 216 ? -11.982 -61.382 -38.468 1.00 30.23 216 SER A N 1
ATOM 1667 C CA . SER A 1 216 ? -12.560 -61.871 -37.180 1.00 30.23 216 SER A CA 1
ATOM 1668 C C . SER A 1 216 ? -11.833 -61.538 -35.858 1.00 30.23 216 SER A C 1
ATOM 1670 O O . SER A 1 216 ? -10.619 -61.543 -35.820 1.00 30.23 216 SER A O 1
ATOM 1672 N N . GLN A 1 217 ? -12.465 -61.296 -34.697 1.00 29.61 217 GLN A N 1
ATOM 1673 C CA . GLN A 1 217 ? -13.851 -61.444 -34.222 1.00 29.61 217 GLN A CA 1
ATOM 1674 C C . GLN A 1 217 ? -14.056 -60.653 -32.899 1.00 29.61 217 GLN A C 1
ATOM 1676 O O . GLN A 1 217 ? -13.103 -60.156 -32.307 1.00 29.61 217 GLN A O 1
ATOM 1681 N N . ALA A 1 218 ? -15.315 -60.562 -32.459 1.00 29.72 218 ALA A N 1
ATOM 1682 C CA . ALA A 1 218 ? -15.818 -59.884 -31.261 1.00 29.72 218 ALA A CA 1
ATOM 1683 C C . ALA A 1 218 ? -15.447 -60.554 -29.917 1.00 29.72 218 ALA A C 1
ATOM 1685 O O . ALA A 1 218 ? -15.132 -61.739 -29.873 1.00 29.72 218 ALA A O 1
ATOM 1686 N N . GLY A 1 219 ? -15.601 -59.809 -28.813 1.00 26.83 219 GLY A N 1
ATOM 1687 C CA . GLY A 1 219 ? -15.546 -60.338 -27.446 1.00 26.83 219 GLY A CA 1
ATOM 1688 C C . GLY A 1 219 ? -15.999 -59.325 -26.388 1.00 26.83 219 GLY A C 1
ATOM 1689 O O . GLY A 1 219 ? -15.252 -58.434 -26.000 1.00 26.83 219 GLY A O 1
ATOM 1690 N N . THR A 1 220 ? -17.246 -59.469 -25.949 1.00 26.89 220 THR A N 1
ATOM 1691 C CA . THR A 1 220 ? -17.916 -58.791 -24.826 1.00 26.89 220 THR A CA 1
ATOM 1692 C C . THR A 1 220 ? -17.350 -59.254 -23.474 1.00 26.89 220 THR A C 1
ATOM 1694 O O . THR A 1 220 ? -17.014 -60.432 -23.358 1.00 26.89 220 THR A O 1
ATOM 1697 N N . SER A 1 221 ? -17.341 -58.386 -22.444 1.00 27.56 221 SER A N 1
ATOM 1698 C CA . SER A 1 221 ? -17.897 -58.613 -21.076 1.00 27.56 221 SER A CA 1
ATOM 1699 C C . SER A 1 221 ? -17.174 -57.819 -19.970 1.00 27.56 221 SER A C 1
ATOM 1701 O O . SER A 1 221 ? -15.961 -57.910 -19.810 1.00 27.56 221 SER A O 1
ATOM 1703 N N . ALA A 1 222 ? -17.957 -57.090 -19.163 1.00 30.75 222 ALA A N 1
ATOM 1704 C CA . ALA A 1 222 ? -17.647 -56.725 -17.770 1.00 30.75 222 ALA A CA 1
ATOM 1705 C C . ALA A 1 222 ? -17.826 -57.965 -16.853 1.00 30.75 222 ALA A C 1
ATOM 1707 O O . ALA A 1 222 ? -18.454 -58.923 -17.315 1.00 30.75 222 ALA A O 1
ATOM 1708 N N . PRO A 1 223 ? -17.338 -57.994 -15.587 1.00 42.84 223 PRO A N 1
ATOM 1709 C CA . PRO A 1 223 ? -18.104 -57.398 -14.472 1.00 42.84 223 PRO A CA 1
ATOM 1710 C C . PRO A 1 223 ? -17.301 -56.889 -13.233 1.00 42.84 223 PRO A C 1
ATOM 1712 O O . PRO A 1 223 ? -16.160 -57.263 -13.001 1.00 42.84 223 PRO A O 1
ATOM 1715 N N . THR A 1 224 ? -17.988 -56.045 -12.445 1.00 29.39 224 THR A N 1
ATOM 1716 C CA . THR A 1 224 ? -18.158 -56.001 -10.963 1.00 29.39 224 THR A CA 1
ATOM 1717 C C . THR A 1 224 ? -16.963 -55.944 -9.976 1.00 29.39 224 THR A C 1
ATOM 1719 O O . THR A 1 224 ? -16.026 -56.724 -10.045 1.00 29.39 224 THR A O 1
ATOM 1722 N N . GLY A 1 225 ? -17.077 -55.018 -8.997 1.00 25.50 225 GLY A N 1
ATOM 1723 C CA . GLY A 1 225 ? -16.145 -54.728 -7.880 1.00 25.50 225 GLY A CA 1
ATOM 1724 C C . GLY A 1 225 ? -16.057 -55.790 -6.758 1.00 25.50 225 GLY A C 1
ATOM 1725 O O . GLY A 1 225 ? -16.358 -56.947 -7.036 1.00 25.50 225 GLY A O 1
ATOM 1726 N N . PRO A 1 226 ? -15.663 -55.452 -5.499 1.00 41.44 226 PRO A N 1
ATOM 1727 C CA . PRO A 1 226 ? -16.297 -54.380 -4.713 1.00 41.44 226 PRO A CA 1
ATOM 1728 C C . PRO A 1 226 ? -15.387 -53.551 -3.766 1.00 41.44 226 PRO A C 1
ATOM 1730 O O . PRO A 1 226 ? -14.229 -53.862 -3.499 1.00 41.44 226 PRO A O 1
ATOM 1733 N N . GLN A 1 227 ? -15.986 -52.487 -3.217 1.00 31.69 227 GLN A N 1
ATOM 1734 C CA . GLN A 1 227 ? -15.585 -51.796 -1.985 1.00 31.69 227 GLN A CA 1
ATOM 1735 C C . GLN A 1 227 ? -16.079 -52.554 -0.738 1.00 31.69 227 GLN A C 1
ATOM 1737 O O . GLN A 1 227 ? -17.175 -53.103 -0.773 1.00 31.69 227 GLN A O 1
ATOM 1742 N N . MET A 1 228 ? -15.361 -52.455 0.387 1.00 28.00 228 MET A N 1
ATOM 1743 C CA . MET A 1 228 ? -15.934 -52.245 1.731 1.00 28.00 228 MET A CA 1
ATOM 1744 C C . MET A 1 228 ? -14.833 -51.840 2.722 1.00 28.00 228 MET A C 1
ATOM 1746 O O . MET A 1 228 ? -13.739 -52.398 2.710 1.00 28.00 228 MET A O 1
ATOM 1750 N N . GLY A 1 229 ? -15.132 -50.859 3.576 1.00 27.05 229 GLY A N 1
ATOM 1751 C CA . GLY A 1 229 ? -14.379 -50.574 4.798 1.00 27.05 229 GLY A CA 1
ATOM 1752 C C . GLY A 1 229 ? -15.088 -51.141 6.026 1.00 27.05 229 GLY A C 1
ATOM 1753 O O . GLY A 1 229 ? -16.218 -51.590 5.900 1.00 27.05 229 GLY A O 1
ATOM 1754 N N . THR A 1 230 ? -14.450 -51.049 7.200 1.00 27.17 230 THR A N 1
ATOM 1755 C CA . THR A 1 230 ? -15.108 -50.911 8.518 1.00 27.17 230 THR A CA 1
ATOM 1756 C C . THR A 1 230 ? -14.096 -50.677 9.648 1.00 27.17 230 THR A C 1
ATOM 1758 O O . THR A 1 230 ? -13.150 -51.437 9.804 1.00 27.17 230 THR A O 1
ATOM 1761 N N . ALA A 1 231 ? -14.415 -49.656 10.451 1.00 25.58 231 ALA A N 1
ATOM 1762 C CA . ALA A 1 231 ? -14.527 -49.624 11.916 1.00 25.58 231 ALA A CA 1
ATOM 1763 C C . ALA A 1 231 ? -13.311 -49.709 12.874 1.00 25.58 231 ALA A C 1
ATOM 1765 O O . ALA A 1 231 ? -12.442 -50.569 12.824 1.00 25.58 231 ALA A O 1
ATOM 1766 N N . SER A 1 232 ? -13.406 -48.802 13.852 1.00 27.88 232 SER A N 1
ATOM 1767 C CA . SER A 1 232 ? -12.647 -48.577 15.084 1.00 27.88 232 SER A CA 1
ATOM 1768 C C . SER A 1 232 ? -12.758 -49.685 16.147 1.00 27.88 232 SER A C 1
ATOM 1770 O O . SER A 1 232 ? -13.846 -50.236 16.326 1.00 27.88 232 SER A O 1
ATOM 1772 N N . ARG A 1 233 ? -11.721 -49.841 16.999 1.00 28.81 233 ARG A N 1
ATOM 1773 C CA . ARG A 1 233 ? -11.818 -49.708 18.480 1.00 28.81 233 ARG A CA 1
ATOM 1774 C C . ARG A 1 233 ? -10.483 -49.885 19.242 1.00 28.81 233 ARG A C 1
ATOM 1776 O O . ARG A 1 233 ? -9.734 -50.815 18.991 1.00 28.81 233 ARG A O 1
ATOM 1783 N N . THR A 1 234 ? -10.273 -48.963 20.190 1.00 28.11 234 THR A N 1
ATOM 1784 C CA . THR A 1 234 ? -9.727 -49.055 21.571 1.00 28.11 234 THR A CA 1
ATOM 1785 C C . THR A 1 234 ? -8.791 -50.190 22.017 1.00 28.11 234 THR A C 1
ATOM 1787 O O . THR A 1 234 ? -9.158 -51.359 21.973 1.00 28.11 234 THR A O 1
ATOM 1790 N N . GLY A 1 235 ? -7.713 -49.795 22.711 1.00 25.61 235 GLY A N 1
ATOM 1791 C CA . GLY A 1 235 ? -7.001 -50.585 23.725 1.00 25.61 235 GLY A CA 1
ATOM 1792 C C . GLY A 1 235 ? -6.183 -49.674 24.657 1.00 25.61 235 GLY A C 1
ATOM 1793 O O . GLY A 1 235 ? -5.423 -48.840 24.179 1.00 25.61 235 GLY A O 1
ATOM 1794 N N . ALA A 1 236 ? -6.385 -49.800 25.972 1.00 27.42 236 ALA A N 1
ATOM 1795 C CA . ALA A 1 236 ? -5.784 -49.003 27.048 1.00 27.42 236 ALA A CA 1
ATOM 1796 C C . ALA A 1 236 ? -4.883 -49.856 27.967 1.00 27.42 236 ALA A C 1
ATOM 1798 O O . ALA A 1 236 ? -5.141 -51.052 28.088 1.00 27.42 236 ALA A O 1
ATOM 1799 N N . ARG A 1 237 ? -3.934 -49.189 28.662 1.00 26.39 237 ARG A N 1
ATOM 1800 C CA . ARG A 1 237 ? -3.180 -49.505 29.920 1.00 26.39 237 ARG A CA 1
ATOM 1801 C C . ARG A 1 237 ? -1.663 -49.307 29.745 1.00 26.39 237 ARG A C 1
ATOM 1803 O O . ARG A 1 237 ? -1.165 -49.572 28.665 1.00 26.39 237 ARG A O 1
ATOM 1810 N N . ALA A 1 238 ? -0.833 -48.994 30.747 1.00 28.22 238 ALA A N 1
ATOM 1811 C CA . ALA A 1 238 ? -0.894 -48.353 32.077 1.00 28.22 238 ALA A CA 1
ATOM 1812 C C . ALA A 1 238 ? 0.517 -48.499 32.717 1.00 28.22 238 ALA A C 1
ATOM 1814 O O . ALA A 1 238 ? 1.202 -49.473 32.419 1.00 28.22 238 ALA A O 1
ATOM 1815 N N . GLY A 1 239 ? 0.889 -47.589 33.632 1.00 24.77 239 GLY A N 1
ATOM 1816 C CA . GLY A 1 239 ? 2.041 -47.658 34.566 1.00 24.77 239 GLY A CA 1
ATOM 1817 C C . GLY A 1 239 ? 2.662 -46.262 34.772 1.00 24.77 239 GLY A C 1
ATOM 1818 O O . GLY A 1 239 ? 3.279 -45.764 33.840 1.00 24.77 239 GLY A O 1
ATOM 1819 N N . MET A 1 240 ? 2.295 -45.449 35.786 1.00 26.78 240 MET A N 1
ATOM 1820 C CA . MET A 1 240 ? 2.718 -45.410 37.221 1.00 26.78 240 MET A CA 1
ATOM 1821 C C . MET A 1 240 ? 4.249 -45.431 37.411 1.00 26.78 240 MET A C 1
ATOM 1823 O O . MET A 1 240 ? 4.898 -46.259 36.789 1.00 26.78 240 MET A O 1
ATOM 1827 N N . ALA A 1 241 ? 4.911 -44.571 38.203 1.00 26.72 241 ALA A N 1
ATOM 1828 C CA . ALA A 1 241 ? 4.653 -43.982 39.539 1.00 26.72 241 ALA A CA 1
ATOM 1829 C C . ALA A 1 241 ? 5.266 -42.545 39.628 1.00 26.72 241 ALA A C 1
ATOM 1831 O O . ALA A 1 241 ? 6.163 -42.253 38.846 1.00 26.72 241 ALA A O 1
ATOM 1832 N N . ALA A 1 242 ? 4.800 -41.523 40.370 1.00 26.31 242 ALA A N 1
ATOM 1833 C CA . ALA A 1 242 ? 4.378 -41.291 41.773 1.00 26.31 242 ALA A CA 1
ATOM 1834 C C . ALA A 1 242 ? 5.509 -40.824 42.732 1.00 26.31 242 ALA A C 1
ATOM 1836 O O . ALA A 1 242 ? 6.549 -41.466 42.818 1.00 26.31 242 ALA A O 1
ATOM 1837 N N . GLY A 1 243 ? 5.242 -39.733 43.479 1.00 25.22 243 GLY A N 1
ATOM 1838 C CA . GLY A 1 243 ? 6.021 -39.207 44.625 1.00 25.22 243 GLY A CA 1
ATOM 1839 C C . GLY A 1 243 ? 6.193 -37.673 44.580 1.00 25.22 243 GLY A C 1
ATOM 1840 O O . GLY A 1 243 ? 7.086 -37.200 43.895 1.00 25.22 243 GLY A O 1
ATOM 1841 N N . ALA A 1 244 ? 5.235 -36.854 45.041 1.00 28.09 244 ALA A N 1
ATOM 1842 C CA . ALA A 1 244 ? 4.957 -36.416 46.428 1.00 28.09 244 ALA A CA 1
ATOM 1843 C C . ALA A 1 244 ? 5.669 -35.088 46.804 1.00 28.09 244 ALA A C 1
ATOM 1845 O O . ALA A 1 244 ? 6.876 -34.961 46.643 1.00 28.09 244 ALA A O 1
ATOM 1846 N N . GLY A 1 245 ? 4.883 -34.097 47.264 1.00 24.92 245 GLY A N 1
ATOM 1847 C CA . GLY A 1 245 ? 5.332 -32.768 47.731 1.00 24.92 245 GLY A CA 1
ATOM 1848 C C . GLY A 1 245 ? 6.039 -32.794 49.098 1.00 24.92 245 GLY A C 1
ATOM 1849 O O . GLY A 1 245 ? 6.317 -33.879 49.609 1.00 24.92 245 GLY A O 1
ATOM 1850 N N . PRO A 1 246 ? 6.308 -31.623 49.715 1.00 34.66 246 PRO A N 1
ATOM 1851 C CA . PRO A 1 246 ? 5.294 -31.030 50.603 1.00 34.66 246 PRO A CA 1
ATOM 1852 C C . PRO A 1 246 ? 5.275 -29.479 50.673 1.00 34.66 246 PRO A C 1
ATOM 1854 O O . PRO A 1 246 ? 6.026 -28.787 49.989 1.00 34.66 246 PRO A O 1
ATOM 1857 N N . GLN A 1 247 ? 4.370 -28.960 51.511 1.00 25.11 247 GLN A N 1
ATOM 1858 C CA . GLN A 1 247 ? 4.037 -27.555 51.793 1.00 25.11 247 GLN A CA 1
ATOM 1859 C C . GLN A 1 247 ? 4.092 -27.288 53.325 1.00 25.11 247 GLN A C 1
ATOM 1861 O O . GLN A 1 247 ? 3.903 -28.238 54.083 1.00 25.11 247 GLN A O 1
ATOM 1866 N N . MET A 1 248 ? 4.219 -25.998 53.716 1.00 26.20 248 MET A N 1
ATOM 1867 C CA . MET A 1 248 ? 4.119 -25.345 55.062 1.00 26.20 248 MET A CA 1
ATOM 1868 C C . MET A 1 248 ? 5.415 -25.348 55.920 1.00 26.20 248 MET A C 1
ATOM 1870 O O . MET A 1 248 ? 6.165 -26.309 55.849 1.00 26.20 248 MET A O 1
ATOM 1874 N N . ASP A 1 249 ? 5.833 -24.317 56.682 1.00 23.36 249 ASP A N 1
ATOM 1875 C CA . ASP A 1 249 ? 5.156 -23.210 57.394 1.00 23.36 249 ASP A CA 1
ATOM 1876 C C . ASP A 1 249 ? 6.071 -21.969 57.656 1.00 23.36 249 ASP A C 1
ATOM 1878 O O . ASP A 1 249 ? 7.290 -22.081 57.736 1.00 23.36 249 ASP A O 1
ATOM 1882 N N . THR A 1 250 ? 5.424 -20.803 57.812 1.00 24.94 250 THR A N 1
ATOM 1883 C CA . THR A 1 250 ? 5.619 -19.625 58.709 1.00 24.94 250 THR A CA 1
ATOM 1884 C C . THR A 1 250 ? 6.945 -19.349 59.471 1.00 24.94 250 THR A C 1
ATOM 1886 O O . THR A 1 250 ? 7.366 -20.178 60.267 1.00 24.94 250 THR A O 1
ATOM 1889 N N . ALA A 1 251 ? 7.470 -18.101 59.406 1.00 25.00 251 ALA A N 1
ATOM 1890 C CA . ALA A 1 251 ? 8.048 -17.334 60.544 1.00 25.00 251 ALA A CA 1
ATOM 1891 C C . ALA A 1 251 ? 8.390 -15.859 60.191 1.00 25.00 251 ALA A C 1
ATOM 1893 O O . ALA A 1 251 ? 8.597 -15.509 59.034 1.00 25.00 251 ALA A O 1
ATOM 1894 N N . ALA A 1 252 ? 8.422 -15.011 61.224 1.00 24.25 252 ALA A N 1
ATOM 1895 C CA . ALA A 1 252 ? 8.373 -13.548 61.239 1.00 24.25 252 ALA A CA 1
ATOM 1896 C C . ALA A 1 252 ? 9.703 -12.847 61.633 1.00 24.25 252 ALA A C 1
ATOM 1898 O O . ALA A 1 252 ? 10.596 -13.500 62.162 1.00 24.25 252 ALA A O 1
ATOM 1899 N N . GLY A 1 253 ? 9.749 -11.505 61.487 1.00 21.52 253 GLY A N 1
ATOM 1900 C CA . GLY A 1 253 ? 10.721 -10.553 62.093 1.00 21.52 253 GLY A CA 1
ATOM 1901 C C . GLY A 1 253 ? 12.078 -10.461 61.370 1.00 21.52 253 GLY A C 1
ATOM 1902 O O . GLY A 1 253 ? 12.552 -11.466 60.871 1.00 21.52 253 GLY A O 1
ATOM 1903 N N . VAL A 1 254 ? 12.809 -9.342 61.265 1.00 28.67 254 VAL A N 1
ATOM 1904 C CA . VAL A 1 254 ? 12.938 -8.133 62.100 1.00 28.67 254 VAL A CA 1
ATOM 1905 C C . VAL A 1 254 ? 13.583 -7.006 61.249 1.00 28.67 254 VAL A C 1
ATOM 1907 O O . VAL A 1 254 ? 14.368 -7.289 60.345 1.00 28.67 254 VAL A O 1
ATOM 1910 N N . ASP A 1 255 ? 13.258 -5.749 61.567 1.00 26.83 255 ASP A N 1
ATOM 1911 C CA . ASP A 1 255 ? 13.949 -4.499 61.173 1.00 26.83 255 ASP A CA 1
ATOM 1912 C C . ASP A 1 255 ? 15.468 -4.494 61.512 1.00 26.83 255 ASP A C 1
ATOM 1914 O O . ASP A 1 255 ? 15.916 -5.269 62.363 1.00 26.83 255 ASP A O 1
ATOM 1918 N N . PRO A 1 256 ? 16.280 -3.590 60.916 1.00 37.12 256 PRO A N 1
ATOM 1919 C CA . PRO A 1 256 ? 16.590 -2.354 61.645 1.00 37.12 256 PRO A CA 1
ATOM 1920 C C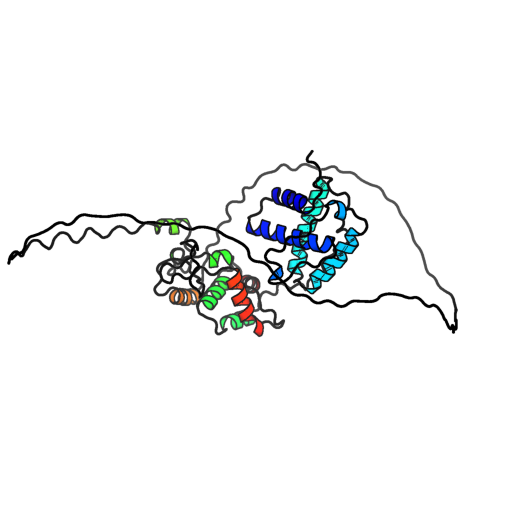 . PRO A 1 256 ? 16.574 -1.068 60.799 1.00 37.12 256 PRO A C 1
ATOM 1922 O O . PRO A 1 256 ? 17.001 -1.012 59.647 1.00 37.12 256 PRO A O 1
ATOM 1925 N N . GLN A 1 257 ? 16.149 0.000 61.474 1.00 26.83 257 GLN A N 1
ATOM 1926 C CA . GLN A 1 257 ? 16.266 1.404 61.089 1.00 26.83 257 GLN A CA 1
ATOM 1927 C C . GLN A 1 257 ? 17.727 1.880 60.974 1.00 26.83 257 GLN A C 1
ATOM 1929 O O . GLN A 1 257 ? 18.564 1.537 61.805 1.00 26.83 257 GLN A O 1
ATOM 1934 N N . MET A 1 258 ? 17.976 2.836 60.072 1.00 26.91 258 MET A N 1
ATOM 1935 C CA . MET A 1 258 ? 18.738 4.055 60.384 1.00 26.91 258 MET A CA 1
ATOM 1936 C C . MET A 1 258 ? 18.383 5.147 59.364 1.00 26.91 258 MET A C 1
ATOM 1938 O O . MET A 1 258 ? 18.405 4.906 58.160 1.00 26.91 258 MET A O 1
ATOM 1942 N N . GLY A 1 259 ? 18.012 6.334 59.846 1.00 23.47 259 GLY A N 1
ATOM 1943 C CA . GLY A 1 259 ? 17.702 7.501 59.022 1.00 23.47 259 GLY A CA 1
ATOM 1944 C C . GLY A 1 259 ? 18.744 8.603 59.163 1.00 23.47 259 GLY A C 1
ATOM 1945 O O . GLY A 1 259 ? 19.515 8.596 60.113 1.00 23.47 259 GLY A O 1
ATOM 1946 N N . THR A 1 260 ? 18.682 9.595 58.277 1.00 27.39 260 THR A N 1
ATOM 1947 C CA . THR A 1 260 ? 18.973 10.999 58.596 1.00 27.39 260 THR A CA 1
ATOM 1948 C C . THR A 1 260 ? 18.228 11.914 57.628 1.00 27.39 260 THR A C 1
ATOM 1950 O O . THR A 1 260 ? 18.092 11.648 56.436 1.00 27.39 260 THR A O 1
ATOM 1953 N N . ALA A 1 261 ? 17.686 12.979 58.206 1.00 24.78 261 ALA A N 1
ATOM 1954 C CA . ALA A 1 261 ? 16.908 14.027 57.574 1.00 24.78 261 ALA A CA 1
ATOM 1955 C C . ALA A 1 261 ? 17.805 15.154 57.042 1.00 24.78 261 ALA A C 1
ATOM 1957 O O . ALA A 1 261 ? 18.868 15.401 57.602 1.00 24.78 261 ALA A O 1
ATOM 1958 N N . ALA A 1 262 ? 17.297 15.929 56.080 1.00 25.81 262 ALA A N 1
ATOM 1959 C CA . ALA A 1 262 ? 17.484 17.380 56.065 1.00 25.81 262 ALA A CA 1
ATOM 1960 C C . ALA A 1 262 ? 16.391 18.046 55.214 1.00 25.81 262 ALA A C 1
ATOM 1962 O O . ALA A 1 262 ? 16.312 17.860 54.003 1.00 25.81 262 ALA A O 1
ATOM 1963 N N . ARG A 1 263 ? 15.537 18.817 55.893 1.00 24.73 263 ARG A N 1
ATOM 1964 C CA . ARG A 1 263 ? 14.710 19.883 55.322 1.00 24.73 263 ARG A CA 1
ATOM 1965 C C . ARG A 1 263 ? 15.554 21.154 55.224 1.00 24.73 263 ARG A C 1
ATOM 1967 O O . ARG A 1 263 ? 16.224 21.472 56.203 1.00 24.73 263 ARG A O 1
ATOM 1974 N N . THR A 1 264 ? 15.356 21.925 54.158 1.00 27.23 264 THR A N 1
ATOM 1975 C CA . THR A 1 264 ? 15.417 23.397 54.182 1.00 27.23 264 THR A CA 1
ATOM 1976 C C . THR A 1 264 ? 14.645 23.973 52.986 1.00 27.23 264 THR A C 1
ATOM 1978 O O . THR A 1 264 ? 15.041 23.816 51.838 1.00 27.23 264 THR A O 1
ATOM 1981 N N . ASP A 1 265 ? 13.524 24.617 53.296 1.00 23.61 265 ASP A N 1
ATOM 1982 C CA . ASP A 1 265 ? 12.849 25.690 52.537 1.00 23.61 265 ASP A CA 1
ATOM 1983 C C . ASP A 1 265 ? 13.472 27.055 52.969 1.00 23.61 265 ASP A C 1
ATOM 1985 O O . ASP A 1 265 ? 14.215 27.042 53.958 1.00 23.61 265 ASP A O 1
ATOM 1989 N N . PRO A 1 266 ? 13.105 28.259 52.449 1.00 40.62 266 PRO A N 1
ATOM 1990 C CA . PRO A 1 266 ? 12.483 28.657 51.167 1.00 40.62 266 PRO A CA 1
ATOM 1991 C C . PRO A 1 266 ? 13.017 30.010 50.562 1.00 40.62 266 PRO A C 1
ATOM 1993 O O . PRO A 1 266 ? 13.891 30.662 51.123 1.00 40.62 266 PRO A O 1
ATOM 1996 N N . GLN A 1 267 ? 12.362 30.468 49.473 1.00 24.70 267 GLN A N 1
ATOM 1997 C CA . GLN A 1 267 ? 11.919 31.858 49.151 1.00 24.70 267 GLN A CA 1
ATOM 1998 C C . GLN A 1 267 ? 12.546 32.741 48.026 1.00 24.70 267 GLN A C 1
ATOM 2000 O O . GLN A 1 267 ? 13.736 33.021 47.994 1.00 24.70 267 GLN A O 1
ATOM 2005 N N . MET A 1 268 ? 11.592 33.316 47.254 1.00 23.31 268 MET A N 1
ATOM 2006 C CA . MET A 1 268 ? 11.496 34.600 46.501 1.00 23.31 268 MET A CA 1
ATOM 2007 C C . MET A 1 268 ? 12.255 34.814 45.166 1.00 23.31 26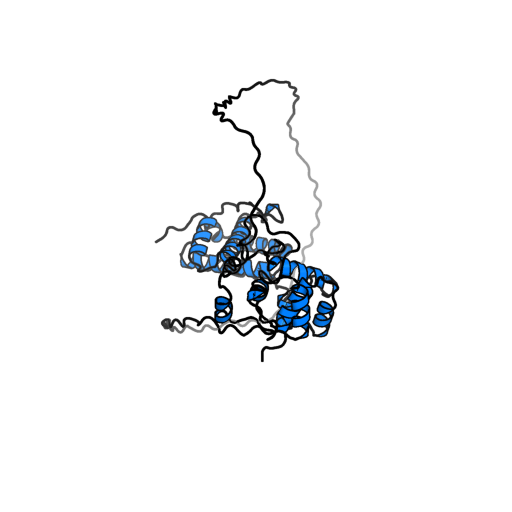8 MET A C 1
ATOM 2009 O O . MET A 1 268 ? 13.425 34.494 45.051 1.00 23.31 268 MET A O 1
ATOM 2013 N N . GLY A 1 269 ? 11.653 35.407 44.116 1.00 23.70 269 GLY A N 1
ATOM 2014 C CA . GLY A 1 269 ? 10.349 36.082 44.024 1.00 23.70 269 GLY A CA 1
ATOM 2015 C C . GLY A 1 269 ? 9.903 36.486 42.601 1.00 23.70 269 GLY A C 1
ATOM 2016 O O . GLY A 1 269 ? 10.665 36.376 41.649 1.00 23.70 269 GLY A O 1
ATOM 2017 N N . THR A 1 270 ? 8.629 36.919 42.538 1.00 23.22 270 THR A N 1
ATOM 2018 C CA . THR A 1 270 ? 7.977 37.964 41.693 1.00 23.22 270 THR A CA 1
ATOM 2019 C C . THR A 1 270 ? 8.409 38.120 40.226 1.00 23.22 270 THR A C 1
ATOM 2021 O O . THR A 1 270 ? 9.574 38.344 39.944 1.00 23.22 270 THR A O 1
ATOM 2024 N N . ALA A 1 271 ? 7.522 38.128 39.226 1.00 23.98 271 ALA A N 1
ATOM 2025 C CA . ALA A 1 271 ? 6.378 39.027 38.983 1.00 23.98 271 ALA A CA 1
ATOM 2026 C C . ALA A 1 271 ? 5.617 38.498 37.734 1.00 23.98 271 ALA A C 1
ATOM 2028 O O . ALA A 1 271 ? 6.152 37.647 37.035 1.00 23.98 271 ALA A O 1
ATOM 2029 N N . ALA A 1 272 ? 4.438 38.917 37.283 1.00 25.72 272 ALA A N 1
ATOM 2030 C CA . ALA A 1 272 ? 3.368 39.831 37.666 1.00 25.72 272 ALA A CA 1
ATOM 2031 C C . ALA A 1 272 ? 2.164 39.390 36.805 1.00 25.72 272 ALA A C 1
ATOM 2033 O O . ALA A 1 272 ? 2.342 38.879 35.698 1.00 25.72 272 ALA A O 1
ATOM 2034 N N . GLY A 1 273 ? 0.951 39.554 37.326 1.00 21.12 273 GLY A N 1
ATOM 2035 C CA . GLY A 1 273 ? -0.271 39.112 36.665 1.00 21.12 273 GLY A CA 1
ATOM 2036 C C . GLY A 1 273 ? -0.732 39.992 35.502 1.00 21.12 273 GLY A C 1
ATOM 2037 O O . GLY A 1 273 ? -0.286 41.123 35.330 1.00 21.12 273 GLY A O 1
ATOM 2038 N N . THR A 1 274 ? -1.674 39.450 34.733 1.00 26.48 274 THR A N 1
ATOM 2039 C CA . THR A 1 274 ? -2.850 40.148 34.179 1.00 26.48 274 THR A CA 1
ATOM 2040 C C . THR A 1 274 ? -3.796 39.098 33.581 1.00 26.48 274 THR A C 1
ATOM 2042 O O . THR A 1 274 ? -3.562 38.568 32.504 1.00 26.48 274 THR A O 1
ATOM 2045 N N . ASP A 1 275 ? -4.863 38.795 34.313 1.00 23.17 275 ASP A N 1
ATOM 2046 C CA . ASP A 1 275 ? -6.165 38.361 33.780 1.00 23.17 275 ASP A CA 1
ATOM 2047 C C . ASP A 1 275 ? -7.058 39.624 33.677 1.00 23.17 275 ASP A C 1
ATOM 2049 O O . ASP A 1 275 ? -6.677 40.669 34.215 1.00 23.17 275 ASP A O 1
ATOM 2053 N N . PRO A 1 276 ? -8.326 39.563 33.229 1.00 39.97 276 PRO A N 1
ATOM 2054 C CA . PRO A 1 276 ? -8.946 38.829 32.111 1.00 39.97 276 PRO A CA 1
ATOM 2055 C C . PRO A 1 276 ? -9.859 39.774 31.286 1.00 39.97 276 PRO A C 1
ATOM 2057 O O . PRO A 1 276 ? -10.279 40.787 31.828 1.00 39.97 276 PRO A O 1
ATOM 2060 N N . GLN A 1 277 ? -10.304 39.440 30.059 1.00 25.69 277 GLN A N 1
ATOM 2061 C CA . GLN A 1 277 ? -11.605 39.952 29.562 1.00 25.69 277 GLN A CA 1
ATOM 2062 C C . GLN A 1 277 ? -12.376 38.990 28.637 1.00 25.69 277 GLN A C 1
ATOM 2064 O O . GLN A 1 277 ? -11.924 38.528 27.593 1.00 25.69 277 GLN A O 1
ATOM 2069 N N . THR A 1 278 ? -13.596 38.758 29.107 1.00 23.58 278 THR A N 1
ATOM 2070 C CA . THR A 1 278 ? -14.863 38.280 28.547 1.00 23.58 278 THR A CA 1
ATOM 2071 C C . THR A 1 278 ? -15.260 38.919 27.206 1.00 23.58 278 THR A C 1
ATOM 2073 O O . THR A 1 278 ? -15.012 40.101 26.994 1.00 23.58 278 THR A O 1
ATOM 2076 N N . GLY A 1 279 ? -16.001 38.194 26.351 1.00 23.08 279 GLY A N 1
ATOM 2077 C CA . GLY A 1 279 ? -16.637 38.811 25.174 1.00 23.08 279 GLY A CA 1
ATOM 2078 C C . GLY A 1 279 ? -17.338 37.884 24.172 1.00 23.08 279 GLY A C 1
ATOM 2079 O O . GLY A 1 279 ? -16.859 37.701 23.066 1.00 23.08 279 GLY A O 1
ATOM 2080 N N . THR A 1 280 ? -18.481 37.333 24.581 1.00 23.38 280 THR A N 1
ATOM 2081 C CA . THR A 1 280 ? -19.743 37.149 23.822 1.00 23.38 280 THR A CA 1
ATOM 2082 C C . THR A 1 280 ? -19.796 36.680 22.350 1.00 23.38 280 THR A C 1
ATOM 2084 O O . THR A 1 280 ? -19.319 37.302 21.412 1.00 23.38 280 THR A O 1
ATOM 2087 N N . ALA A 1 281 ? -20.596 35.620 22.197 1.00 22.59 281 ALA A N 1
ATOM 2088 C CA . ALA A 1 281 ? -21.241 35.025 21.028 1.00 22.59 281 ALA A CA 1
ATOM 2089 C C . ALA A 1 281 ? -21.655 35.928 19.844 1.00 22.59 281 ALA A C 1
ATOM 2091 O O . ALA A 1 281 ? -22.221 37.005 20.018 1.00 22.59 281 ALA A O 1
ATOM 2092 N N . SER A 1 282 ? -21.627 35.338 18.642 1.00 24.67 282 SER A N 1
ATOM 2093 C CA . SER A 1 282 ? -22.712 35.502 17.665 1.00 24.67 282 SER A CA 1
ATOM 2094 C C . SER A 1 282 ? -22.927 34.249 16.816 1.00 24.67 282 SER A C 1
ATOM 2096 O O . SER A 1 282 ? -22.005 33.633 16.292 1.00 24.67 282 SER A O 1
ATOM 2098 N N . ARG A 1 283 ? -24.207 33.880 16.761 1.00 22.66 283 ARG A N 1
ATOM 2099 C CA . ARG A 1 283 ? -24.850 32.833 15.969 1.00 22.66 283 ARG A CA 1
ATOM 2100 C C . ARG A 1 283 ? -24.822 33.196 14.485 1.00 22.66 283 ARG A C 1
ATOM 2102 O O . ARG A 1 283 ? -25.267 34.283 14.139 1.00 22.66 283 ARG A O 1
ATOM 2109 N N . THR A 1 284 ? -24.540 32.216 13.635 1.00 26.50 284 THR A N 1
ATOM 2110 C CA . THR A 1 284 ? -25.208 32.054 12.335 1.00 26.50 284 THR A CA 1
ATOM 2111 C C . THR A 1 284 ? -25.360 30.562 12.047 1.00 26.50 284 THR A C 1
ATOM 2113 O O . THR A 1 284 ? -24.419 29.782 12.179 1.00 26.50 284 THR A O 1
ATOM 2116 N N . GLY A 1 285 ? -26.601 30.160 11.768 1.00 23.67 285 GLY A N 1
ATOM 2117 C CA . GLY A 1 285 ? -26.993 28.784 11.484 1.00 23.67 285 GLY A CA 1
ATOM 2118 C C . GLY A 1 285 ? -26.534 28.285 10.107 1.00 23.67 285 GLY A C 1
ATOM 2119 O O . GLY A 1 285 ? -25.952 29.038 9.326 1.00 23.67 285 GLY A O 1
ATOM 2120 N N . PRO A 1 286 ? -26.793 26.999 9.813 1.00 25.33 286 PRO A N 1
ATOM 2121 C CA . PRO A 1 286 ? -26.208 26.291 8.687 1.00 25.33 286 PRO A CA 1
ATOM 2122 C C . PRO A 1 286 ? -27.000 26.554 7.403 1.00 25.33 286 PRO A C 1
ATOM 2124 O O . PRO A 1 286 ? -28.203 26.302 7.342 1.00 25.33 286 PRO A O 1
ATOM 2127 N N . GLN A 1 287 ? -26.320 27.011 6.352 1.00 23.31 287 GLN A N 1
ATOM 2128 C CA . GLN A 1 287 ? -26.878 26.989 5.004 1.00 23.31 287 GLN A CA 1
ATOM 2129 C C . GLN A 1 287 ? -26.618 25.632 4.354 1.00 23.31 287 GLN A C 1
ATOM 2131 O O . GLN A 1 287 ? -25.483 25.228 4.099 1.00 23.31 287 GLN A O 1
ATOM 2136 N N . ALA A 1 288 ? -27.725 24.941 4.098 1.00 24.86 288 ALA A N 1
ATOM 2137 C CA . ALA A 1 288 ? -27.827 23.816 3.196 1.00 24.86 288 ALA A CA 1
ATOM 2138 C C . ALA A 1 288 ? -27.451 24.259 1.773 1.00 24.86 288 ALA A C 1
ATOM 2140 O O . ALA A 1 288 ? -28.121 25.097 1.174 1.00 24.86 288 ALA A O 1
ATOM 2141 N N . GLY A 1 289 ? -26.376 23.676 1.244 1.00 23.59 289 GLY A N 1
ATOM 2142 C CA . GLY A 1 289 ? -26.009 23.720 -0.165 1.00 23.59 289 GLY A CA 1
ATOM 2143 C C . GLY A 1 289 ? -26.251 22.349 -0.778 1.00 23.59 289 GLY A C 1
ATOM 2144 O O . GLY A 1 289 ? -25.505 21.402 -0.535 1.00 23.59 289 GLY A O 1
ATOM 2145 N N . THR A 1 290 ? -27.345 22.255 -1.517 1.00 24.45 290 THR A N 1
ATOM 2146 C CA . THR A 1 290 ? -27.829 21.095 -2.258 1.00 24.45 290 THR A CA 1
ATOM 2147 C C . THR A 1 290 ? -26.774 20.539 -3.214 1.00 24.45 290 THR A C 1
ATOM 2149 O O . THR A 1 290 ? -26.065 21.274 -3.897 1.00 24.45 290 THR A O 1
ATOM 2152 N N . ALA A 1 291 ? -26.714 19.211 -3.270 1.00 24.80 291 ALA A N 1
ATOM 2153 C CA . ALA A 1 291 ? -25.916 18.437 -4.200 1.00 24.80 291 ALA A CA 1
ATOM 2154 C C . ALA A 1 291 ? -26.206 18.810 -5.664 1.00 24.80 291 ALA A C 1
ATOM 2156 O O . ALA A 1 291 ? -27.319 18.623 -6.150 1.00 24.80 291 ALA A O 1
ATOM 2157 N N . ALA A 1 292 ? -25.167 19.220 -6.386 1.00 24.03 292 ALA A N 1
ATOM 2158 C CA . ALA A 1 292 ? -25.058 18.979 -7.815 1.00 24.03 292 ALA A CA 1
ATOM 2159 C C . ALA A 1 292 ? -23.987 17.903 -7.987 1.00 24.03 292 ALA A C 1
ATOM 2161 O O . ALA A 1 292 ? -22.790 18.157 -7.852 1.00 24.03 292 ALA A O 1
ATOM 2162 N N . GLY A 1 293 ? -24.443 16.669 -8.199 1.00 29.52 293 GLY A N 1
ATOM 2163 C CA . GLY A 1 293 ? -23.584 15.570 -8.596 1.00 29.52 293 GLY A CA 1
ATOM 2164 C C . GLY A 1 293 ? -22.971 15.887 -9.950 1.00 29.52 293 GLY A C 1
ATOM 2165 O O . GLY A 1 293 ? -23.584 15.643 -10.984 1.00 29.52 293 GLY A O 1
ATOM 2166 N N . THR A 1 294 ? -21.742 16.386 -9.952 1.00 29.23 294 THR A N 1
ATOM 2167 C CA . THR A 1 294 ? -20.862 16.186 -11.090 1.00 29.23 294 THR A CA 1
ATOM 2168 C C . THR A 1 294 ? -20.440 14.727 -11.029 1.00 29.23 294 THR A C 1
ATOM 2170 O O . THR A 1 294 ? -19.569 14.316 -10.262 1.00 29.23 294 THR A O 1
ATOM 2173 N N . GLY A 1 295 ? -21.144 13.905 -11.810 1.00 25.80 295 GLY A N 1
ATOM 2174 C CA . GLY A 1 295 ? -20.587 12.659 -12.300 1.00 25.80 295 GLY A CA 1
ATOM 2175 C C . GLY A 1 295 ? -19.249 13.015 -12.922 1.00 25.80 295 GLY A C 1
ATOM 2176 O O . GLY A 1 295 ? -19.199 13.585 -14.006 1.00 25.80 295 GLY A O 1
ATOM 2177 N N . GLN A 1 296 ? -18.186 12.779 -12.161 1.00 32.50 296 GLN A N 1
ATOM 2178 C CA . GLN A 1 296 ? -16.825 12.951 -12.606 1.00 32.50 296 GLN A CA 1
ATOM 2179 C C . GLN A 1 296 ? -16.657 11.977 -13.763 1.00 32.50 296 GLN A C 1
ATOM 2181 O O . GLN A 1 296 ? -16.536 10.766 -13.560 1.00 32.50 296 GLN A O 1
ATOM 2186 N N . GLU A 1 297 ? -16.776 12.526 -14.972 1.00 26.77 297 GLU A N 1
ATOM 2187 C CA . GLU A 1 297 ? -16.427 11.878 -16.221 1.00 26.77 297 GLU A CA 1
ATOM 2188 C C . GLU A 1 297 ? -15.159 11.074 -15.981 1.00 26.77 297 GLU A C 1
ATOM 2190 O O . GLU A 1 297 ? -14.190 11.577 -15.403 1.00 26.77 297 GLU A O 1
ATOM 2195 N N . ALA A 1 298 ? -15.211 9.797 -16.361 1.00 32.66 298 ALA A N 1
ATOM 2196 C CA . ALA A 1 298 ? -14.072 8.903 -16.366 1.00 32.66 298 ALA A CA 1
ATOM 2197 C C . ALA A 1 298 ? -12.874 9.668 -16.937 1.00 32.66 298 ALA A C 1
ATOM 2199 O O . ALA A 1 298 ? -12.839 9.960 -18.131 1.00 32.66 298 ALA A O 1
ATOM 2200 N N . GLY A 1 299 ? -11.965 10.063 -16.037 1.00 32.56 299 GLY A N 1
ATOM 2201 C CA . GLY A 1 299 ? -10.945 11.059 -16.323 1.00 32.56 299 GLY A CA 1
ATOM 2202 C C . GLY A 1 299 ? -10.243 10.717 -17.621 1.00 32.56 299 GLY A C 1
ATOM 2203 O O . GLY A 1 299 ? -9.818 9.571 -17.789 1.00 32.56 299 GLY A O 1
ATOM 2204 N N . ALA A 1 300 ? -10.174 11.699 -18.525 1.00 35.59 300 ALA A N 1
ATOM 2205 C CA . ALA A 1 300 ? -9.464 11.610 -19.789 1.00 35.59 300 ALA A CA 1
ATOM 2206 C C . ALA A 1 300 ? -8.168 10.827 -19.564 1.00 35.59 300 ALA A C 1
ATOM 2208 O O . ALA A 1 300 ? -7.245 11.280 -18.883 1.00 35.59 300 ALA A O 1
ATOM 2209 N N . ILE A 1 301 ? -8.152 9.578 -20.029 1.00 50.72 301 ILE A N 1
ATOM 2210 C CA . ILE A 1 301 ? -7.033 8.671 -19.830 1.00 50.72 301 ILE A CA 1
ATOM 2211 C C . ILE A 1 301 ? -5.859 9.242 -20.612 1.00 50.72 301 ILE A C 1
ATOM 2213 O O . ILE A 1 301 ? -5.703 8.931 -21.785 1.00 50.72 301 ILE A O 1
ATOM 2217 N N . SER A 1 302 ? -5.039 10.064 -19.952 1.00 62.41 302 SER A N 1
ATOM 2218 C CA . SER A 1 302 ? -3.796 10.599 -20.514 1.00 62.41 302 SER A CA 1
ATOM 2219 C C . SER A 1 302 ? -3.061 9.483 -21.256 1.00 62.41 302 SER A C 1
ATOM 2221 O O . SER A 1 302 ? -2.847 8.403 -20.687 1.00 62.41 302 SER A O 1
ATOM 2223 N N . GLU A 1 303 ? -2.781 9.724 -22.536 1.00 80.31 303 GLU A N 1
ATOM 2224 C CA . GLU A 1 303 ? -2.133 8.770 -23.431 1.00 80.31 303 GLU A CA 1
ATOM 2225 C C . GLU A 1 303 ? -0.777 8.386 -22.823 1.00 80.31 303 GLU A C 1
ATOM 2227 O O . GLU A 1 303 ? 0.041 9.245 -22.501 1.00 80.31 303 GLU A O 1
ATOM 2232 N N . ILE A 1 304 ? -0.545 7.091 -22.599 1.00 88.44 304 ILE A N 1
ATOM 2233 C CA . ILE A 1 304 ? 0.745 6.615 -22.091 1.00 88.44 304 ILE A CA 1
ATOM 2234 C C . ILE A 1 304 ? 1.678 6.499 -23.292 1.00 88.44 304 ILE A C 1
ATOM 2236 O O . ILE A 1 304 ? 1.470 5.629 -24.138 1.00 88.44 304 ILE A O 1
ATOM 2240 N N . ARG A 1 305 ? 2.700 7.356 -23.343 1.00 90.25 305 ARG A N 1
ATOM 2241 C CA . ARG A 1 305 ? 3.769 7.346 -24.351 1.00 90.25 305 ARG A CA 1
ATOM 2242 C C . ARG A 1 305 ? 5.132 7.172 -23.702 1.00 90.25 305 ARG A C 1
ATOM 2244 O O . ARG A 1 305 ? 5.353 7.665 -22.601 1.00 90.25 305 ARG A O 1
ATOM 2251 N N . TRP A 1 306 ? 6.041 6.499 -24.395 1.00 92.38 306 TRP A N 1
ATOM 2252 C CA . TRP A 1 306 ? 7.413 6.269 -23.933 1.00 92.38 306 TRP A CA 1
ATOM 2253 C C . TRP A 1 306 ? 8.441 6.674 -24.988 1.00 92.38 306 TRP A C 1
ATOM 2255 O O . TRP A 1 306 ? 8.108 6.893 -26.153 1.00 92.38 306 TRP A O 1
ATOM 2265 N N . ARG A 1 307 ? 9.706 6.795 -24.578 1.00 90.88 307 ARG A N 1
ATOM 2266 C CA . ARG A 1 307 ? 10.800 7.243 -25.449 1.00 90.88 307 ARG A CA 1
ATOM 2267 C C . ARG A 1 307 ? 11.398 6.080 -26.260 1.00 90.88 307 ARG A C 1
ATOM 2269 O O . ARG A 1 307 ? 11.259 4.914 -25.871 1.00 90.88 307 ARG A O 1
ATOM 2276 N N . PRO A 1 308 ? 12.145 6.367 -27.347 1.00 89.44 308 PRO A N 1
ATOM 2277 C CA . PRO A 1 308 ? 12.771 5.335 -28.182 1.00 89.44 308 PRO A CA 1
ATOM 2278 C C . PRO A 1 308 ? 13.675 4.355 -27.418 1.00 89.44 308 PRO A C 1
ATOM 2280 O O . PRO A 1 308 ? 13.715 3.169 -27.744 1.00 89.44 308 PRO A O 1
ATOM 2283 N N . GLY A 1 309 ? 14.370 4.818 -26.370 1.00 88.25 309 GLY A N 1
ATOM 2284 C CA . GLY A 1 309 ? 15.192 3.957 -25.512 1.00 88.25 309 GLY A CA 1
ATOM 2285 C C . GLY A 1 309 ? 14.368 2.859 -24.831 1.00 88.25 309 GLY A C 1
ATOM 2286 O O . GLY A 1 309 ? 14.706 1.678 -24.924 1.00 88.25 309 GLY A O 1
ATOM 2287 N N . THR A 1 310 ? 13.234 3.228 -24.232 1.00 92.56 310 THR A N 1
ATOM 2288 C CA . THR A 1 310 ? 12.283 2.276 -23.641 1.00 92.56 310 THR A CA 1
ATOM 2289 C C . THR A 1 310 ? 11.654 1.374 -24.700 1.00 92.56 310 THR A C 1
ATOM 2291 O O . THR A 1 310 ? 11.498 0.183 -24.448 1.00 92.56 310 THR A O 1
ATOM 2294 N N . ALA A 1 311 ? 11.373 1.878 -25.908 1.00 92.44 311 ALA A N 1
ATOM 2295 C CA . ALA A 1 311 ? 10.821 1.068 -26.999 1.00 92.44 311 ALA A CA 1
ATOM 2296 C C . ALA A 1 311 ? 11.746 -0.095 -27.406 1.00 92.44 311 ALA A C 1
ATOM 2298 O O . ALA A 1 311 ? 11.276 -1.215 -27.621 1.00 92.44 311 ALA A O 1
ATOM 2299 N N . ARG A 1 312 ? 13.067 0.134 -27.447 1.00 93.81 312 ARG A N 1
ATOM 2300 C CA . ARG A 1 31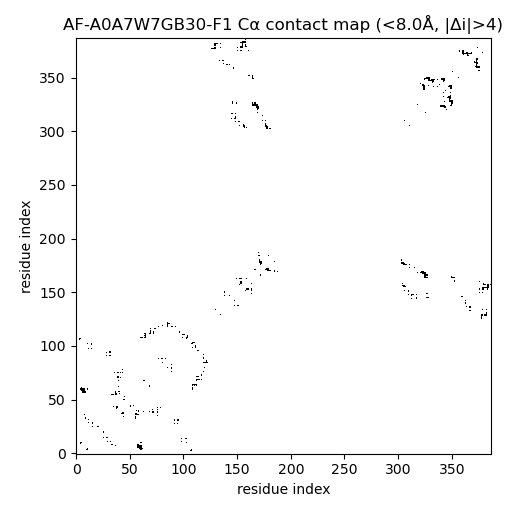2 ? 14.063 -0.920 -27.720 1.00 93.81 312 ARG A CA 1
ATOM 2301 C C . ARG A 1 312 ? 14.061 -1.991 -26.632 1.00 93.81 312 ARG A C 1
ATOM 2303 O O . ARG A 1 312 ? 13.993 -3.178 -26.937 1.00 93.81 312 ARG A O 1
ATOM 2310 N N . LEU A 1 313 ? 14.078 -1.580 -25.365 1.00 95.19 313 LEU A N 1
ATOM 2311 C CA . LEU A 1 313 ? 14.064 -2.512 -24.234 1.00 95.19 313 LEU A CA 1
ATOM 2312 C C . LEU A 1 313 ? 12.746 -3.292 -24.148 1.00 95.19 313 LEU A C 1
ATOM 2314 O O . LEU A 1 313 ? 12.753 -4.484 -23.856 1.00 95.19 313 LEU A O 1
ATOM 2318 N N . LEU A 1 314 ? 11.623 -2.635 -24.438 1.00 95.00 314 LEU A N 1
ATOM 2319 C CA . LEU A 1 314 ? 10.304 -3.257 -24.499 1.00 95.00 314 LEU A CA 1
ATOM 2320 C C . LEU A 1 314 ? 10.244 -4.292 -25.629 1.00 95.00 314 LEU A C 1
ATOM 2322 O O . LEU A 1 314 ? 9.756 -5.394 -25.415 1.00 95.00 314 LEU A O 1
ATOM 2326 N N . SER A 1 315 ? 10.821 -3.988 -26.793 1.00 93.12 315 SER A N 1
ATOM 2327 C CA . SER A 1 315 ? 10.927 -4.943 -27.904 1.00 93.12 315 SER A CA 1
ATOM 2328 C C . SER A 1 315 ? 11.750 -6.173 -27.510 1.00 93.12 315 SER A C 1
ATOM 2330 O O . SER A 1 315 ? 11.314 -7.294 -27.753 1.00 93.12 315 SER A O 1
ATOM 2332 N N . LEU A 1 316 ? 12.885 -5.976 -26.826 1.00 95.62 316 LEU A N 1
ATOM 2333 C CA . LEU A 1 316 ? 13.716 -7.067 -26.299 1.00 95.62 316 LEU A CA 1
ATOM 2334 C C . LEU A 1 316 ? 12.987 -7.904 -25.234 1.00 95.62 316 LEU A C 1
ATOM 2336 O O . LEU A 1 316 ? 13.082 -9.128 -25.236 1.00 95.62 316 LEU A O 1
ATOM 2340 N N . LEU A 1 317 ? 12.230 -7.266 -24.338 1.00 95.56 317 LEU A N 1
ATOM 2341 C CA . LEU A 1 317 ? 11.465 -7.953 -23.290 1.00 95.56 317 LEU A CA 1
ATOM 2342 C C . LEU A 1 317 ? 10.334 -8.822 -23.864 1.00 95.56 317 LEU A C 1
ATOM 2344 O O . LEU A 1 317 ? 9.937 -9.817 -23.252 1.00 95.56 317 LEU A O 1
ATOM 2348 N N . LEU A 1 318 ? 9.789 -8.426 -25.014 1.00 95.00 318 LEU A N 1
ATOM 2349 C CA . LEU A 1 318 ? 8.618 -9.042 -25.635 1.00 95.00 318 LEU A CA 1
ATOM 2350 C C . LEU A 1 318 ? 8.960 -10.010 -26.775 1.00 95.00 318 LEU A C 1
ATOM 2352 O O . LEU A 1 318 ? 8.045 -10.537 -27.408 1.00 95.00 318 LEU A O 1
ATOM 2356 N N . VAL A 1 319 ? 10.244 -10.287 -27.023 1.00 92.50 319 VAL A N 1
ATOM 2357 C CA . VAL A 1 319 ? 10.677 -11.232 -28.065 1.00 92.50 319 VAL A CA 1
ATOM 2358 C C . VAL A 1 319 ? 9.935 -12.566 -27.930 1.00 92.50 319 VAL A C 1
ATOM 2360 O O . VAL A 1 319 ? 9.879 -13.168 -26.857 1.00 92.50 319 VAL A O 1
ATOM 2363 N N . GLY A 1 320 ? 9.336 -13.018 -29.036 1.00 87.19 320 GLY A N 1
ATOM 2364 C CA . GLY A 1 320 ? 8.595 -14.281 -29.108 1.00 87.19 320 GLY A CA 1
ATOM 2365 C C . GLY A 1 320 ? 7.220 -14.268 -28.429 1.00 87.19 320 GLY A C 1
ATOM 2366 O O . GLY A 1 320 ? 6.606 -15.324 -28.284 1.00 87.19 320 GLY A O 1
ATOM 2367 N N . ARG A 1 321 ? 6.715 -13.103 -27.999 1.00 91.69 321 ARG A N 1
ATOM 2368 C CA . ARG A 1 321 ? 5.424 -12.982 -27.313 1.00 91.69 321 ARG A CA 1
ATOM 2369 C C . ARG A 1 321 ? 4.463 -12.111 -28.108 1.00 91.69 321 ARG A C 1
ATOM 2371 O O . ARG A 1 321 ? 4.650 -10.907 -28.201 1.00 91.69 321 ARG A O 1
ATOM 2378 N N . ALA A 1 322 ? 3.398 -12.728 -28.613 1.00 85.06 322 ALA A N 1
ATOM 2379 C CA . ALA A 1 322 ? 2.328 -12.019 -29.311 1.00 85.06 322 ALA A CA 1
ATOM 2380 C C . ALA A 1 322 ? 1.223 -11.494 -28.375 1.00 85.06 322 ALA A C 1
ATOM 2382 O O . ALA A 1 322 ? 0.442 -10.664 -28.806 1.00 85.06 322 ALA A O 1
ATOM 2383 N N . GLY A 1 323 ? 1.157 -11.958 -27.116 1.00 88.69 323 GLY A N 1
ATOM 2384 C CA . GLY A 1 323 ? 0.052 -11.640 -26.204 1.00 88.69 323 GLY A CA 1
ATOM 2385 C C . GLY A 1 323 ? 0.353 -11.853 -24.713 1.00 88.69 323 GLY A C 1
ATOM 2386 O O . GLY A 1 323 ? 1.403 -12.384 -24.312 1.00 88.69 323 GLY A O 1
ATOM 2387 N N . GLY A 1 324 ? -0.608 -11.455 -23.876 1.00 92.62 324 GLY A N 1
ATOM 2388 C CA . GLY A 1 324 ? -0.586 -11.629 -22.414 1.00 92.62 324 GLY A CA 1
ATOM 2389 C C . GLY A 1 324 ? 0.190 -10.546 -21.642 1.00 92.62 324 GLY A C 1
ATOM 2390 O O . GLY A 1 324 ? 0.641 -9.571 -22.240 1.00 92.62 324 GLY A O 1
ATOM 2391 N N . PRO A 1 325 ? 0.392 -10.697 -20.316 1.00 96.12 325 PRO A N 1
ATOM 2392 C CA . PRO A 1 325 ? 0.904 -9.622 -19.452 1.00 96.12 325 PRO A CA 1
ATOM 2393 C C . PRO A 1 325 ? 2.323 -9.163 -19.811 1.00 96.12 325 PRO A C 1
ATOM 2395 O O . PRO A 1 325 ? 3.221 -9.999 -19.895 1.00 96.12 325 PRO A O 1
ATOM 2398 N N . VAL A 1 326 ? 2.581 -7.861 -19.957 1.00 96.50 326 VAL A N 1
ATOM 2399 C CA . VAL A 1 326 ? 3.928 -7.348 -20.296 1.00 96.50 326 VAL A CA 1
ATOM 2400 C C . VAL A 1 326 ? 4.953 -7.775 -19.243 1.00 96.50 326 VAL A C 1
ATOM 2402 O O . VAL A 1 326 ? 5.946 -8.430 -19.566 1.00 96.50 326 VAL A O 1
ATOM 2405 N N . PHE A 1 327 ? 4.667 -7.486 -17.972 1.00 97.25 327 PHE A N 1
ATOM 2406 C CA . PHE A 1 327 ? 5.547 -7.795 -16.848 1.00 97.25 327 PHE A CA 1
ATOM 2407 C C . PHE A 1 327 ? 5.143 -9.109 -16.180 1.00 97.25 327 PHE A C 1
ATOM 2409 O O . PHE A 1 327 ? 4.041 -9.238 -15.644 1.00 97.25 327 PHE A O 1
ATOM 2416 N N . LEU A 1 328 ? 6.056 -10.082 -16.189 1.00 96.06 328 LEU A N 1
ATOM 2417 C CA . LEU A 1 328 ? 5.828 -11.427 -15.658 1.00 96.06 328 LEU A CA 1
ATOM 2418 C C . LEU A 1 328 ? 6.663 -11.708 -14.411 1.00 96.06 328 LEU A C 1
ATOM 2420 O O . LEU A 1 328 ? 7.779 -11.215 -14.280 1.00 96.06 328 LEU A O 1
ATOM 2424 N N . THR A 1 329 ? 6.170 -12.564 -13.524 1.00 94.75 329 THR A N 1
ATOM 2425 C CA . THR A 1 329 ? 6.950 -13.148 -12.426 1.00 94.75 329 THR A CA 1
ATOM 2426 C C . THR A 1 329 ? 7.993 -14.138 -12.946 1.00 94.75 329 THR A C 1
ATOM 2428 O O . THR A 1 329 ? 7.828 -14.708 -14.020 1.00 94.75 329 THR A O 1
ATOM 2431 N N . GLU A 1 330 ? 9.040 -14.422 -12.165 1.00 89.12 330 GLU A N 1
ATOM 2432 C CA . GLU A 1 330 ? 9.979 -15.509 -12.506 1.00 89.12 330 GLU A CA 1
ATOM 2433 C C . GLU A 1 330 ? 9.335 -16.896 -12.415 1.00 89.12 330 GLU A C 1
ATOM 2435 O O . GLU A 1 330 ? 9.613 -17.790 -13.212 1.00 89.12 330 GLU A O 1
ATOM 2440 N N . ARG A 1 331 ? 8.444 -17.074 -11.435 1.00 88.19 331 ARG A N 1
ATOM 2441 C CA . ARG A 1 331 ? 7.780 -18.351 -11.162 1.00 88.19 331 ARG A CA 1
ATOM 2442 C C . ARG A 1 331 ? 6.556 -18.536 -12.061 1.00 88.19 331 ARG A C 1
ATOM 2444 O O . ARG A 1 331 ? 5.925 -17.557 -12.471 1.00 88.19 331 ARG A O 1
ATOM 2451 N N . ARG A 1 332 ? 6.203 -19.796 -12.342 1.00 90.12 332 ARG A N 1
ATOM 2452 C CA . ARG A 1 332 ? 4.939 -20.143 -13.013 1.00 90.12 332 ARG A CA 1
ATOM 2453 C C . ARG A 1 332 ? 3.747 -19.729 -12.148 1.00 90.12 332 ARG A C 1
ATOM 2455 O O . ARG A 1 332 ? 3.823 -19.762 -10.921 1.00 90.12 332 ARG A O 1
ATOM 2462 N N . ALA A 1 333 ? 2.663 -19.326 -12.804 1.00 89.81 333 ALA A N 1
ATOM 2463 C CA . ALA A 1 333 ? 1.429 -18.956 -12.128 1.00 89.81 333 ALA A CA 1
ATOM 2464 C C . ALA A 1 333 ? 0.797 -20.190 -11.446 1.00 89.81 333 ALA A C 1
ATOM 2466 O O . ALA A 1 333 ? 0.743 -21.247 -12.086 1.00 89.81 333 ALA A O 1
ATOM 2467 N N . PRO A 1 334 ? 0.307 -20.077 -10.196 1.00 88.50 334 PRO A N 1
ATOM 2468 C CA . PRO A 1 334 ? -0.447 -21.143 -9.538 1.00 88.50 334 PRO A CA 1
ATOM 2469 C C . PRO A 1 334 ? -1.683 -21.574 -10.337 1.00 88.50 334 PRO A C 1
ATOM 2471 O O . PRO A 1 334 ? -2.284 -20.761 -11.055 1.00 88.50 334 PRO A O 1
ATOM 2474 N N . SER A 1 335 ? -2.093 -22.833 -10.168 1.00 77.06 335 SER A N 1
ATOM 2475 C CA . SER A 1 335 ? -3.381 -23.341 -10.647 1.00 77.06 335 SER A CA 1
ATOM 2476 C C . SER A 1 335 ? -4.513 -22.493 -10.051 1.00 77.06 335 SER A C 1
ATOM 2478 O O . SER A 1 335 ? -4.581 -22.294 -8.844 1.00 77.06 335 SER A O 1
ATOM 2480 N N . GLY A 1 336 ? -5.356 -21.914 -10.910 1.00 84.81 336 GLY A N 1
ATOM 2481 C CA . GLY A 1 336 ? -6.414 -20.969 -10.517 1.00 84.81 336 GLY A CA 1
ATOM 2482 C C . GLY A 1 336 ? -6.110 -19.492 -10.796 1.00 84.81 336 GLY A C 1
ATOM 2483 O O . GLY A 1 336 ? -6.999 -18.656 -10.663 1.00 84.81 336 GLY A O 1
ATOM 2484 N N . THR A 1 337 ? -4.895 -19.145 -11.238 1.00 88.12 337 THR A N 1
ATOM 2485 C CA . THR A 1 337 ? -4.619 -17.783 -11.732 1.00 88.12 337 THR A CA 1
ATOM 2486 C C . THR A 1 337 ? -5.461 -17.504 -12.976 1.00 88.12 337 THR A C 1
ATOM 2488 O O . THR A 1 337 ? -5.460 -18.309 -13.910 1.00 88.12 337 THR A O 1
ATOM 2491 N N . ALA A 1 338 ? -6.158 -16.364 -12.999 1.00 87.94 338 ALA A N 1
ATOM 2492 C CA . ALA A 1 338 ? -7.008 -15.978 -14.120 1.00 87.94 338 ALA A CA 1
ATOM 2493 C C . ALA A 1 338 ? -6.216 -15.987 -15.447 1.00 87.94 338 ALA A C 1
ATOM 2495 O O . ALA A 1 338 ? -5.076 -15.513 -15.464 1.00 87.94 338 ALA A O 1
ATOM 2496 N N . PRO A 1 339 ? -6.797 -16.457 -16.570 1.00 87.75 339 PRO A N 1
ATOM 2497 C CA . PRO A 1 339 ? -6.090 -16.533 -17.853 1.00 87.75 339 PRO A CA 1
ATOM 2498 C C . PRO A 1 339 ? -5.448 -15.208 -18.289 1.00 87.75 339 PRO A C 1
ATOM 2500 O O . PRO A 1 339 ? -4.321 -15.202 -18.772 1.00 87.75 339 PRO A O 1
ATOM 2503 N N . ARG A 1 340 ? -6.113 -14.074 -18.025 1.00 87.69 340 ARG A N 1
ATOM 2504 C CA . ARG A 1 340 ? -5.606 -12.716 -18.317 1.00 87.69 340 ARG A CA 1
ATOM 2505 C C . ARG A 1 340 ? -4.359 -12.308 -17.523 1.00 87.69 340 ARG A C 1
ATOM 2507 O O . ARG A 1 340 ? -3.681 -11.350 -17.883 1.00 87.69 340 ARG A O 1
ATOM 2514 N N . ASP A 1 341 ? -4.083 -12.994 -16.420 1.00 91.69 341 ASP A N 1
ATOM 2515 C CA . ASP A 1 341 ? -2.941 -12.744 -15.541 1.00 91.69 341 ASP A CA 1
ATOM 2516 C C . ASP A 1 341 ? -1.850 -13.801 -15.731 1.00 91.69 341 ASP A C 1
ATOM 2518 O O . ASP A 1 341 ? -0.911 -13.877 -14.940 1.00 91.69 341 ASP A O 1
ATOM 2522 N N . ARG A 1 342 ? -1.947 -14.612 -16.791 1.00 92.94 342 ARG A N 1
ATOM 2523 C CA . ARG A 1 342 ? -0.986 -15.654 -17.133 1.00 92.94 342 ARG A CA 1
ATOM 2524 C C . ARG A 1 342 ? -0.469 -15.449 -18.551 1.00 92.94 342 ARG A C 1
ATOM 2526 O O . ARG A 1 342 ? -1.225 -15.191 -19.479 1.00 92.94 342 ARG A O 1
ATOM 2533 N N . CYS A 1 343 ? 0.838 -15.588 -18.737 1.00 92.25 343 CYS A N 1
ATOM 2534 C CA . CYS A 1 343 ? 1.420 -15.609 -20.073 1.00 92.25 343 CYS A CA 1
ATOM 2535 C C . CYS A 1 343 ? 1.027 -16.911 -20.791 1.00 92.25 343 CYS A C 1
ATOM 2537 O O . CYS A 1 343 ? 1.318 -17.983 -20.249 1.00 92.25 343 CYS A O 1
ATOM 2539 N N . PRO A 1 344 ? 0.441 -16.852 -22.002 1.00 89.75 344 PRO A N 1
ATOM 2540 C CA . PRO A 1 344 ? 0.038 -18.051 -22.738 1.00 89.75 344 PRO A CA 1
ATOM 2541 C C . PRO A 1 344 ? 1.232 -18.911 -23.176 1.00 89.75 344 PRO A C 1
ATOM 2543 O O . PRO A 1 344 ? 1.109 -20.125 -23.261 1.00 89.75 344 PRO A O 1
ATOM 2546 N N . VAL A 1 345 ? 2.403 -18.300 -23.392 1.00 88.62 345 VAL A N 1
ATOM 2547 C CA . VAL A 1 345 ? 3.613 -19.003 -23.854 1.00 88.62 345 VAL A CA 1
ATOM 2548 C C . VAL A 1 345 ? 4.379 -19.632 -22.687 1.00 88.62 345 VAL A C 1
ATOM 2550 O O . VAL A 1 345 ? 4.711 -20.812 -22.701 1.00 88.62 345 VAL A O 1
ATOM 2553 N N . THR A 1 346 ? 4.665 -18.855 -21.638 1.00 90.56 346 THR A N 1
ATOM 2554 C CA . THR A 1 346 ? 5.555 -19.300 -20.547 1.00 90.56 346 THR A CA 1
ATOM 2555 C C . THR A 1 346 ? 4.805 -19.848 -19.334 1.00 90.56 346 THR A C 1
ATOM 2557 O O . THR A 1 346 ? 5.401 -20.466 -18.451 1.00 90.56 346 THR A O 1
ATOM 2560 N N . GLY A 1 347 ? 3.498 -19.592 -19.23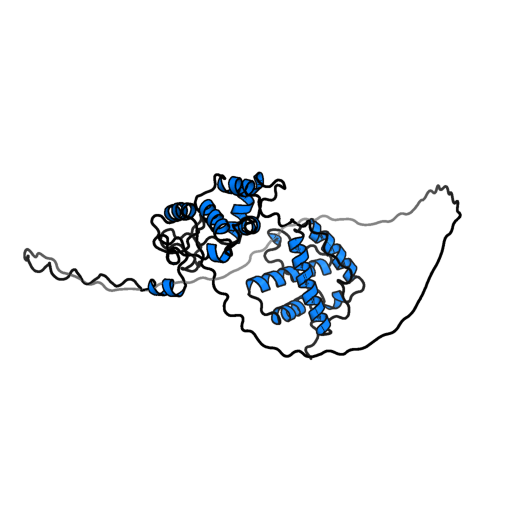2 1.00 91.69 347 GLY A N 1
ATOM 2561 C CA . GLY A 1 347 ? 2.681 -19.935 -18.070 1.00 91.69 347 GLY A CA 1
ATOM 2562 C C . GLY A 1 347 ? 3.018 -19.152 -16.793 1.00 91.69 347 GLY A C 1
ATOM 2563 O O . GLY A 1 347 ? 2.482 -19.494 -15.736 1.00 91.69 347 GLY A O 1
ATOM 2564 N N . ARG A 1 348 ? 3.901 -18.144 -16.861 1.00 94.81 348 ARG A N 1
ATOM 2565 C CA . ARG A 1 348 ? 4.259 -17.238 -15.752 1.00 94.81 348 ARG A CA 1
ATOM 2566 C C . ARG A 1 348 ? 3.133 -16.242 -15.470 1.00 94.81 348 ARG A C 1
ATOM 2568 O O . ARG A 1 348 ? 2.372 -15.907 -16.375 1.00 94.81 348 ARG A O 1
ATOM 2575 N N . GLY A 1 349 ? 3.015 -15.805 -14.218 1.00 94.25 349 GLY A N 1
ATOM 2576 C CA . GLY A 1 349 ? 1.962 -14.883 -13.784 1.00 94.25 349 GLY A CA 1
ATOM 2577 C C . GLY A 1 349 ? 2.321 -13.417 -14.022 1.00 94.25 349 GLY A C 1
ATOM 2578 O O . GLY A 1 349 ? 3.495 -13.088 -14.172 1.00 94.25 349 GLY A O 1
ATOM 2579 N N . ARG A 1 350 ? 1.325 -12.528 -14.020 1.00 95.56 350 ARG A N 1
ATOM 2580 C CA . ARG A 1 350 ? 1.505 -11.069 -14.022 1.00 95.56 350 ARG A CA 1
ATOM 2581 C C . ARG A 1 350 ? 2.264 -10.617 -12.773 1.00 95.56 350 ARG A C 1
ATOM 2583 O O . ARG A 1 350 ? 1.999 -11.076 -11.661 1.00 95.56 350 ARG A O 1
ATOM 2590 N N . LEU A 1 351 ? 3.194 -9.682 -12.947 1.00 96.25 351 LEU A N 1
ATOM 2591 C CA . LEU A 1 351 ? 3.916 -9.067 -11.841 1.00 96.25 351 LEU A CA 1
ATOM 2592 C C . LEU A 1 351 ? 2.966 -8.201 -10.995 1.00 96.25 351 LEU A C 1
ATOM 2594 O O . LEU A 1 351 ? 2.398 -7.226 -11.476 1.00 96.25 351 LEU A O 1
ATOM 2598 N N . SER A 1 352 ? 2.804 -8.553 -9.719 1.00 93.50 352 SER A N 1
ATOM 2599 C CA . SER A 1 352 ? 2.003 -7.757 -8.777 1.00 93.50 352 SER A CA 1
ATOM 2600 C C . SER A 1 352 ? 2.715 -6.467 -8.354 1.00 93.50 352 SER A C 1
ATOM 2602 O O . SER A 1 352 ? 3.945 -6.446 -8.266 1.00 93.50 352 SER A O 1
ATOM 2604 N N . TYR A 1 353 ? 1.945 -5.436 -7.979 1.00 94.25 353 TYR A N 1
ATOM 2605 C CA . TYR A 1 353 ? 2.481 -4.194 -7.399 1.00 94.25 353 TYR A CA 1
ATOM 2606 C C . TYR A 1 353 ? 3.413 -4.466 -6.219 1.00 94.25 353 TYR A C 1
ATOM 2608 O O . TYR A 1 353 ? 4.539 -3.982 -6.200 1.00 94.25 353 TYR A O 1
ATOM 2616 N N . ARG A 1 354 ? 2.972 -5.299 -5.266 1.00 92.06 354 ARG A N 1
ATOM 2617 C CA . ARG A 1 354 ? 3.770 -5.651 -4.087 1.00 92.06 354 ARG A CA 1
ATOM 2618 C C . ARG A 1 354 ? 5.139 -6.191 -4.491 1.00 92.06 354 ARG A C 1
ATOM 2620 O O . ARG A 1 354 ? 6.147 -5.744 -3.960 1.00 92.06 354 ARG A O 1
ATOM 2627 N N . ARG A 1 355 ? 5.175 -7.128 -5.443 1.00 95.00 355 ARG A N 1
ATOM 2628 C CA . ARG A 1 355 ? 6.438 -7.717 -5.889 1.00 95.00 355 ARG A CA 1
ATOM 2629 C C . ARG A 1 355 ? 7.310 -6.705 -6.632 1.00 95.00 355 ARG A C 1
ATOM 2631 O O . ARG A 1 355 ? 8.514 -6.704 -6.421 1.00 95.00 355 ARG A O 1
ATOM 2638 N N . ALA A 1 356 ? 6.721 -5.856 -7.473 1.00 96.75 356 ALA A N 1
ATOM 2639 C CA . ALA A 1 356 ? 7.448 -4.789 -8.158 1.00 96.75 356 ALA A CA 1
ATOM 2640 C C . ALA A 1 356 ? 8.072 -3.793 -7.164 1.00 96.75 356 ALA A C 1
ATOM 2642 O O . ALA A 1 356 ? 9.232 -3.425 -7.321 1.00 96.75 356 ALA A O 1
ATOM 2643 N N . ALA A 1 357 ? 7.328 -3.407 -6.122 1.00 94.81 357 ALA A N 1
ATOM 2644 C CA . ALA A 1 357 ? 7.810 -2.528 -5.061 1.00 94.81 357 ALA A CA 1
ATOM 2645 C C . ALA A 1 357 ? 8.943 -3.180 -4.258 1.00 94.81 357 ALA A C 1
ATOM 2647 O O . ALA A 1 357 ? 9.984 -2.562 -4.083 1.00 94.81 357 ALA A O 1
ATOM 2648 N N . GLU A 1 358 ? 8.784 -4.446 -3.850 1.00 94.62 358 GLU A N 1
ATOM 2649 C CA . GLU A 1 358 ? 9.841 -5.208 -3.168 1.00 94.62 358 GLU A CA 1
ATOM 2650 C C . GLU A 1 358 ? 11.127 -5.261 -4.005 1.00 94.62 358 GLU A C 1
ATOM 2652 O O . GLU A 1 358 ? 12.208 -5.029 -3.474 1.00 94.62 358 GLU A O 1
ATOM 2657 N N . LEU A 1 359 ? 11.017 -5.546 -5.307 1.00 96.75 359 LEU A N 1
ATOM 2658 C CA . LEU A 1 359 ? 12.169 -5.622 -6.210 1.00 96.75 359 LEU A CA 1
ATOM 2659 C C . LEU A 1 359 ? 12.880 -4.274 -6.347 1.00 96.75 359 LEU A C 1
ATOM 2661 O O . LEU A 1 359 ? 14.104 -4.236 -6.285 1.00 96.75 359 LEU A O 1
ATOM 2665 N N . PHE A 1 360 ? 12.123 -3.186 -6.506 1.00 97.06 360 PHE A N 1
ATOM 2666 C CA . PHE A 1 360 ? 12.682 -1.842 -6.620 1.00 97.06 360 PHE A CA 1
ATOM 2667 C C . PHE A 1 360 ? 13.384 -1.419 -5.329 1.00 97.06 360 PHE A C 1
ATOM 2669 O O . PHE A 1 360 ? 14.583 -1.172 -5.352 1.00 97.06 360 PHE A O 1
ATOM 2676 N N . THR A 1 361 ? 12.673 -1.447 -4.199 1.00 94.62 361 THR A N 1
ATOM 2677 C CA . THR A 1 361 ? 13.219 -1.055 -2.893 1.00 94.62 361 THR A CA 1
ATOM 2678 C C . THR A 1 361 ? 14.440 -1.887 -2.512 1.00 94.62 361 THR A C 1
ATOM 2680 O O . THR A 1 361 ? 15.412 -1.342 -2.004 1.00 94.62 361 THR A O 1
ATOM 2683 N N . THR A 1 362 ? 14.437 -3.194 -2.804 1.00 95.38 362 THR A N 1
ATOM 2684 C CA . THR A 1 362 ? 15.615 -4.042 -2.557 1.00 95.38 362 THR A CA 1
ATOM 2685 C C . THR A 1 362 ? 16.805 -3.626 -3.420 1.00 95.38 362 THR A C 1
ATOM 2687 O O . THR A 1 362 ? 17.914 -3.547 -2.910 1.00 95.38 362 THR A O 1
ATOM 2690 N N . ALA A 1 363 ? 16.591 -3.352 -4.709 1.00 96.94 363 ALA A N 1
ATOM 2691 C CA . ALA A 1 363 ? 17.672 -3.024 -5.636 1.00 96.94 363 ALA A CA 1
ATOM 2692 C C . ALA A 1 363 ? 18.267 -1.626 -5.416 1.00 96.94 363 ALA A C 1
ATOM 2694 O O . ALA A 1 363 ? 19.423 -1.399 -5.750 1.00 96.94 363 ALA A O 1
ATOM 2695 N N . THR A 1 364 ? 17.490 -0.693 -4.866 1.00 96.44 364 THR A N 1
ATOM 2696 C CA . THR A 1 364 ? 17.937 0.679 -4.588 1.00 96.44 364 THR A CA 1
ATOM 2697 C C . THR A 1 364 ? 18.439 0.874 -3.163 1.00 96.44 364 THR A C 1
ATOM 2699 O O . THR A 1 364 ? 18.714 2.004 -2.784 1.00 96.44 364 THR A O 1
ATOM 2702 N N . ARG A 1 365 ? 18.513 -0.186 -2.349 1.00 92.50 365 ARG A N 1
ATOM 2703 C CA . ARG A 1 365 ? 18.893 -0.070 -0.937 1.00 92.50 365 ARG A CA 1
ATOM 2704 C C . ARG A 1 365 ? 20.284 0.535 -0.759 1.00 92.50 365 ARG A C 1
ATOM 2706 O O . ARG A 1 365 ? 20.436 1.432 0.054 1.00 92.50 365 ARG A O 1
ATOM 2713 N N . ASP A 1 366 ? 21.245 0.086 -1.560 1.00 92.69 366 ASP A N 1
ATOM 2714 C CA . ASP A 1 366 ? 22.640 0.539 -1.474 1.00 92.69 366 ASP A CA 1
ATOM 2715 C C . ASP A 1 366 ? 22.857 1.924 -2.111 1.00 92.69 366 ASP A C 1
ATOM 2717 O O . ASP A 1 366 ? 23.901 2.538 -1.919 1.00 92.69 366 ASP A O 1
ATOM 2721 N N . LEU A 1 367 ? 21.880 2.414 -2.886 1.00 91.88 367 LEU A N 1
ATOM 2722 C CA . LEU A 1 367 ? 21.899 3.760 -3.470 1.00 91.88 367 LEU A CA 1
ATOM 2723 C C . LEU A 1 367 ? 21.246 4.805 -2.561 1.00 91.88 367 LEU A C 1
ATOM 2725 O O . LEU A 1 367 ? 21.468 6.000 -2.746 1.00 91.88 367 LEU A O 1
ATOM 2729 N N . ASP A 1 368 ? 20.409 4.362 -1.627 1.00 88.88 368 ASP A N 1
ATOM 2730 C CA . ASP A 1 368 ? 19.688 5.227 -0.708 1.00 88.88 368 ASP A CA 1
ATOM 2731 C C . ASP A 1 368 ? 20.576 5.559 0.501 1.00 88.88 368 ASP A C 1
ATOM 2733 O O . ASP A 1 368 ? 20.942 4.636 1.232 1.00 88.88 368 ASP A O 1
ATOM 2737 N N . PRO A 1 369 ? 20.914 6.838 0.757 1.00 83.50 369 PRO A N 1
ATOM 2738 C CA . PRO A 1 369 ? 21.752 7.220 1.896 1.00 83.50 369 PRO A CA 1
ATOM 2739 C C . PRO A 1 369 ? 21.201 6.762 3.254 1.00 83.50 369 PRO A C 1
ATOM 2741 O O . PRO A 1 369 ? 21.972 6.513 4.176 1.00 83.50 369 PRO A O 1
ATOM 2744 N N . GLU A 1 370 ? 19.877 6.622 3.375 1.00 81.94 370 GLU A N 1
ATOM 2745 C CA . GLU A 1 370 ? 19.214 6.128 4.590 1.00 81.94 370 GLU A CA 1
ATOM 2746 C C . GLU A 1 370 ? 19.219 4.589 4.696 1.00 81.94 370 GLU A C 1
ATOM 2748 O O . GLU A 1 370 ? 18.842 4.020 5.721 1.00 81.94 370 GLU A O 1
ATOM 2753 N N . GLY A 1 371 ? 19.627 3.880 3.638 1.00 81.00 371 GLY A N 1
ATOM 2754 C CA . GLY A 1 371 ? 19.683 2.417 3.595 1.00 81.00 371 GLY A CA 1
ATOM 2755 C C . GLY A 1 371 ? 18.313 1.726 3.614 1.00 81.00 371 GLY A C 1
ATOM 2756 O O . GLY A 1 371 ? 18.232 0.507 3.796 1.00 81.00 371 GLY A O 1
ATOM 2757 N N . HIS A 1 372 ? 17.216 2.465 3.431 1.00 83.50 372 HIS A N 1
ATOM 2758 C CA . HIS A 1 372 ? 15.858 1.917 3.388 1.00 83.50 372 HIS A CA 1
ATOM 2759 C C . HIS A 1 372 ? 15.479 1.425 1.984 1.00 83.50 372 HIS A C 1
ATOM 2761 O O . HIS A 1 372 ? 14.733 0.449 1.836 1.00 83.50 372 HIS A O 1
ATOM 2767 N N . GLY A 1 373 ? 16.061 2.049 0.963 1.00 89.19 373 GLY A N 1
ATOM 2768 C CA . GLY A 1 373 ? 15.733 1.870 -0.437 1.00 89.19 373 GLY A CA 1
ATOM 2769 C C . GLY A 1 373 ? 14.550 2.746 -0.839 1.00 89.19 373 GLY A C 1
ATOM 2770 O O . GLY A 1 373 ? 13.545 2.870 -0.138 1.00 89.19 373 GLY A O 1
ATOM 2771 N N . TRP A 1 374 ? 14.627 3.320 -2.034 1.00 93.38 374 TRP A N 1
ATOM 2772 C CA . TRP A 1 374 ? 13.570 4.177 -2.546 1.00 93.38 374 TRP A CA 1
ATOM 2773 C C . TRP A 1 374 ? 12.304 3.408 -2.939 1.00 93.38 374 TRP A C 1
ATOM 2775 O O . TRP A 1 374 ? 12.266 2.183 -3.080 1.00 93.38 374 TRP A O 1
ATOM 2785 N N . THR A 1 375 ? 11.215 4.156 -3.135 1.00 93.06 375 THR A N 1
ATOM 2786 C CA . THR A 1 375 ? 9.920 3.603 -3.544 1.00 93.06 375 THR A CA 1
ATOM 2787 C C . THR A 1 375 ? 9.632 3.888 -5.015 1.00 93.06 375 THR A C 1
ATOM 2789 O O . THR A 1 375 ? 10.072 4.895 -5.569 1.00 93.06 375 THR A O 1
ATOM 2792 N N . LEU A 1 376 ? 8.790 3.060 -5.646 1.00 93.88 376 LEU A N 1
ATOM 2793 C CA . LEU A 1 376 ? 8.293 3.318 -7.007 1.00 93.88 376 LEU A CA 1
ATOM 2794 C C . LEU A 1 376 ? 7.590 4.683 -7.123 1.00 93.88 376 LEU A C 1
ATOM 2796 O O . LEU A 1 376 ? 7.558 5.279 -8.196 1.00 93.88 376 LEU A O 1
ATOM 2800 N N . ARG A 1 377 ? 7.048 5.206 -6.014 1.00 90.69 377 ARG A N 1
ATOM 2801 C CA . ARG A 1 377 ? 6.486 6.558 -5.965 1.00 90.69 377 ARG A CA 1
ATOM 2802 C C . ARG A 1 377 ? 7.570 7.625 -6.121 1.00 90.69 377 ARG A C 1
ATOM 2804 O O . ARG A 1 377 ? 7.318 8.569 -6.856 1.00 90.69 377 ARG A O 1
ATOM 2811 N N . HIS A 1 378 ? 8.736 7.473 -5.486 1.00 92.00 378 HIS A N 1
ATOM 2812 C CA . HIS A 1 378 ? 9.859 8.407 -5.654 1.00 92.00 378 HIS A CA 1
ATOM 2813 C C . HIS A 1 378 ? 10.302 8.463 -7.121 1.00 92.00 378 HIS A C 1
ATOM 2815 O O . HIS A 1 378 ? 10.385 9.549 -7.687 1.00 92.00 378 HIS A O 1
ATOM 2821 N N . LEU A 1 379 ? 10.452 7.301 -7.772 1.00 94.06 379 LEU A N 1
ATOM 2822 C CA . LEU A 1 379 ? 10.798 7.233 -9.196 1.00 94.06 379 LEU A CA 1
ATOM 2823 C C . LEU A 1 379 ? 9.732 7.860 -10.100 1.00 94.06 379 LEU A C 1
ATOM 2825 O O . LEU A 1 379 ? 10.066 8.597 -11.021 1.00 94.06 379 LEU A O 1
ATOM 2829 N N . ARG A 1 380 ? 8.447 7.597 -9.834 1.00 92.00 380 ARG A N 1
ATOM 2830 C CA . ARG A 1 380 ? 7.349 8.203 -10.600 1.00 92.00 380 ARG A CA 1
ATOM 2831 C C . ARG A 1 380 ? 7.314 9.723 -10.439 1.00 92.00 380 ARG A C 1
ATOM 2833 O O . ARG A 1 380 ? 7.066 10.421 -11.412 1.00 92.00 380 ARG A O 1
ATOM 2840 N N . SER A 1 381 ? 7.525 10.222 -9.221 1.00 90.19 381 SER A N 1
ATOM 2841 C CA . SER A 1 381 ? 7.534 11.660 -8.930 1.00 90.19 381 SER A CA 1
ATOM 2842 C C . SER A 1 381 ? 8.731 12.388 -9.545 1.00 90.19 381 SER A C 1
ATOM 2844 O O . SER A 1 381 ? 8.620 13.579 -9.799 1.00 90.19 381 SER A O 1
ATOM 2846 N N . ALA A 1 382 ? 9.844 11.690 -9.792 1.00 90.38 382 ALA A N 1
ATOM 2847 C CA . ALA A 1 382 ? 11.013 12.231 -10.489 1.00 90.38 382 ALA A CA 1
ATOM 2848 C C . ALA A 1 382 ? 10.854 12.258 -12.023 1.00 90.38 382 ALA A C 1
ATOM 2850 O O . ALA A 1 382 ? 11.709 12.802 -12.721 1.00 90.38 382 ALA A O 1
ATOM 2851 N N . GLY A 1 383 ? 9.793 11.640 -12.557 1.00 84.94 383 GLY A N 1
ATOM 2852 C CA . GLY A 1 383 ? 9.506 11.624 -13.989 1.00 84.94 383 GLY A CA 1
ATOM 2853 C C . GLY A 1 383 ? 9.330 13.034 -14.567 1.00 84.94 383 GLY A C 1
ATOM 2854 O O . GLY A 1 383 ? 8.962 13.956 -13.835 1.00 84.94 383 GLY A O 1
ATOM 2855 N N . PRO A 1 384 ? 9.569 13.227 -15.877 1.00 82.50 384 PRO A N 1
ATOM 2856 C CA . PRO A 1 384 ? 9.415 14.531 -16.507 1.00 82.50 384 PRO A CA 1
ATOM 2857 C C . PRO A 1 384 ? 7.987 15.055 -16.312 1.00 82.50 384 PRO A C 1
ATOM 2859 O O . PRO A 1 384 ? 7.017 14.300 -16.441 1.00 82.50 384 PRO A O 1
ATOM 2862 N N . ALA A 1 385 ? 7.864 16.352 -16.010 1.00 61.00 385 ALA A N 1
ATOM 2863 C CA . ALA A 1 385 ? 6.571 17.018 -15.930 1.00 61.00 385 ALA A CA 1
ATOM 2864 C C . ALA A 1 385 ? 5.799 16.774 -17.233 1.00 61.00 385 ALA A C 1
ATOM 2866 O O . ALA A 1 385 ? 6.354 16.885 -18.330 1.00 61.00 385 ALA A O 1
ATOM 2867 N N . ARG A 1 386 ? 4.530 16.378 -17.105 1.00 57.75 386 ARG A N 1
ATOM 2868 C CA . ARG A 1 386 ? 3.662 16.203 -18.270 1.00 57.75 386 ARG A CA 1
ATOM 2869 C C . ARG A 1 386 ? 3.498 17.570 -18.948 1.00 57.75 386 ARG A C 1
ATOM 2871 O O . ARG A 1 386 ? 3.219 18.521 -18.220 1.00 57.75 386 ARG A O 1
ATOM 2878 N N . PRO A 1 387 ? 3.715 17.664 -20.271 1.00 43.66 387 PRO A N 1
ATOM 2879 C CA . PRO A 1 387 ? 3.506 18.903 -21.010 1.00 43.66 387 PRO A CA 1
ATOM 2880 C C . PRO A 1 387 ? 2.039 19.335 -20.995 1.00 43.66 387 PRO A C 1
ATOM 2882 O O . PRO A 1 387 ? 1.158 18.447 -20.859 1.00 43.66 387 PRO A O 1
#

Sequence (387 aa):
MTLAPVEYAVAVEHYLGTLRLAEASRRVYRIALATWAWSLVDRPPPEGRARRGAAPPIVPLALLDAPDAPHRLSAALAHRAAVADPRTIGRELSILRGAIAWWRTRGWITGDPLRGLRPPPGQASESMALTPEQVEAIFALPVPLREKVCWRLLYETAAPIERLLALNVDDLDLGRMRVRTPHESHRHGTAPRDRSRAATAAQTRRQAGTASGGRSQAGTSAPTGPQMGTASRTGARAGMAAGAGPQMDTAAGVDPQMGTAARTDPQMGTAAGTDPQTGTASRTGPQAGTAAGTGQEAGAISEIRWRPGTARLLSLLLVGRAGGPVFLTERRAPSGTAPRDRCPVTGRGRLSYRRAAELFTTATRDLDPEGHGWTLRHLRSAGPARP

Foldseek 3Di:
DDPQDQWQLVLLVVLLVPDPDDPVVSVLLSLLSLQVLCLLVVHHQDDDPVNVPDDRDTDTPCSCQDPCLLVSVQVSLVVCVVPDALVSSVVSVVSVQSSVVVCCVVVSHPDDSCVPPDRDPHPPPPLPQQDPVLLVVLLPFPDDLLLNLLLQLLQAQLDDSVVQLLDKLLQDDLVQQWGHDPVSSVVPPDDDDPPPPDPDPPDPDDDDDDDDDDDDDDDDDDDDDDDDDDDDDDDDDDDDDDDDDDDDDDDDDDDDDDDDDDDDDDDDDDDDDDDDDDDDDDDDDDDDDDDDDPPPPPPPPPIRGHDPVSSVSLCVQQVPAPIAGSRFDPDADDDPQDPNQARPVPNTGRDDPVNSQVVQQVSQQVVDPVSRRDGSNSSSSNHDDDD

Solvent-accessible surface area (backbone atoms only — not comparable to full-atom values): 25323 Å² total; per-residue (Å²): 134,82,78,68,61,62,38,37,68,56,48,46,53,55,52,57,69,74,51,97,60,57,70,74,56,47,51,52,51,51,53,39,51,43,43,50,41,20,26,73,70,79,35,83,61,64,57,85,75,61,42,67,85,59,76,62,60,94,40,58,38,64,51,52,57,38,91,59,28,40,57,39,53,48,54,38,48,57,59,47,58,77,77,43,58,50,70,59,51,47,50,38,49,52,52,47,50,54,48,52,54,50,38,39,76,71,66,62,40,86,64,68,45,60,68,90,68,68,73,73,84,50,79,72,76,64,83,64,49,50,50,71,68,55,50,50,53,63,71,66,51,95,63,59,68,68,56,55,40,53,52,50,51,31,21,62,44,48,50,62,62,71,61,63,43,65,33,32,44,66,40,52,33,74,90,76,30,29,53,54,54,75,77,60,44,61,70,69,72,61,75,86,77,79,86,83,81,87,83,87,84,86,85,89,82,83,84,88,88,82,91,86,84,86,83,88,81,89,85,92,82,86,85,84,87,85,88,84,87,84,87,89,84,91,87,89,90,88,81,89,85,92,86,82,88,91,83,90,82,92,90,81,89,80,88,84,90,85,86,86,87,84,89,82,85,88,86,87,80,89,86,80,90,83,85,86,87,88,83,83,88,83,92,79,83,87,81,87,77,80,87,76,83,74,76,75,65,80,66,81,75,74,78,49,46,56,54,73,71,52,44,54,48,47,51,65,74,40,65,96,53,84,52,34,34,64,42,57,41,94,54,66,43,62,93,84,62,55,71,80,43,25,26,82,86,77,42,20,18,42,40,48,69,71,58,54,42,52,53,48,18,63,72,31,18,91,76,30,94,84,57,72,26,54,50,67,64,36,47,29,63,46,20,66,80,81,130

Secondary structure (DSSP, 8-state):
-PPPPSBHHHHHHHHHHHS---HHHHHHHHHHHHHHHHHHTT-PPP-TTTTTTPPPP--BGGGGGSTTHHHHHHHHHHHHHHHS-HHHHHHHHHHHHHHHHHHHHTTS--S-TTTT------------PPPHHHHHHHHHS---HHHHHHHHHHHHH---HHHHHH-BGGGEETTTTEEPPHHHHHHH--------SS-SSS------------------------------------------------------------------------------------------------------B--HHHHHHHHHHTTT--SSBSSEEEEEPPTT--GGGB-TTT-EEEPPHHHHHHHHHHHTGGGSTTSS---HHHHHHTSPPP-

pLDDT: mean 70.35, std 28.59, range [21.12, 97.5]

Organism: NCBI:txid795645

Radius of gyration: 35.82 Å; Cα contacts (8 Å, |Δi|>4): 336; chains: 1; bounding box: 56×102×121 Å

Nearest PDB structures (foldseek):
  1z19-assembly1_B-2  TM=7.117E-01  e=3.191E-02  Lambdavirus lambda
  5j0n-assembly1_H  TM=6.848E-01  e=4.338E-02  Lambdavirus lambda
  5vfz-assembly1_A  TM=5.018E-01  e=1.036E-02  Brujitavirus brujita
  6en0-assembly1_B  TM=6.048E-01  e=1.560E-02  Enterococcus faecalis